Protein 1MP9 (pdb70)

Organism: Sulfolobus acidocaldarius (strain ATCC 33909 / DSM 639 / JCM 8929 / NBRC 15157 / NCIMB 11770) (NCBI:txid330779)

Secondary structure (DSSP, 8-state):
-------EEEEEEEEEEEE--S---HHHHHHHSTT-B--TTT-SSEEEEETTTTEEEEE-TTSEEEEE--SSHHHHHHHHHHHHHHHHHTT---SSPPEEEEEEEEEEEE-SSEE-HHHHHHHSSSEE--TTT-SSEEEEETTTTEEEEE-TTSEEEEEEESSHHHHHHHHHHHHHHHHHTT-EE-TTS----/-PPP-----EEEEEEEEEEEE-SS---HHHHHHHSTT-B--TTT-SSEEEEETTTTEEEEE-TTSEEEEE--SSHHHHHHHHHHHHHHHHHTTPPP-SPPEEEEEEEEEEEE--EEE-HHHHHHHSSSEE--TTT-SSEEEEETTTTEEEEE-TTSEEEEEEESSHHHHHHHHHHHHHHHHHTT-EEE-

Nearest PDB structures (foldseek):
  1mp9-assembly1_B  TM=1.003E+00  e=8.345E-36  Sulfolobus acidocaldarius
  2z8u-assembly1_B  TM=9.270E-01  e=5.800E-20  Methanocaldococcus jannaschii
  1ais-assembly1_A  TM=9.195E-01  e=4.629E-20  Pyrococcus woesei
  1cdw-assembly1_A  TM=9.048E-01  e=1.429E-19  Homo sapiens
  4wzs-assembly1_D  TM=8.964E-01  e=1.526E-18  Encephalitozoon cuniculi GB-M1

Solvent-accessible surface area: 21052 Å² total; per-residue (Å²): 191,169,45,63,87,122,16,90,28,78,22,37,7,1,27,0,16,0,56,8,122,58,120,14,89,2,139,49,16,63,208,59,5,66,152,18,92,29,54,60,133,123,21,59,1,0,27,10,147,15,112,92,66,162,2,32,0,7,0,30,125,74,0,94,0,16,0,17,22,0,117,46,74,95,39,5,75,146,4,4,140,115,0,20,150,33,3,108,147,73,57,20,140,49,148,47,195,34,162,58,103,40,66,17,2,1,0,16,3,63,0,57,6,80,2,71,8,97,24,0,14,61,39,11,123,76,30,2,50,27,76,165,39,4,92,0,0,4,30,22,6,91,119,14,121,0,3,0,0,1,30,59,72,0,98,0,0,0,8,21,1,116,146,80,76,50,0,77,109,0,0,108,84,1,5,54,83,0,47,125,34,88,1,15,139,43,86,116,91,180,146,171,215,210,128,129,156,41,97,81,123,15,86,27,82,20,33,12,6,26,0,15,0,63,1,108,54,115,14,89,2,139,52,20,57,208,60,6,70,151,18,90,32,62,60,117,117,22,58,1,0,25,10,143,19,137,102,72,178,3,30,0,8,0,26,125,77,0,95,0,12,0,17,24,0,118,40,84,100,55,4,75,151,5,5,138,112,0,17,145,29,1,103,150,72,65,23,149,19,107,40,192,34,166,64,112,46,69,17,7,5,0,10,2,67,0,66,6,63,2,65,8,90,26,0,13,65,43,14,118,64,31,3,40,35,68,167,44,11,92,0,1,3,15,26,2,80,120,16,114,1,5,0,0,1,49,56,71,1,68,0,0,0,7,33,2,116,142,90,78,51,0,75,112,0,0,90,64,0,4,58,69,1,54,143,45,87,2,5,127,87,143

CATH classification: 3.30.310.10 (+1 more: 3.30.310.10)

B-factor: mean 30.41, std 10.91, range [11.92, 84.65]

Foldseek 3Di:
DDDDFDKDKFWFKWKKKWALQAFDDLVVLPVQAPPWDDDCVVPQFIWDFDVVVTKIWTAHRRRMIIIMRARDPVSVVVVVVVVVVRSVVRDDDGPDDIDMFIFKIKMKMARQWFFQQVQCVVPPPAWDDDCVVPQFIWHQDVQVGWIKTAHRRRMIMIMDDRDPVSVVVVSVVVSVVRVVSVGTGNVVDDDDD/DDDDDDFDKDKFWFKWKKKWAQQAFDDVVVLPVQAPPWDDDCVVPQWIWDFDVDPTKIWTAHRNRIIIIMRDRDPVSVVVVVCVVVVVSVVRDDDGDDGIDMFTFKIKMKMARQWFFQQVQCVVPPPQWDPDCVVPQFIWHQDVQVGWIKTAHRRRMIMIMDDRDVVSVVVVSVVVSVVRVVSVGTGHD

Sequence (382 aa):
DEIPYKAVVNIENIVATVTLDQTLDLYAMERSVPNVEYDPDQFPGLIFRLESPKITSLIFKSGKMVVTGAKSTDELIKAVKRIIKTLKKYGMQLTGKPKIQIQNIVASANLHVIVNLDKAAFLLENNMYEPEQFPGLIYRMDEPRVVLLIFSSGKMVITGAKREDEVHKAVKKIFDKLVELDCVKPVEEEELEIPDEIPYKAVVNIENIVATVTLDQTLDLYAMERSVPNVEYDPDQFPGLIFRLESPKITSLIFKSGKMVVTGAKSTDELIKAVKRIIKTLKKYGMQLTGKPKIQIQNIVASANLHVIVNLDKAAFLLENNMYEPEQFPGLIYRMDEPRVVLLIFSSGKMVITGAKREDEVHKAVKKIFDKLVELDCVKPV

InterPro domains:
  IPR000814 TATA-box binding protein [MF_00408] (8-187)
  IPR000814 TATA-box binding protein [PF00352] (12-93)
  IPR000814 TATA-box binding protein [PF00352] (102-183)
  IPR000814 TATA-box binding protein [PR00686] (14-29)
  IPR000814 TATA-box binding protein [PR00686] (38-57)
  IPR000814 TATA-box binding protein [PR00686] (57-75)
  IPR000814 TATA-box binding protein [PR00686] (105-121)
  IPR000814 TATA-box binding protein [PR00686] (128-143)
  IPR000814 TATA-box binding protein [PR00686] (147-163)
  IPR000814 TATA-box binding protein [PTHR10126] (9-184)
  IPR012295 TBP domain superfamily [G3DSA:3.30.310.10] (14-178)
  IPR012295 TBP domain superfamily [G3DSA:3.30.310.10] (19-105)
  IPR030491 TATA-box binding protein, conserved site [PS00351] (132-181)
  IPR033711 TATA-box binding protein, archaea [cd04518] (12-184)

Structure (mmCIF, N/CA/C/O backbone):
data_1MP9
#
_entry.id   1MP9
#
_cell.length_a   64.900
_cell.length_b   80.400
_cell.length_c   86.600
_cell.angle_alpha   90.00
_cell.angle_beta   90.00
_cell.angle_gamma   90.00
#
_symmetry.space_group_name_H-M   'P 21 21 2'
#
loop_
_entity.id
_entity.type
_entity.pdbx_description
1 polymer 'TATA-binding protein'
2 water water
#
loop_
_atom_site.group_PDB
_atom_site.id
_atom_site.type_symbol
_atom_site.label_atom_id
_atom_site.label_alt_id
_atom_site.label_comp_id
_atom_site.label_asym_id
_atom_site.label_entity_id
_atom_site.label_seq_id
_atom_site.pdbx_PDB_ins_code
_atom_site.Cartn_x
_atom_site.Cartn_y
_atom_site.Cartn_z
_atom_site.occupancy
_atom_site.B_iso_or_equiv
_atom_site.auth_seq_id
_atom_site.auth_comp_id
_atom_site.auth_asym_id
_atom_site.auth_atom_id
_atom_site.pdbx_PDB_model_num
ATOM 1 N N . ASP A 1 5 ? 22.624 23.345 73.941 1.00 33.39 5 ASP A N 1
ATOM 2 C CA . ASP A 1 5 ? 22.579 23.355 72.437 1.00 36.21 5 ASP A CA 1
ATOM 3 C C . ASP A 1 5 ? 21.927 22.089 71.841 1.00 34.14 5 ASP A C 1
ATOM 4 O O . ASP A 1 5 ? 22.056 20.997 72.379 1.00 32.84 5 ASP A O 1
ATOM 9 N N . GLU A 1 6 ? 21.240 22.243 70.723 1.00 33.34 6 GLU A N 1
ATOM 10 C CA . GLU A 1 6 ? 20.566 21.112 70.109 1.00 35.51 6 GLU A CA 1
ATOM 11 C C . GLU A 1 6 ? 21.463 20.311 69.178 1.00 33.25 6 GLU A C 1
ATOM 12 O O . GLU A 1 6 ? 22.232 20.868 68.414 1.00 32.41 6 GLU A O 1
ATOM 18 N N . ILE A 1 7 ? 21.366 18.993 69.269 1.00 31.47 7 ILE A N 1
ATOM 19 C CA . ILE A 1 7 ? 22.179 18.130 68.433 1.00 30.89 7 ILE A CA 1
ATOM 20 C C . ILE A 1 7 ? 21.525 18.040 67.083 1.00 31.37 7 ILE A C 1
ATOM 21 O O . ILE A 1 7 ? 20.432 17.519 66.965 1.00 32.87 7 ILE A O 1
ATOM 26 N N . PRO A 1 8 ? 22.197 18.539 66.038 1.00 30.00 8 PRO A N 1
ATOM 27 C CA . PRO A 1 8 ? 21.631 18.497 64.699 1.00 30.47 8 PRO A CA 1
ATOM 28 C C . PRO A 1 8 ? 21.633 17.093 64.120 1.00 28.29 8 PRO A C 1
ATOM 29 O O . PRO A 1 8 ? 22.467 16.278 64.457 1.00 27.51 8 PRO A O 1
ATOM 33 N N . TYR A 1 9 ? 20.677 16.832 63.243 1.00 29.85 9 TYR A N 1
ATOM 34 C CA . TYR A 1 9 ? 20.562 15.547 62.568 1.00 28.95 9 TYR A CA 1
ATOM 35 C C . TYR A 1 9 ? 21.578 15.577 61.421 1.00 27.17 9 TYR A C 1
ATOM 36 O O . TYR A 1 9 ? 21.472 16.384 60.511 1.00 26.30 9 TYR A O 1
ATOM 45 N N . LYS A 1 10 ? 22.567 14.695 61.473 1.00 25.63 10 LYS A N 1
ATOM 46 C CA . LYS A 1 10 ? 23.597 14.659 60.442 1.00 25.27 10 LYS A CA 1
ATOM 47 C C . LYS A 1 10 ? 23.798 13.233 59.964 1.00 23.23 10 LYS A C 1
ATOM 48 O O . LYS A 1 10 ? 24.835 12.902 59.384 1.00 21.60 10 LYS A O 1
ATOM 54 N N . ALA A 1 11 ? 22.812 12.378 60.210 1.00 22.40 11 ALA A N 1
ATOM 55 C CA . ALA A 1 11 ? 22.947 10.976 59.809 1.00 22.18 11 ALA A CA 1
ATOM 56 C C . ALA A 1 11 ? 22.943 10.809 58.306 1.00 20.63 11 ALA A C 1
ATOM 57 O O . ALA A 1 11 ? 22.197 11.481 57.602 1.00 21.35 11 ALA A O 1
ATOM 59 N N . VAL A 1 12 ? 23.803 9.919 57.826 1.00 21.01 12 VAL A N 1
ATOM 60 C CA . VAL A 1 12 ? 23.943 9.615 56.411 1.00 21.40 12 VAL A CA 1
ATOM 61 C C . VAL A 1 12 ? 23.613 8.140 56.209 1.00 22.65 12 VAL A C 1
ATOM 62 O O . VAL A 1 12 ? 24.176 7.256 56.886 1.00 21.97 12 VAL A O 1
ATOM 66 N N . VAL A 1 13 ? 22.686 7.888 55.286 1.00 21.13 13 VAL A N 1
ATOM 67 C CA . VAL A 1 13 ? 22.229 6.548 54.988 1.00 20.89 13 VAL A CA 1
ATOM 68 C C . VAL A 1 13 ? 22.838 6.059 53.676 1.00 21.23 13 VAL A C 1
ATOM 69 O O . VAL A 1 13 ? 22.890 6.807 52.711 1.00 21.02 13 VAL A O 1
ATOM 73 N N . ASN A 1 14 ? 23.298 4.812 53.660 1.00 21.32 14 ASN A N 1
ATOM 74 C CA . ASN A 1 14 ? 23.856 4.211 52.459 1.00 24.29 14 ASN A CA 1
ATOM 75 C C . ASN A 1 14 ? 23.209 2.842 52.231 1.00 22.90 14 ASN A C 1
ATOM 76 O O . ASN A 1 14 ? 23.167 2.023 53.153 1.00 24.23 14 ASN A O 1
ATOM 81 N N . ILE A 1 15 ? 22.700 2.584 51.028 1.00 22.12 15 ILE A N 1
ATOM 82 C CA . ILE A 1 15 ? 22.119 1.271 50.734 1.00 19.82 15 ILE A CA 1
ATOM 83 C C . ILE A 1 15 ? 23.260 0.345 50.371 1.00 20.62 15 ILE A C 1
ATOM 84 O O . ILE A 1 15 ? 24.040 0.635 49.473 1.00 21.18 15 ILE A O 1
ATOM 89 N N . GLU A 1 16 ? 23.383 -0.749 51.108 1.00 18.60 16 GLU A N 1
ATOM 90 C CA . GLU A 1 16 ? 24.448 -1.716 50.872 1.00 18.94 16 GLU A CA 1
ATOM 91 C C . GLU A 1 16 ? 23.993 -2.821 49.922 1.00 20.15 16 GLU A C 1
ATOM 92 O O . GLU A 1 16 ? 24.788 -3.339 49.158 1.00 19.77 16 GLU A O 1
ATOM 98 N N . ASN A 1 17 ? 22.721 -3.205 49.984 1.00 19.35 17 ASN A N 1
ATOM 99 C CA . ASN A 1 17 ? 22.255 -4.280 49.134 1.00 20.53 17 ASN A CA 1
ATOM 100 C C . ASN A 1 17 ? 20.747 -4.359 49.113 1.00 20.56 17 ASN A C 1
ATOM 101 O O . ASN A 1 17 ? 20.075 -4.022 50.082 1.00 20.64 17 ASN A O 1
ATOM 106 N N . ILE A 1 18 ? 20.223 -4.819 47.996 1.00 20.73 18 ILE A N 1
ATOM 107 C CA . ILE A 1 18 ? 18.789 -4.995 47.872 1.00 22.35 18 ILE A CA 1
ATOM 108 C C . ILE A 1 18 ? 18.567 -6.438 47.418 1.00 22.86 18 ILE A C 1
ATOM 109 O O . ILE A 1 18 ? 19.275 -6.925 46.533 1.00 22.88 18 ILE A O 1
ATOM 114 N N . VAL A 1 19 ? 17.628 -7.130 48.045 1.00 21.60 19 VAL A N 1
ATOM 115 C CA . VAL A 1 19 ? 17.312 -8.488 47.610 1.00 21.77 19 VAL A CA 1
ATOM 116 C C . VAL A 1 19 ? 15.901 -8.367 47.072 1.00 21.53 19 VAL A C 1
ATOM 117 O O . VAL A 1 19 ? 15.003 -7.893 47.784 1.00 20.03 19 VAL A O 1
ATOM 121 N N . ALA A 1 20 ? 15.704 -8.767 45.818 1.00 20.35 20 ALA A N 1
ATOM 122 C CA . ALA A 1 20 ? 14.372 -8.686 45.225 1.00 21.77 20 ALA A CA 1
ATOM 123 C C . ALA A 1 20 ? 14.014 -9.984 44.495 1.00 23.20 20 ALA A C 1
ATOM 124 O O . ALA A 1 20 ? 14.882 -10.784 44.147 1.00 20.79 20 ALA A O 1
ATOM 126 N N . THR A 1 21 ? 12.728 -10.126 44.235 1.00 24.25 21 THR A N 1
ATOM 127 C CA . THR A 1 21 ? 12.164 -11.268 43.554 1.00 27.69 21 THR A CA 1
ATOM 128 C C . THR A 1 21 ? 11.562 -10.846 42.211 1.00 29.16 21 THR A C 1
ATOM 129 O O . THR A 1 21 ? 10.955 -9.775 42.106 1.00 28.01 21 THR A O 1
ATOM 133 N N . VAL A 1 22 ? 11.754 -11.674 41.181 1.00 28.89 22 VAL A N 1
ATOM 134 C CA . VAL A 1 22 ? 11.187 -11.402 39.874 1.00 31.58 22 VAL A CA 1
ATOM 135 C C . VAL A 1 22 ? 10.480 -12.673 39.466 1.00 33.56 22 VAL A C 1
ATOM 136 O O . VAL A 1 22 ? 11.118 -13.719 39.307 1.00 33.05 22 VAL A O 1
ATOM 140 N N . THR A 1 23 ? 9.163 -12.592 39.314 1.00 35.15 23 THR A N 1
ATOM 141 C CA . THR A 1 23 ? 8.400 -13.771 38.947 1.00 39.01 23 THR A CA 1
ATOM 142 C C . THR A 1 23 ? 8.294 -13.860 37.439 1.00 40.26 23 THR A C 1
ATOM 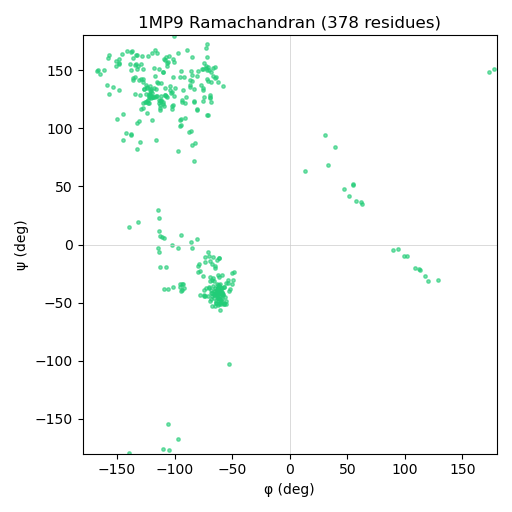143 O O . THR A 1 23 ? 7.823 -12.928 36.787 1.00 40.79 23 THR A O 1
ATOM 147 N N . LEU A 1 24 ? 8.765 -14.966 36.878 1.00 42.10 24 LEU A N 1
ATOM 148 C CA . LEU A 1 24 ? 8.712 -15.142 35.432 1.00 44.43 24 LEU A CA 1
ATOM 149 C C . LEU A 1 24 ? 7.463 -15.912 35.015 1.00 46.01 24 LEU A C 1
ATOM 150 O O . LEU A 1 24 ? 7.321 -16.304 33.852 1.00 47.37 24 LEU A O 1
ATOM 155 N N . ASP A 1 25 ? 6.573 -16.128 35.980 1.00 47.50 25 ASP A N 1
ATOM 156 C CA . ASP A 1 25 ? 5.294 -16.821 35.771 1.00 49.35 25 ASP A CA 1
ATOM 157 C C . ASP A 1 25 ? 5.353 -17.931 34.708 1.00 49.40 25 ASP A C 1
ATOM 158 O O . ASP A 1 25 ? 4.764 -17.809 33.628 1.00 48.83 25 ASP A O 1
ATOM 163 N N . GLN A 1 26 ? 6.076 -19.005 35.040 1.00 48.47 26 GLN A N 1
ATOM 164 C CA . GLN A 1 26 ? 6.250 -20.182 34.180 1.00 46.95 26 GLN A CA 1
ATOM 165 C C . GLN A 1 26 ? 7.264 -21.133 34.814 1.00 45.62 26 GLN A C 1
ATOM 166 O O . GLN A 1 26 ? 8.205 -20.702 35.490 1.00 45.86 26 GLN A O 1
ATOM 172 N N . THR A 1 27 ? 7.076 -22.423 34.582 1.00 43.30 27 THR A N 1
ATOM 173 C CA . THR A 1 27 ? 7.986 -23.431 35.104 1.00 40.03 27 THR A CA 1
ATOM 174 C C . THR A 1 27 ? 9.193 -23.462 34.175 1.00 37.50 27 THR A C 1
ATOM 175 O O . THR A 1 27 ? 9.066 -23.247 32.964 1.00 37.85 27 THR A O 1
ATOM 179 N N . LEU A 1 28 ? 10.371 -23.697 34.741 1.00 33.78 28 LEU A N 1
ATOM 180 C CA . LEU A 1 28 ? 11.591 -23.678 33.953 1.00 30.01 28 LEU A CA 1
ATOM 181 C C . LEU A 1 28 ? 12.402 -24.943 34.129 1.00 27.79 28 LEU A C 1
ATOM 182 O O . LEU A 1 28 ? 12.484 -25.495 35.226 1.00 27.99 28 LEU A O 1
ATOM 187 N N . ASP A 1 29 ? 12.999 -25.392 33.033 1.00 25.85 29 ASP A N 1
ATOM 188 C CA . ASP A 1 29 ? 13.845 -26.569 33.038 1.00 24.92 29 ASP A CA 1
ATOM 189 C C . ASP A 1 29 ? 15.256 -25.991 33.195 1.00 22.78 29 ASP A C 1
ATOM 190 O O . ASP A 1 29 ? 15.848 -25.475 32.241 1.00 22.43 29 ASP A O 1
ATOM 195 N N . LEU A 1 30 ? 15.781 -26.064 34.414 1.00 22.04 30 LEU A N 1
ATOM 196 C CA . LEU A 1 30 ? 17.115 -25.525 34.714 1.00 22.11 30 LEU A CA 1
ATOM 197 C C . LEU A 1 30 ? 18.251 -26.281 34.045 1.00 21.85 30 LEU A C 1
ATOM 198 O O . LEU A 1 30 ? 19.290 -25.696 33.710 1.00 21.50 30 LEU A O 1
ATOM 203 N N . TYR A 1 31 ? 18.076 -27.589 33.832 1.00 22.30 31 TYR A N 1
ATOM 204 C CA . TYR A 1 31 ? 19.125 -28.339 33.139 1.00 22.90 31 TYR A CA 1
ATOM 205 C C . TYR A 1 31 ? 19.263 -27.753 31.738 1.00 21.88 31 TYR A C 1
ATOM 206 O O . TYR A 1 31 ? 20.369 -27.484 31.231 1.00 19.15 31 TYR A O 1
ATOM 215 N N . ALA A 1 32 ? 18.118 -27.565 31.101 1.00 23.16 32 ALA A N 1
ATOM 216 C CA . ALA A 1 32 ? 18.091 -27.012 29.743 1.00 24.80 32 ALA A CA 1
ATOM 217 C C . ALA A 1 32 ? 18.663 -25.601 29.734 1.00 24.95 32 ALA A C 1
ATOM 218 O O . ALA A 1 32 ? 19.452 -25.252 28.855 1.00 26.37 32 ALA A O 1
ATOM 220 N N . MET A 1 33 ? 18.306 -24.802 30.738 1.00 25.36 33 MET A N 1
ATOM 221 C CA . MET A 1 33 ? 18.792 -23.428 30.784 1.00 25.75 33 MET A CA 1
ATOM 222 C C . MET A 1 33 ? 20.298 -23.363 30.972 1.00 25.91 33 MET A C 1
ATOM 223 O O . MET A 1 33 ? 20.970 -22.578 30.311 1.00 23.47 33 MET A O 1
ATOM 228 N N . GLU A 1 34 ? 20.839 -24.198 31.858 1.00 28.01 34 GLU A N 1
ATOM 229 C CA . GLU A 1 34 ? 22.287 -24.217 32.095 1.00 28.36 34 GLU A CA 1
ATOM 230 C C . GLU A 1 34 ? 23.030 -24.528 30.801 1.00 31.23 34 GLU A C 1
ATOM 231 O O . GLU A 1 34 ? 24.060 -23.913 30.498 1.00 32.18 34 GLU A O 1
ATOM 237 N N . ARG A 1 35 ? 22.516 -25.492 30.040 1.00 32.39 35 ARG A N 1
ATOM 238 C CA . ARG A 1 35 ? 23.152 -25.860 28.775 1.00 35.46 35 ARG A CA 1
ATOM 239 C C . ARG A 1 35 ? 22.983 -24.751 27.739 1.00 34.49 35 ARG A C 1
ATOM 240 O O . ARG A 1 35 ? 23.898 -24.484 26.961 1.00 35.41 35 ARG A O 1
ATOM 248 N N . SER A 1 36 ? 21.823 -24.100 27.730 1.00 34.48 36 SER A N 1
ATOM 249 C CA . SER A 1 36 ? 21.580 -23.043 26.757 1.00 35.30 36 SER A CA 1
ATOM 250 C C . SER A 1 36 ? 22.313 -21.741 27.026 1.00 35.21 36 SER A C 1
ATOM 251 O O . SER A 1 36 ? 22.867 -21.133 26.107 1.00 36.75 36 SER A O 1
ATOM 254 N N . VAL A 1 37 ? 22.307 -21.303 28.277 1.00 33.52 37 VAL A N 1
ATOM 255 C CA . VAL A 1 37 ? 22.960 -20.055 28.655 1.00 33.24 37 VAL A CA 1
ATOM 256 C C . VAL A 1 37 ? 24.405 -20.314 29.053 1.00 32.82 37 VAL A C 1
ATOM 257 O O . VAL A 1 37 ? 24.699 -21.149 29.896 1.00 33.21 37 VAL A O 1
ATOM 261 N N . PRO A 1 38 ? 25.333 -19.585 28.445 1.00 34.32 38 PRO A N 1
ATOM 262 C CA . PRO A 1 38 ? 26.739 -19.777 28.775 1.00 34.36 38 PRO A CA 1
ATOM 263 C C . PRO A 1 38 ? 27.128 -19.286 30.162 1.00 35.53 38 PRO A C 1
ATOM 264 O O . PRO A 1 38 ? 26.536 -18.347 30.712 1.00 34.95 38 PRO A O 1
ATOM 268 N N . ASN A 1 39 ? 28.127 -19.955 30.718 1.00 36.20 39 ASN A N 1
ATOM 269 C CA . ASN A 1 39 ? 28.695 -19.610 32.005 1.00 38.22 39 ASN A CA 1
ATOM 270 C C . ASN A 1 39 ? 27.764 -19.427 33.203 1.00 37.38 39 ASN A C 1
ATOM 271 O O . ASN A 1 39 ? 27.938 -18.487 33.982 1.00 39.15 39 ASN A O 1
ATOM 276 N N . VAL A 1 40 ? 26.773 -20.296 33.349 1.00 34.33 40 VAL A N 1
ATOM 277 C CA . VAL A 1 40 ? 25.901 -20.224 34.512 1.00 31.83 40 VAL A CA 1
ATOM 278 C C . VAL A 1 40 ? 26.126 -21.531 35.252 1.00 31.91 40 VAL A C 1
ATOM 279 O O . VAL A 1 40 ? 26.726 -22.465 34.723 1.00 31.60 40 VAL A O 1
ATOM 283 N N . GLU A 1 41 ? 25.642 -21.621 36.474 1.00 31.96 41 GLU A N 1
ATOM 284 C CA . GLU A 1 41 ? 25.849 -22.834 37.225 1.00 32.88 41 GLU A CA 1
ATOM 285 C C . GLU A 1 41 ? 24.555 -23.453 37.727 1.00 32.32 41 GLU A C 1
ATOM 286 O O . GLU A 1 41 ? 23.664 -22.743 38.229 1.00 32.15 41 GLU A O 1
ATOM 292 N N . TYR A 1 42 ? 24.461 -24.778 37.610 1.00 29.59 42 TYR A N 1
ATOM 293 C CA . TYR A 1 42 ? 23.284 -25.493 38.082 1.00 27.90 42 TYR A CA 1
ATOM 294 C C . TYR A 1 42 ? 23.647 -26.885 38.525 1.00 27.98 42 TYR A C 1
ATOM 295 O O . TYR A 1 42 ? 23.950 -27.739 37.709 1.00 26.45 42 TYR A O 1
ATOM 304 N N . ASP A 1 43 ? 23.625 -27.110 39.828 1.00 27.23 43 ASP A N 1
ATOM 305 C CA . ASP A 1 43 ? 23.935 -28.426 40.365 1.00 29.59 43 ASP A CA 1
ATOM 306 C C . ASP A 1 43 ? 22.892 -28.635 41.449 1.00 28.15 43 ASP A C 1
ATOM 307 O O . ASP A 1 43 ? 23.075 -28.231 42.590 1.00 27.18 43 ASP A O 1
ATOM 312 N N . PRO A 1 44 ? 21.778 -29.289 41.098 1.00 28.92 44 PRO A N 1
ATOM 313 C CA . PRO A 1 44 ? 20.734 -29.490 42.093 1.00 30.35 44 PRO A CA 1
ATOM 314 C C . PRO A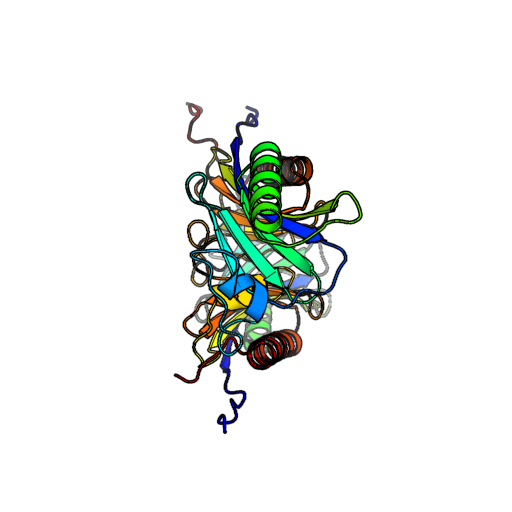 1 44 ? 21.156 -30.307 43.299 1.00 31.06 44 PRO A C 1
ATOM 315 O O . PRO A 1 44 ? 20.439 -30.339 44.287 1.00 30.81 44 PRO A O 1
ATOM 319 N N . ASP A 1 45 ? 22.316 -30.954 43.249 1.00 32.11 45 ASP A N 1
ATOM 320 C CA . ASP A 1 45 ? 22.757 -31.687 44.445 1.00 33.76 45 ASP A CA 1
ATOM 321 C C . ASP A 1 45 ? 23.341 -30.709 45.478 1.00 33.81 45 ASP A C 1
ATOM 322 O O . ASP A 1 45 ? 23.485 -31.050 46.648 1.00 33.87 45 ASP A O 1
ATOM 327 N N . GLN A 1 46 ? 23.671 -29.496 45.043 1.00 33.32 46 GLN A N 1
ATOM 328 C CA . GLN A 1 46 ? 24.248 -28.492 45.936 1.00 32.60 46 GLN A CA 1
ATOM 329 C C . GLN A 1 46 ? 23.319 -27.323 46.263 1.00 30.62 46 GLN A C 1
ATOM 330 O O . GLN A 1 46 ? 23.318 -26.825 47.380 1.00 28.97 46 GLN A O 1
ATOM 336 N N . PHE A 1 47 ? 22.552 -26.871 45.272 1.00 26.93 47 PHE A N 1
ATOM 337 C CA . PHE A 1 47 ? 21.633 -25.761 45.451 1.00 24.87 47 PHE A CA 1
ATOM 338 C C . PHE A 1 47 ? 20.515 -25.920 44.433 1.00 24.02 47 PHE A C 1
ATOM 339 O O . PHE A 1 47 ? 20.785 -26.203 43.275 1.00 23.19 47 PHE A O 1
ATOM 347 N N . PRO A 1 48 ? 19.244 -25.723 44.851 1.00 25.43 48 PRO A N 1
ATOM 348 C CA . PRO A 1 48 ? 18.071 -25.868 43.965 1.00 23.58 48 PRO A CA 1
ATOM 349 C C . PRO A 1 48 ? 17.932 -24.916 42.806 1.00 24.18 48 PRO A C 1
ATOM 350 O O . PRO A 1 48 ? 17.189 -25.206 41.852 1.00 24.70 48 PRO A O 1
ATOM 354 N N . GLY A 1 49 ? 18.646 -23.795 42.856 1.00 22.79 49 GLY A N 1
ATOM 355 C CA . GLY A 1 49 ? 18.530 -22.840 41.770 1.00 21.62 49 GLY A CA 1
ATOM 356 C C . GLY A 1 49 ? 19.719 -22.733 40.847 1.00 21.41 49 GLY A C 1
ATOM 357 O O . GLY A 1 49 ? 20.831 -23.116 41.208 1.00 20.41 49 GLY A O 1
ATOM 358 N N . LEU A 1 50 ? 19.461 -22.219 39.640 1.00 20.36 50 LEU A N 1
ATOM 359 C CA . LEU A 1 50 ? 20.492 -21.967 38.651 1.00 23.03 50 LEU A CA 1
ATOM 360 C C . LEU A 1 50 ? 21.070 -20.599 39.058 1.00 23.61 50 LEU A C 1
ATOM 361 O O . LEU A 1 50 ? 20.321 -19.638 39.332 1.00 23.11 50 LEU A O 1
ATOM 366 N N . ILE A 1 51 ? 22.396 -20.509 39.074 1.00 23.77 51 ILE A N 1
ATOM 367 C CA . ILE A 1 51 ? 23.085 -19.281 39.477 1.00 24.20 51 ILE A CA 1
ATOM 368 C C . ILE A 1 51 ? 23.590 -18.525 38.261 1.00 26.44 51 ILE A C 1
ATOM 369 O O . ILE A 1 51 ? 24.436 -19.025 37.506 1.00 26.68 51 ILE A O 1
ATOM 374 N N . PHE A 1 52 ? 23.053 -17.324 38.073 1.00 28.01 52 PHE A N 1
ATOM 375 C CA . PHE A 1 52 ? 23.383 -16.473 36.941 1.00 30.94 52 PHE A CA 1
ATOM 376 C C . PHE A 1 52 ? 24.116 -15.263 37.507 1.00 33.18 52 PHE A C 1
ATOM 377 O O . PHE A 1 52 ? 23.551 -14.499 38.260 1.00 32.11 52 PHE A O 1
ATOM 385 N N . ARG A 1 53 ? 25.383 -15.091 37.156 1.00 36.65 53 ARG A N 1
ATOM 386 C CA . ARG A 1 53 ? 26.149 -13.969 37.689 1.00 40.56 53 ARG A CA 1
ATOM 387 C C . ARG A 1 53 ? 26.423 -12.917 36.642 1.00 42.52 53 ARG A C 1
ATOM 388 O O . ARG A 1 53 ? 26.786 -13.231 35.507 1.00 43.35 53 ARG A O 1
ATOM 396 N N . LEU A 1 54 ? 26.215 -11.660 37.015 1.00 44.35 54 LEU A N 1
ATOM 397 C CA . LEU A 1 54 ? 26.493 -10.559 36.112 1.00 46.85 54 LEU A CA 1
ATOM 398 C C . LEU A 1 54 ? 27.697 -9.852 36.696 1.00 48.31 54 LEU A C 1
ATOM 399 O O . LEU A 1 54 ? 27.898 -9.834 37.916 1.00 47.90 54 LEU A O 1
ATOM 404 N N . GLU A 1 55 ? 28.515 -9.286 35.828 1.00 49.71 55 GLU A N 1
ATOM 405 C CA . GLU A 1 55 ? 29.690 -8.591 36.303 1.00 51.07 55 GLU A CA 1
ATOM 406 C C . GLU A 1 55 ? 29.492 -7.110 36.067 1.00 50.03 55 GLU A C 1
ATOM 407 O O . GLU A 1 55 ? 28.810 -6.716 35.126 1.00 49.91 55 GLU A O 1
ATOM 413 N N . SER A 1 56 ? 30.066 -6.301 36.946 1.00 50.20 56 SER A N 1
ATOM 414 C CA . SER A 1 56 ? 29.971 -4.842 36.854 1.00 50.06 56 SER A CA 1
ATOM 415 C C . SER A 1 56 ? 28.672 -4.329 36.219 1.00 48.83 56 SER A C 1
ATOM 416 O O . SER A 1 56 ? 28.574 -4.209 34.994 1.00 49.74 56 SER A O 1
ATOM 419 N N . PRO A 1 57 ? 27.667 -4.010 37.049 1.00 47.17 57 PRO A N 1
ATOM 420 C CA . PRO A 1 57 ? 27.791 -4.145 38.501 1.00 44.88 57 PRO A CA 1
ATOM 421 C C . PRO A 1 57 ? 27.708 -5.621 38.898 1.00 43.46 57 PRO A C 1
ATOM 422 O O . PRO A 1 57 ? 27.176 -6.446 38.153 1.00 41.87 57 PRO A O 1
ATOM 426 N N . LYS A 1 58 ? 28.269 -5.944 40.056 1.00 41.38 58 LYS A N 1
ATOM 427 C CA . LYS A 1 58 ? 28.271 -7.305 40.547 1.00 40.21 58 LYS A CA 1
ATOM 428 C C . LYS A 1 58 ? 26.848 -7.643 40.985 1.00 38.04 58 LYS A C 1
ATOM 429 O O . LYS A 1 58 ? 26.322 -7.082 41.950 1.00 38.13 58 LYS A O 1
ATOM 435 N N . ILE A 1 59 ? 26.213 -8.541 40.251 1.00 34.16 59 ILE A N 1
ATOM 436 C CA . ILE A 1 59 ? 24.856 -8.946 40.579 1.00 32.84 59 ILE A CA 1
ATOM 437 C C . ILE A 1 59 ? 24.731 -10.451 40.477 1.00 31.11 59 ILE A C 1
ATOM 438 O O . ILE A 1 59 ? 25.341 -11.057 39.591 1.00 30.25 59 ILE A O 1
ATOM 443 N N . THR A 1 60 ? 23.979 -11.059 41.392 1.00 28.78 60 THR A N 1
ATOM 444 C CA . THR A 1 60 ? 23.767 -12.487 41.292 1.00 28.20 60 THR A CA 1
ATOM 445 C C . THR A 1 60 ? 22.285 -12.739 41.178 1.00 27.00 60 THR A C 1
ATOM 446 O O . THR A 1 60 ? 21.470 -12.118 41.855 1.00 24.03 60 THR A O 1
ATOM 450 N N . SER A 1 61 ? 21.937 -13.640 40.274 1.00 25.77 61 SER A N 1
ATOM 451 C CA . SER A 1 61 ? 20.543 -13.991 40.081 1.00 25.68 61 SER A CA 1
ATOM 452 C C . SER A 1 61 ? 20.420 -15.479 40.325 1.00 23.90 61 SER A C 1
ATOM 453 O O . SER A 1 61 ? 21.195 -16.267 39.782 1.00 25.80 61 SER A O 1
ATOM 456 N N . LEU A 1 62 ? 19.481 -15.868 41.173 1.00 23.94 62 LEU A N 1
ATOM 457 C CA . LEU A 1 62 ? 19.258 -17.295 41.453 1.00 23.86 62 LEU A CA 1
ATOM 458 C C . LEU A 1 62 ? 17.915 -17.593 40.802 1.00 23.99 62 LEU A C 1
ATOM 459 O O . LEU A 1 62 ? 16.905 -16.969 41.161 1.00 22.00 62 LEU A O 1
ATOM 464 N N . ILE A 1 63 ? 17.916 -18.545 39.860 1.00 23.40 63 ILE A N 1
ATOM 465 C CA . ILE A 1 63 ? 16.723 -18.887 39.098 1.00 24.18 63 ILE A CA 1
ATOM 466 C C . ILE A 1 63 ? 16.169 -20.258 39.474 1.00 22.92 63 ILE A C 1
ATOM 467 O O . ILE A 1 63 ? 16.837 -21.283 39.336 1.00 22.25 63 ILE A O 1
ATOM 472 N N . PHE A 1 64 ? 14.938 -20.267 39.956 1.00 22.37 64 PHE A N 1
ATOM 473 C CA . PHE A 1 64 ? 14.314 -21.514 40.374 1.00 23.99 64 PHE A CA 1
ATOM 474 C C . PHE A 1 64 ? 13.345 -22.110 39.355 1.00 25.48 64 PHE A C 1
ATOM 475 O O . PHE A 1 64 ? 12.835 -21.401 38.485 1.00 25.25 64 PHE A O 1
ATOM 483 N N . LYS A 1 65 ? 13.123 -23.420 39.446 1.00 26.82 65 LYS A N 1
ATOM 484 C CA . LYS A 1 65 ? 12.222 -24.123 38.520 1.00 28.91 65 LYS A CA 1
ATOM 485 C C . LYS A 1 65 ? 10.838 -23.487 38.470 1.00 28.88 65 LYS A C 1
ATOM 486 O O . LYS A 1 65 ? 10.174 -23.529 37.451 1.00 31.07 65 LYS A O 1
ATOM 492 N N . SER A 1 66 ? 10.404 -22.897 39.570 1.00 29.94 66 SER A N 1
ATOM 493 C CA . SER A 1 66 ? 9.091 -22.255 39.625 1.00 30.25 66 SER A CA 1
ATOM 494 C C . SER A 1 66 ? 9.020 -20.977 38.813 1.00 31.45 66 SER A C 1
ATOM 495 O O . SER A 1 66 ? 7.947 -20.389 38.696 1.00 32.22 66 SER A O 1
ATOM 498 N N . GLY A 1 67 ? 10.158 -20.531 38.276 1.00 30.08 67 GLY A N 1
ATOM 499 C CA . GLY A 1 67 ? 10.192 -19.302 37.510 1.00 28.63 67 GLY A CA 1
ATOM 500 C C . GLY A 1 67 ? 10.479 -18.100 38.398 1.00 29.69 67 GLY A C 1
ATOM 501 O O . GLY A 1 67 ? 10.595 -16.955 37.928 1.00 28.13 67 GLY A O 1
ATOM 502 N N . LYS A 1 68 ? 10.556 -18.353 39.697 1.00 28.58 68 LYS A N 1
ATOM 503 C CA . LYS A 1 68 ? 10.849 -17.280 40.622 1.00 29.25 68 LYS A CA 1
ATOM 504 C C . LYS A 1 68 ? 12.334 -17.000 40.482 1.00 28.10 68 LYS A C 1
ATOM 505 O O . LYS A 1 68 ? 13.147 -17.928 40.433 1.00 26.50 68 LYS A O 1
ATOM 511 N N . MET A 1 69 ? 12.691 -15.731 40.395 1.00 26.29 69 MET A N 1
ATOM 512 C CA . MET A 1 69 ? 14.100 -15.391 40.312 1.00 26.59 69 MET A CA 1
ATOM 513 C C . MET A 1 69 ? 14.453 -14.461 41.496 1.00 26.72 69 MET A C 1
ATOM 514 O O . MET A 1 69 ? 13.724 -13.515 41.805 1.00 23.58 69 MET A O 1
ATOM 519 N N . VAL A 1 70 ? 15.545 -14.757 42.190 1.00 24.50 70 VAL A N 1
ATOM 520 C CA . VAL A 1 70 ? 15.971 -13.893 43.283 1.00 23.79 70 VAL A CA 1
ATOM 521 C C . VAL A 1 70 ? 17.196 -13.141 42.763 1.00 23.78 70 VAL A C 1
ATOM 522 O O . VAL A 1 70 ? 18.140 -13.765 42.292 1.00 23.75 70 VAL A O 1
ATOM 526 N N . VAL A 1 71 ? 17.173 -11.812 42.850 1.00 23.13 71 VAL A N 1
ATOM 527 C CA . VAL A 1 71 ? 18.279 -10.980 42.379 1.00 21.64 71 VAL A CA 1
ATOM 528 C C . VAL A 1 71 ? 18.890 -10.245 43.564 1.00 22.27 71 VAL A C 1
ATOM 529 O O . VAL A 1 71 ? 18.185 -9.588 44.342 1.00 21.37 71 VAL A O 1
ATOM 533 N N . THR A 1 72 ? 20.206 -10.358 43.702 1.00 20.92 72 THR A N 1
ATOM 534 C CA . THR A 1 72 ? 20.890 -9.747 44.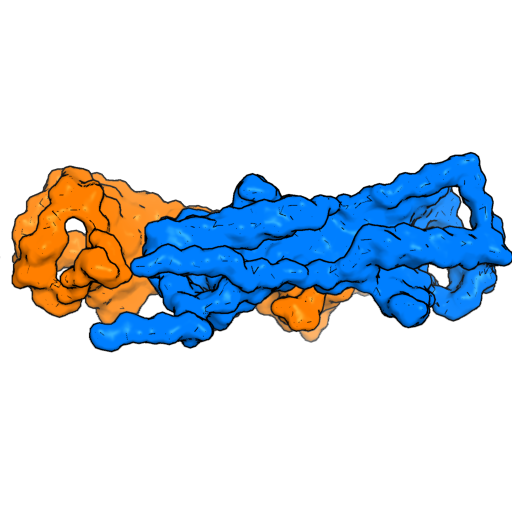817 1.00 21.85 72 THR A CA 1
ATOM 535 C C . THR A 1 72 ? 22.124 -8.976 44.361 1.00 21.66 72 THR A C 1
ATOM 536 O O . THR A 1 72 ? 22.728 -9.314 43.333 1.00 20.85 72 THR A O 1
ATOM 540 N N . GLY A 1 73 ? 22.477 -7.930 45.105 1.00 19.60 73 GLY A N 1
ATOM 541 C CA . GLY A 1 73 ? 23.651 -7.144 44.757 1.00 21.78 73 GLY A CA 1
ATOM 542 C C . GLY A 1 73 ? 23.428 -5.684 44.392 1.00 23.30 73 GLY A C 1
ATOM 543 O O . GLY A 1 73 ? 24.332 -4.857 44.595 1.00 24.30 73 GLY A O 1
ATOM 544 N N . ALA A 1 74 ? 22.247 -5.337 43.873 1.00 23.46 74 ALA A N 1
ATOM 545 C CA . ALA A 1 74 ? 21.980 -3.944 43.480 1.00 24.73 74 ALA A CA 1
ATOM 546 C C . ALA A 1 74 ? 21.951 -3.026 44.706 1.00 25.82 74 ALA A C 1
ATOM 547 O O . ALA A 1 74 ? 21.510 -3.442 45.788 1.00 25.85 74 ALA A O 1
ATOM 549 N N . LYS A 1 75 ? 22.420 -1.788 44.545 1.00 26.94 75 LYS A N 1
ATOM 550 C CA . LYS A 1 75 ? 22.449 -0.843 45.657 1.00 28.51 75 LYS A CA 1
ATOM 551 C C . LYS A 1 75 ? 21.484 0.288 45.487 1.00 28.46 75 LYS A C 1
ATOM 552 O O . LYS A 1 75 ? 21.508 1.221 46.272 1.00 29.49 75 LYS A O 1
ATOM 558 N N . SER A 1 76 ? 20.655 0.212 44.451 1.00 28.75 76 SER A N 1
ATOM 559 C CA . SER A 1 76 ? 19.629 1.217 44.182 1.00 29.86 76 SER A CA 1
ATOM 560 C C . SER A 1 76 ? 18.522 0.619 43.308 1.00 30.96 76 SER A C 1
ATOM 561 O O . SER A 1 76 ? 18.736 -0.398 42.634 1.00 28.93 76 SER A O 1
ATOM 564 N N . THR A 1 77 ? 17.343 1.244 43.307 1.00 32.24 77 THR A N 1
ATOM 565 C CA . THR A 1 77 ? 16.245 0.728 42.497 1.00 34.77 77 THR A CA 1
ATOM 566 C C . THR A 1 77 ? 16.626 0.781 41.026 1.00 35.29 77 THR A C 1
ATOM 567 O O . THR A 1 77 ? 16.383 -0.170 40.282 1.00 35.62 77 THR A O 1
ATOM 571 N N . ASP A 1 78 ? 17.231 1.884 40.594 1.00 36.15 78 ASP A N 1
ATOM 572 C CA . ASP A 1 78 ? 17.641 1.982 39.194 1.00 35.81 78 ASP A CA 1
ATOM 573 C C . ASP A 1 78 ? 18.596 0.862 38.827 1.00 34.46 78 ASP A C 1
ATOM 574 O O . ASP A 1 78 ? 18.487 0.249 37.744 1.00 33.59 78 ASP A O 1
ATOM 579 N N . GLU A 1 79 ? 19.527 0.588 39.734 1.00 32.49 79 GLU A N 1
ATOM 580 C CA . GLU A 1 79 ? 20.498 -0.466 39.509 1.00 32.82 79 GLU A CA 1
ATOM 581 C C . GLU A 1 79 ? 19.782 -1.819 39.422 1.00 31.55 79 GLU A C 1
ATOM 582 O O . GLU A 1 79 ? 20.119 -2.668 38.584 1.00 32.03 79 GLU A O 1
ATOM 588 N N . LEU A 1 80 ? 18.804 -2.016 40.299 1.00 29.37 80 LEU A N 1
ATOM 589 C CA . LEU A 1 80 ? 18.044 -3.248 40.323 1.00 27.65 80 LEU A CA 1
ATOM 590 C C . LEU A 1 80 ? 17.324 -3.458 38.992 1.00 28.60 80 LEU A C 1
ATOM 591 O O . LEU A 1 80 ? 17.396 -4.532 38.408 1.00 27.29 80 LEU A O 1
ATOM 596 N N . ILE A 1 81 ? 16.610 -2.428 38.539 1.00 28.35 81 ILE A N 1
ATOM 597 C CA . ILE A 1 81 ? 15.869 -2.503 37.284 1.00 29.11 81 ILE A CA 1
ATOM 598 C C . ILE A 1 81 ? 16.768 -2.777 36.100 1.00 28.89 81 ILE A C 1
ATOM 599 O O . ILE A 1 81 ? 16.443 -3.608 35.250 1.00 30.61 81 ILE A O 1
ATOM 604 N N . LYS A 1 82 ? 17.918 -2.116 36.033 1.00 30.30 82 LYS A N 1
ATOM 605 C CA . LYS A 1 82 ? 18.809 -2.345 34.901 1.00 30.01 82 LYS A CA 1
ATOM 606 C C . LYS A 1 82 ? 19.318 -3.767 34.922 1.00 28.62 82 LYS A C 1
ATOM 607 O O . LYS A 1 82 ? 19.445 -4.407 33.885 1.00 27.19 82 LYS A O 1
ATOM 613 N N . ALA A 1 83 ? 19.629 -4.261 36.110 1.00 27.67 83 ALA A N 1
ATOM 614 C CA . ALA A 1 83 ? 20.112 -5.629 36.236 1.00 26.42 83 ALA A CA 1
ATOM 615 C C . ALA A 1 83 ? 19.055 -6.628 35.795 1.00 25.48 83 ALA A C 1
ATOM 616 O O . ALA A 1 83 ? 19.342 -7.564 35.062 1.00 26.97 83 ALA A O 1
ATOM 618 N N . VAL A 1 84 ? 17.819 -6.423 36.225 1.00 25.90 84 VAL A N 1
ATOM 619 C CA . VAL A 1 84 ? 16.757 -7.352 35.865 1.00 25.49 84 VAL A CA 1
ATOM 620 C C . VAL A 1 84 ? 16.572 -7.385 34.347 1.00 27.33 84 VAL A C 1
ATOM 621 O O . VAL A 1 84 ? 16.459 -8.463 33.743 1.00 27.65 84 VAL A O 1
ATOM 625 N N . LYS A 1 85 ? 16.534 -6.201 33.745 1.00 28.33 85 LYS A N 1
ATOM 626 C CA . LYS A 1 85 ? 16.379 -6.099 32.292 1.00 32.32 85 LYS A CA 1
ATOM 627 C C . LYS A 1 85 ? 17.549 -6.795 31.618 1.00 32.31 85 LYS A C 1
ATOM 628 O O . LYS A 1 85 ? 17.388 -7.517 30.635 1.00 33.59 85 LYS A O 1
ATOM 634 N N . ARG A 1 86 ? 18.740 -6.585 32.156 1.00 34.59 86 ARG A N 1
ATOM 635 C CA . ARG A 1 86 ? 19.907 -7.211 31.566 1.00 35.10 86 ARG A CA 1
ATOM 636 C C . ARG A 1 86 ? 19.759 -8.727 31.656 1.00 35.43 86 ARG A C 1
ATOM 637 O O . ARG A 1 86 ? 19.970 -9.439 30.671 1.00 35.96 86 ARG A O 1
ATOM 645 N N . ILE A 1 87 ? 19.354 -9.225 32.823 1.00 34.51 87 ILE A N 1
ATOM 646 C CA . ILE A 1 87 ? 19.204 -10.668 32.988 1.00 34.53 87 ILE A CA 1
ATOM 647 C C . ILE A 1 87 ? 18.156 -11.229 32.031 1.00 35.57 87 ILE A C 1
ATOM 648 O O . ILE A 1 87 ? 18.406 -12.206 31.318 1.00 35.14 87 ILE A O 1
ATOM 653 N N . ILE A 1 88 ? 16.986 -10.603 32.016 1.00 36.20 88 ILE A N 1
ATOM 654 C CA . ILE A 1 88 ? 15.900 -11.061 31.164 1.00 36.66 88 ILE A CA 1
ATOM 655 C C . ILE A 1 88 ? 16.296 -11.052 29.692 1.00 37.40 88 ILE A C 1
ATOM 656 O O . ILE A 1 88 ? 15.980 -11.985 28.961 1.00 35.76 88 ILE A O 1
ATOM 661 N N . LYS A 1 89 ? 17.012 -10.016 29.266 1.00 39.48 89 LYS A N 1
ATOM 662 C CA . LYS A 1 89 ? 17.442 -9.927 27.871 1.00 41.01 89 LYS A CA 1
ATOM 663 C C . LYS A 1 89 ? 18.228 -11.193 27.507 1.00 40.56 89 LYS A C 1
ATOM 664 O O . LYS A 1 89 ? 17.955 -11.847 26.491 1.00 37.98 89 LYS A O 1
ATOM 670 N N . THR A 1 90 ? 19.185 -11.551 28.358 1.00 39.90 90 THR A N 1
ATOM 671 C CA . THR A 1 90 ? 20.007 -12.743 28.110 1.00 39.25 90 THR A CA 1
ATOM 672 C C . THR A 1 90 ? 19.197 -14.034 28.091 1.00 38.72 90 THR A C 1
ATOM 673 O O . THR A 1 90 ? 19.291 -14.824 27.144 1.00 37.44 90 THR A O 1
ATOM 677 N N . LEU A 1 91 ? 18.409 -14.265 29.134 1.00 37.76 91 LEU A N 1
ATOM 678 C CA . LEU A 1 91 ? 17.600 -15.469 29.164 1.00 37.71 91 LEU A CA 1
ATOM 679 C C . LEU A 1 91 ? 16.815 -15.553 27.853 1.00 39.12 91 LEU A C 1
ATOM 680 O O . LEU A 1 91 ? 16.639 -16.639 27.288 1.00 38.06 91 LEU A O 1
ATOM 685 N N . LYS A 1 92 ? 16.360 -14.399 27.373 1.00 39.10 92 LYS A N 1
ATOM 686 C CA . LYS A 1 92 ? 15.612 -14.347 26.122 1.00 40.90 92 LYS A CA 1
ATOM 687 C C . LYS A 1 92 ? 16.534 -14.711 24.957 1.00 40.87 92 LYS A C 1
ATOM 688 O O . LYS A 1 92 ? 16.218 -15.593 24.177 1.00 40.48 92 LYS A O 1
ATOM 694 N N . LYS A 1 93 ? 17.676 -14.037 24.854 1.00 41.37 93 LYS A N 1
ATOM 695 C CA . LYS A 1 93 ? 18.616 -14.313 23.785 1.00 42.42 93 LYS A CA 1
ATOM 696 C C . LYS A 1 93 ? 18.931 -15.800 23.673 1.00 43.71 93 LYS A C 1
ATOM 697 O O . LYS A 1 93 ? 19.317 -16.282 22.607 1.00 43.92 93 LYS A O 1
ATOM 703 N N . TYR A 1 94 ? 18.766 -16.542 24.758 1.00 43.24 94 TYR A N 1
ATOM 704 C CA . TYR A 1 94 ? 19.059 -17.960 24.690 1.00 42.57 94 TYR A CA 1
ATOM 705 C C . TYR A 1 94 ? 17.878 -18.904 24.839 1.00 42.70 94 TYR A C 1
ATOM 706 O O . TYR A 1 94 ? 18.051 -20.058 25.228 1.00 42.22 94 TYR A O 1
ATOM 715 N N . GLY A 1 95 ? 16.667 -18.435 24.566 1.00 43.54 95 GLY A N 1
ATOM 716 C CA . GLY A 1 95 ? 15.568 -19.382 24.626 1.00 45.26 95 GLY A CA 1
ATOM 717 C C . GLY A 1 95 ? 14.264 -19.248 25.381 1.00 47.17 95 GLY A C 1
ATOM 718 O O . GLY A 1 95 ? 13.263 -19.816 24.936 1.00 47.16 95 GLY A O 1
ATOM 719 N N . MET A 1 96 ? 14.225 -18.547 26.510 1.00 48.65 96 MET A N 1
ATOM 720 C CA . MET A 1 96 ? 12.952 -18.485 27.218 1.00 50.49 96 MET A CA 1
ATOM 721 C C . MET A 1 96 ? 12.064 -17.376 26.695 1.00 51.12 96 MET A C 1
ATOM 722 O O . MET A 1 96 ? 12.541 -16.353 26.213 1.00 49.09 96 MET A O 1
ATOM 727 N N . GLN A 1 97 ? 10.760 -17.601 26.781 1.00 53.71 97 GLN A N 1
ATOM 728 C CA . GLN A 1 97 ? 9.792 -16.626 26.311 1.00 56.29 97 GLN A CA 1
ATOM 729 C C . GLN A 1 97 ? 9.031 -16.086 27.499 1.00 57.52 97 GLN A C 1
ATOM 730 O O . GLN A 1 97 ? 8.875 -16.781 28.505 1.00 58.08 97 GLN A O 1
ATOM 736 N N . LEU A 1 98 ? 8.564 -14.844 27.384 1.00 57.96 98 LEU A N 1
ATOM 737 C CA . LEU A 1 98 ? 7.790 -14.223 28.446 1.00 58.49 98 LEU A CA 1
ATOM 738 C C . LEU A 1 98 ? 6.404 -13.860 27.911 1.00 59.59 98 LEU A C 1
ATOM 739 O O . LEU A 1 98 ? 6.275 -13.242 26.846 1.00 59.81 98 LEU A O 1
ATOM 744 N N . THR A 1 99 ? 5.366 -14.255 28.639 1.00 59.14 99 THR A N 1
ATOM 745 C CA . THR A 1 99 ? 4.009 -13.953 28.204 1.00 58.82 99 THR A CA 1
ATOM 746 C C . THR A 1 99 ? 3.683 -12.503 28.529 1.00 57.62 99 THR A C 1
ATOM 747 O O . THR A 1 99 ? 3.110 -11.783 27.712 1.00 57.45 99 THR A O 1
ATOM 751 N N . GLY A 1 100 ? 4.060 -12.076 29.727 1.00 56.46 100 GLY A N 1
ATOM 752 C CA . GLY A 1 100 ? 3.792 -10.711 30.128 1.00 55.81 100 GLY A CA 1
ATOM 753 C C . GLY A 1 100 ? 4.946 -10.086 30.884 1.00 55.24 100 GLY A C 1
ATOM 754 O O . GLY A 1 100 ? 5.976 -10.735 31.086 1.00 55.24 100 GLY A O 1
ATOM 755 N N . LYS A 1 101 ? 4.780 -8.828 31.296 1.00 54.25 101 LYS A N 1
ATOM 756 C CA . LYS A 1 101 ? 5.822 -8.122 32.033 1.00 54.21 101 LYS A CA 1
ATOM 757 C C . LYS A 1 101 ? 6.031 -8.717 33.425 1.00 51.98 101 LYS A C 1
ATOM 758 O O . LYS A 1 101 ? 5.096 -8.820 34.217 1.00 52.70 101 LYS A O 1
ATOM 764 N N . PRO A 1 102 ? 7.260 -9.143 33.728 1.00 49.02 102 PRO A N 1
ATOM 765 C CA . PRO A 1 102 ? 7.535 -9.717 35.046 1.00 47.16 102 PRO A CA 1
ATOM 766 C C . PRO A 1 102 ? 7.505 -8.620 36.097 1.00 44.38 102 PRO A C 1
ATOM 767 O O . PRO A 1 102 ? 7.961 -7.511 35.856 1.00 43.20 102 PRO A O 1
ATOM 771 N N . LYS A 1 103 ? 6.951 -8.913 37.259 1.00 42.80 103 LYS A N 1
ATOM 772 C CA . LYS A 1 103 ? 6.914 -7.907 38.305 1.00 41.91 103 LYS A CA 1
ATOM 773 C C . LYS A 1 103 ? 8.120 -8.111 39.213 1.00 38.90 103 LYS A C 1
ATOM 774 O O . LYS A 1 103 ? 8.581 -9.228 39.408 1.00 37.71 103 LYS A O 1
ATOM 780 N N . ILE A 1 104 ? 8.599 -7.016 39.780 1.00 37.23 104 ILE A N 1
ATOM 781 C CA . ILE A 1 104 ? 9.749 -7.034 40.659 1.00 34.86 104 ILE A CA 1
ATOM 782 C C . ILE A 1 104 ? 9.315 -6.653 42.059 1.00 33.02 104 ILE A C 1
ATOM 783 O O . ILE A 1 104 ? 8.777 -5.572 42.246 1.00 33.90 104 ILE A O 1
ATOM 788 N N . GLN A 1 105 ? 9.547 -7.517 43.037 1.00 28.93 105 GLN A N 1
ATOM 789 C CA . GLN A 1 105 ? 9.182 -7.189 44.404 1.00 27.90 105 GLN A CA 1
ATOM 790 C C . GLN A 1 105 ? 10.401 -7.177 45.319 1.00 26.29 105 GLN A C 1
ATOM 791 O O . GLN A 1 105 ? 11.171 -8.145 45.380 1.00 24.27 105 GLN A O 1
ATOM 797 N N . ILE A 1 106 ? 10.581 -6.086 46.042 1.00 24.56 106 ILE A N 1
ATOM 798 C CA . ILE A 1 106 ? 11.697 -6.025 46.969 1.00 22.81 106 ILE A CA 1
ATOM 799 C C . ILE A 1 106 ? 11.399 -6.874 48.191 1.00 22.67 106 ILE A C 1
ATOM 800 O O . ILE A 1 106 ? 10.347 -6.732 48.835 1.00 22.59 106 ILE A O 1
ATOM 805 N N . GLN A 1 107 ? 12.329 -7.767 48.496 1.00 20.67 107 GLN A N 1
ATOM 806 C CA . GLN A 1 107 ? 12.218 -8.646 49.653 1.00 22.23 107 GLN A CA 1
ATOM 807 C C . GLN A 1 107 ? 12.921 -8.061 50.865 1.00 20.41 107 GLN A C 1
ATOM 808 O O . GLN A 1 107 ? 12.427 -8.185 51.963 1.00 20.77 107 GLN A O 1
ATOM 814 N N . ASN A 1 108 ? 14.078 -7.442 50.679 1.00 18.77 108 ASN A N 1
ATOM 815 C CA . ASN A 1 108 ? 14.778 -6.854 51.822 1.00 19.78 108 ASN A CA 1
ATOM 816 C C . ASN A 1 108 ? 15.786 -5.837 51.324 1.00 18.29 108 ASN A C 1
ATOM 817 O O . ASN A 1 108 ? 16.313 -5.970 50.227 1.00 18.39 108 ASN A O 1
ATOM 822 N N . ILE A 1 109 ? 16.032 -4.828 52.149 1.00 17.70 109 ILE A N 1
ATOM 823 C CA . ILE A 1 109 ? 17.013 -3.818 51.833 1.00 17.36 109 ILE A CA 1
ATOM 824 C C . ILE A 1 109 ? 17.970 -3.805 53.013 1.00 19.34 109 ILE A C 1
ATOM 825 O O . ILE A 1 109 ? 17.528 -3.793 54.159 1.00 19.36 109 ILE A O 1
ATOM 830 N N . VAL A 1 110 ? 19.272 -3.877 52.761 1.00 18.85 110 VAL A N 1
ATOM 831 C CA . VAL A 1 110 ? 20.201 -3.803 53.881 1.00 19.08 110 VAL A CA 1
ATOM 832 C C . VAL A 1 110 ? 20.899 -2.470 53.682 1.00 17.22 110 VAL A C 1
ATOM 833 O O . VAL A 1 110 ? 21.390 -2.178 52.592 1.00 18.40 110 VAL A O 1
ATOM 837 N N . ALA A 1 111 ? 20.919 -1.638 54.705 1.00 16.45 111 ALA A N 1
ATOM 838 C CA . ALA A 1 111 ? 21.586 -0.341 54.574 1.00 18.08 111 ALA A CA 1
ATOM 839 C C . ALA A 1 111 ? 22.461 -0.112 55.750 1.00 19.26 111 ALA A C 1
ATOM 840 O O . ALA A 1 111 ? 22.323 -0.785 56.782 1.00 18.58 111 ALA A O 1
ATOM 842 N N . SER A 1 112 ? 23.373 0.840 55.601 1.00 19.63 112 SER A N 1
ATOM 843 C CA . SER A 1 112 ? 24.205 1.226 56.725 1.00 20.88 112 SER A CA 1
ATOM 844 C C . SER A 1 112 ? 23.897 2.711 56.946 1.00 20.28 112 SER A C 1
ATOM 845 O O . SER A 1 112 ? 23.249 3.372 56.101 1.00 21.18 112 SER A O 1
ATOM 848 N N . ALA A 1 113 ? 24.292 3.210 58.116 1.00 18.99 113 ALA A N 1
ATOM 849 C CA . ALA A 1 113 ? 24.126 4.611 58.423 1.00 19.33 113 ALA A CA 1
ATOM 850 C C . ALA A 1 113 ? 25.243 5.051 59.328 1.00 20.20 113 ALA A C 1
ATOM 851 O O . ALA A 1 113 ? 25.859 4.233 60.034 1.00 20.27 113 ALA A O 1
ATOM 853 N N . ASN A 1 114 ? 25.509 6.351 59.282 1.00 19.97 114 ASN A N 1
ATOM 854 C CA . ASN A 1 114 ? 26.491 6.974 60.150 1.00 21.46 114 ASN A CA 1
ATOM 855 C C . ASN A 1 114 ? 25.722 8.063 60.855 1.00 19.41 114 ASN A C 1
ATOM 856 O O . ASN A 1 114 ? 25.318 9.043 60.210 1.00 19.94 114 ASN A O 1
ATOM 861 N N . LEU A 1 115 ? 25.542 7.927 62.163 1.00 14.91 115 LEU A N 1
ATOM 862 C CA . LEU A 1 115 ? 24.803 8.943 62.916 1.00 17.97 115 LEU A CA 1
ATOM 863 C C . LEU A 1 115 ? 25.693 10.139 63.203 1.00 17.62 115 LEU A C 1
ATOM 864 O O . LEU A 1 115 ? 25.196 11.194 63.524 1.00 16.63 115 LEU A O 1
ATOM 869 N N . HIS A 1 116 ? 27.007 9.964 63.097 1.00 18.32 116 HIS A N 1
ATOM 870 C CA . HIS A 1 116 ? 27.948 11.073 63.344 1.00 18.87 116 HIS A CA 1
ATOM 871 C C . HIS A 1 116 ? 27.941 11.631 64.745 1.00 20.06 116 HIS A C 1
ATOM 872 O O . HIS A 1 116 ? 28.116 12.835 64.974 1.00 21.71 116 HIS A O 1
ATOM 879 N N . VAL A 1 117 ? 27.725 10.735 65.696 1.00 18.59 117 VAL A N 1
ATOM 880 C CA . VAL A 1 117 ? 27.750 11.074 67.104 1.00 17.53 117 VAL A CA 1
ATOM 881 C C . VAL A 1 117 ? 28.185 9.787 67.741 1.00 17.02 117 VAL A C 1
ATOM 882 O O . VAL A 1 117 ? 28.021 8.737 67.147 1.00 17.52 117 VAL A O 1
ATOM 886 N N . ILE A 1 118 ? 28.724 9.864 68.944 1.00 17.56 118 ILE A N 1
ATOM 887 C CA . ILE A 1 118 ? 29.092 8.672 69.671 1.00 19.81 118 ILE A CA 1
ATOM 888 C C . ILE A 1 118 ? 27.836 8.226 70.436 1.00 20.11 118 ILE A C 1
ATOM 889 O O . ILE A 1 118 ? 27.107 9.061 70.944 1.00 19.65 118 ILE A O 1
ATOM 894 N N . VAL A 1 119 ? 27.598 6.918 70.513 1.00 17.73 119 VAL A N 1
ATOM 895 C CA . VAL A 1 119 ? 26.426 6.405 71.217 1.00 18.37 119 VAL A CA 1
ATOM 896 C C . VAL A 1 119 ? 26.827 5.732 72.515 1.00 17.66 119 VAL A C 1
ATOM 897 O O . VAL A 1 119 ? 27.717 4.901 72.529 1.00 17.45 119 VAL A O 1
ATOM 901 N N . ASN A 1 120 ? 26.200 6.109 73.622 1.00 17.96 120 ASN A N 1
ATOM 902 C CA . ASN A 1 120 ? 26.521 5.446 74.875 1.00 17.76 120 ASN A CA 1
ATOM 903 C C . ASN A 1 120 ? 25.617 4.192 74.908 1.00 18.67 120 ASN A C 1
ATOM 904 O O . ASN A 1 120 ? 24.447 4.268 75.297 1.00 18.56 120 ASN A O 1
ATOM 909 N N . LEU A 1 121 ? 26.165 3.043 74.520 1.00 17.79 121 LEU A N 1
ATOM 910 C CA . LEU A 1 121 ? 25.375 1.808 74.468 1.00 20.40 121 LEU A CA 1
ATOM 911 C C . LEU A 1 121 ? 24.934 1.265 75.839 1.00 21.98 121 LEU A C 1
ATOM 912 O O . LEU A 1 121 ? 23.795 0.780 75.979 1.00 21.19 121 LEU A O 1
ATOM 917 N N . ASP A 1 122 ? 25.827 1.362 76.833 1.00 22.61 122 ASP A N 1
ATOM 918 C CA . ASP A 1 122 ? 25.535 0.912 78.207 1.00 24.64 122 ASP A CA 1
ATOM 919 C C . ASP A 1 122 ? 24.318 1.673 78.715 1.00 24.53 122 ASP A C 1
ATOM 920 O O . ASP A 1 122 ? 23.424 1.089 79.334 1.00 25.07 122 ASP A O 1
ATOM 925 N N . LYS A 1 123 ? 24.281 2.977 78.445 1.00 22.30 123 LYS A N 1
ATOM 926 C CA . LYS A 1 123 ? 23.170 3.796 78.896 1.00 22.79 123 LYS A CA 1
ATOM 927 C C . LYS A 1 123 ? 21.911 3.560 78.089 1.00 23.95 123 LYS A C 1
ATOM 928 O O . LYS A 1 123 ? 20.820 3.453 78.665 1.00 25.46 123 LYS A O 1
ATOM 934 N N . ALA A 1 124 ? 22.052 3.499 76.762 1.00 20.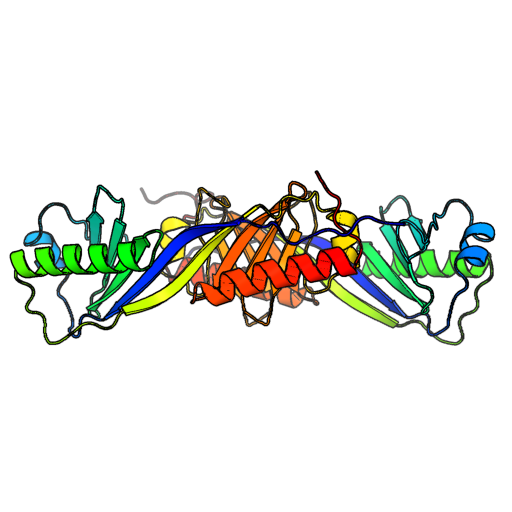28 124 ALA A N 1
ATOM 935 C CA . ALA A 1 124 ? 20.918 3.262 75.887 1.00 21.05 124 ALA A CA 1
ATOM 936 C C . ALA A 1 124 ? 20.281 1.882 76.170 1.00 21.16 124 ALA A C 1
ATOM 937 O O . ALA A 1 124 ? 19.044 1.727 76.116 1.00 20.52 124 ALA A O 1
ATOM 939 N N . ALA A 1 125 ? 21.120 0.895 76.472 1.00 19.84 125 ALA A N 1
ATOM 940 C CA . ALA A 1 125 ? 20.638 -0.461 76.724 1.00 21.36 125 ALA A CA 1
ATOM 941 C C . ALA A 1 125 ? 19.584 -0.528 77.822 1.00 23.11 125 ALA A C 1
ATOM 942 O O . ALA A 1 125 ? 18.698 -1.372 77.771 1.00 22.18 125 ALA A O 1
ATOM 944 N N . PHE A 1 126 ? 19.677 0.340 78.819 1.00 24.29 126 PHE A N 1
ATOM 945 C CA . PHE A 1 126 ? 18.694 0.299 79.876 1.00 26.23 126 PHE A CA 1
ATOM 946 C C . PHE A 1 126 ? 17.617 1.370 79.800 1.00 27.40 126 PHE A C 1
ATOM 947 O O . PHE A 1 126 ? 16.747 1.415 80.655 1.00 28.80 126 PHE A O 1
ATOM 955 N N . LEU A 1 127 ? 17.661 2.247 78.804 1.00 25.44 127 LEU A N 1
ATOM 956 C CA . LEU A 1 127 ? 16.617 3.252 78.701 1.00 26.21 127 LEU A CA 1
ATOM 957 C C . LEU A 1 127 ? 15.732 3.032 77.462 1.00 28.75 127 LEU A C 1
ATOM 958 O O . LEU A 1 127 ? 14.620 3.564 77.373 1.00 27.47 127 LEU A O 1
ATOM 963 N N . LEU A 1 128 ? 16.237 2.268 76.490 1.00 29.84 128 LEU A N 1
ATOM 964 C CA . LEU A 1 128 ? 15.455 1.961 75.308 1.00 32.00 128 LEU A CA 1
ATOM 965 C C . LEU A 1 128 ? 14.721 0.700 75.689 1.00 34.91 128 LEU A C 1
ATOM 966 O O . LEU A 1 128 ? 15.038 0.067 76.672 1.00 35.70 128 LEU A O 1
ATOM 971 N N . GLU A 1 129 ? 13.735 0.333 74.896 1.00 38.61 129 GLU A N 1
ATOM 972 C CA . GLU A 1 129 ? 13.022 -0.912 75.123 1.00 40.33 129 GLU A CA 1
ATOM 973 C C . GLU A 1 129 ? 13.665 -1.933 74.181 1.00 40.66 129 GLU A C 1
ATOM 974 O O . GLU A 1 129 ? 14.729 -1.674 73.597 1.00 40.42 129 GLU A O 1
ATOM 980 N N . ASN A 1 130 ? 12.985 -3.068 74.034 1.00 39.57 130 ASN A N 1
ATOM 981 C CA . ASN A 1 130 ? 13.336 -4.206 73.166 1.00 38.17 130 ASN A CA 1
ATOM 982 C C . ASN A 1 130 ? 14.717 -4.313 72.548 1.00 35.06 130 ASN A C 1
ATOM 983 O O . ASN A 1 130 ? 14.852 -4.353 71.302 1.00 35.30 130 ASN A O 1
ATOM 988 N N . ASN A 1 131 ? 15.748 -4.445 73.386 1.00 31.58 131 ASN A N 1
ATOM 989 C CA . ASN A 1 131 ? 17.088 -4.539 72.826 1.00 25.47 131 ASN A CA 1
ATOM 990 C C . ASN A 1 131 ? 18.017 -5.505 73.523 1.00 24.65 131 ASN A C 1
ATOM 991 O O . ASN A 1 131 ? 17.770 -5.965 74.644 1.00 21.33 131 ASN A O 1
ATOM 996 N N . MET A 1 132 ? 19.118 -5.781 72.837 1.00 22.73 132 MET A N 1
ATOM 997 C CA . MET A 1 132 ? 20.174 -6.600 73.385 1.00 23.65 132 MET A CA 1
ATOM 998 C C . MET A 1 132 ? 21.489 -5.809 73.391 1.00 22.85 132 MET A C 1
ATOM 999 O O . MET A 1 132 ? 21.886 -5.238 72.369 1.00 21.71 132 MET A O 1
ATOM 1004 N N . TYR A 1 133 ? 22.135 -5.748 74.549 1.00 21.00 133 TYR A N 1
ATOM 1005 C CA . TYR A 1 133 ? 23.455 -5.164 74.623 1.00 21.51 133 TYR A CA 1
ATOM 1006 C C . TYR A 1 133 ? 24.261 -6.061 75.533 1.00 21.12 133 TYR A C 1
ATOM 1007 O O . TYR A 1 133 ? 24.226 -5.947 76.758 1.00 21.44 133 TYR A O 1
ATOM 1016 N N . GLU A 1 134 ? 24.984 -6.982 74.916 1.00 20.53 134 GLU A N 1
ATOM 1017 C CA . GLU A 1 134 ? 25.798 -7.962 75.665 1.00 21.56 134 GLU A CA 1
ATOM 1018 C C . GLU A 1 134 ? 27.145 -7.900 74.929 1.00 20.22 134 GLU A C 1
ATOM 1019 O O . GLU A 1 134 ? 27.442 -8.721 74.058 1.00 19.09 134 GLU A O 1
ATOM 1025 N N . PRO A 1 135 ? 27.967 -6.904 75.272 1.00 21.96 135 PRO A N 1
ATOM 1026 C CA . PRO A 1 135 ? 29.271 -6.711 74.619 1.00 24.28 135 PRO A CA 1
ATOM 1027 C C . PRO A 1 135 ? 30.199 -7.897 74.489 1.00 24.88 135 PRO A C 1
ATOM 1028 O O . PRO A 1 135 ? 30.966 -7.972 73.540 1.00 25.59 135 PRO A O 1
ATOM 1032 N N . GLU A 1 136 ? 30.133 -8.823 75.423 1.00 24.94 136 GLU A N 1
ATOM 1033 C CA . GLU A 1 136 ? 30.971 -10.006 75.330 1.00 30.19 136 GLU A CA 1
ATOM 1034 C C . GLU A 1 136 ? 30.438 -10.944 74.240 1.00 28.85 136 GLU A C 1
ATOM 1035 O O . GLU A 1 136 ? 31.141 -11.856 73.828 1.00 30.27 136 GLU A O 1
ATOM 1041 N N . GLN A 1 137 ? 29.198 -10.741 73.770 1.00 27.68 137 GLN A N 1
ATOM 1042 C CA . GLN A 1 137 ? 28.658 -11.604 72.707 1.00 25.27 137 GLN A CA 1
ATOM 1043 C C . GLN A 1 137 ? 28.595 -10.921 71.345 1.00 25.20 137 GLN A C 1
ATOM 1044 O O . GLN A 1 137 ? 28.811 -11.562 70.306 1.00 25.43 137 GLN A O 1
ATOM 1050 N N . PHE A 1 138 ? 28.249 -9.638 71.336 1.00 22.45 138 PHE A N 1
ATOM 1051 C CA . PHE A 1 138 ? 28.154 -8.885 70.077 1.00 22.54 138 PHE A CA 1
ATOM 1052 C C . PHE A 1 138 ? 28.537 -7.481 70.509 1.00 20.97 138 PHE A C 1
ATOM 1053 O O . PHE A 1 138 ? 28.020 -6.971 71.490 1.00 21.09 138 PHE A O 1
ATOM 1061 N N . PRO A 1 139 ? 29.427 -6.820 69.763 1.00 22.86 139 PRO A N 1
ATOM 1062 C CA . PRO A 1 139 ? 29.854 -5.475 70.158 1.00 23.74 139 PRO A CA 1
ATOM 1063 C C . PRO A 1 139 ? 28.847 -4.329 70.057 1.00 24.41 139 PRO A C 1
ATOM 1064 O O . PRO A 1 139 ? 29.041 -3.260 70.646 1.00 28.61 139 PRO A O 1
ATOM 1068 N N . GLY A 1 140 ? 27.750 -4.540 69.363 1.00 24.15 140 GLY A N 1
ATOM 1069 C CA . GLY A 1 140 ? 26.792 -3.457 69.270 1.00 21.91 140 GLY A CA 1
ATOM 1070 C C . GLY A 1 140 ? 25.517 -3.733 70.045 1.00 22.50 140 GLY A C 1
ATOM 1071 O O . GLY A 1 140 ? 25.428 -4.745 70.746 1.00 23.54 140 GLY A O 1
ATOM 1072 N N . LEU A 1 141 ? 24.560 -2.812 69.930 1.00 19.71 141 LEU A N 1
ATOM 1073 C CA . LEU A 1 141 ? 23.246 -2.911 70.557 1.00 19.43 141 LEU A CA 1
ATOM 1074 C C . LEU A 1 141 ? 22.292 -3.329 69.429 1.00 18.84 141 LEU A C 1
ATOM 1075 O O . LEU A 1 141 ? 22.316 -2.746 68.337 1.00 19.12 141 LEU A O 1
ATOM 1080 N N . ILE A 1 142 ? 21.472 -4.338 69.668 1.00 17.86 142 ILE A N 1
ATOM 1081 C CA . ILE A 1 142 ? 20.551 -4.773 68.643 1.00 19.08 142 ILE A CA 1
ATOM 1082 C C . ILE A 1 142 ? 19.173 -4.317 69.083 1.00 19.64 142 ILE A C 1
ATOM 1083 O O . ILE A 1 142 ? 18.744 -4.575 70.209 1.00 17.44 142 ILE A O 1
ATOM 1088 N N . TYR A 1 143 ? 18.489 -3.632 68.184 1.00 18.54 143 TYR A N 1
ATOM 1089 C CA . TYR A 1 143 ? 17.165 -3.103 68.474 1.00 20.49 143 TYR A CA 1
ATOM 1090 C C . TYR A 1 143 ? 16.158 -3.631 67.437 1.00 20.15 143 TYR A C 1
ATOM 1091 O O . TYR A 1 143 ? 16.341 -3.471 66.219 1.00 20.69 143 TYR A O 1
ATOM 1100 N N . ARG A 1 144 ? 15.133 -4.310 67.917 1.00 18.99 144 ARG A N 1
ATOM 1101 C CA . ARG A 1 144 ? 14.097 -4.848 67.042 1.00 19.91 144 ARG A CA 1
ATOM 1102 C C . ARG A 1 144 ? 12.988 -3.785 67.042 1.00 21.53 144 ARG A C 1
ATOM 1103 O O . ARG A 1 144 ? 12.287 -3.583 68.052 1.00 20.01 144 ARG A O 1
ATOM 1111 N N . MET A 1 145 ? 12.855 -3.093 65.918 1.00 19.96 145 MET A N 1
ATOM 1112 C CA . MET A 1 145 ? 11.886 -2.000 65.780 1.00 22.38 145 MET A CA 1
ATOM 1113 C C . MET A 1 145 ? 10.608 -2.517 65.152 1.00 23.39 145 MET A C 1
ATOM 1114 O O . MET A 1 145 ? 10.653 -3.402 64.290 1.00 22.42 145 MET A O 1
ATOM 1119 N N . ASP A 1 146 ? 9.478 -1.973 65.594 1.00 26.00 146 ASP A N 1
ATOM 1120 C CA . ASP A 1 146 ? 8.179 -2.407 65.071 1.00 28.90 146 ASP A CA 1
ATOM 1121 C C . ASP A 1 146 ? 7.702 -1.535 63.924 1.00 28.06 146 ASP A C 1
ATOM 1122 O O . ASP A 1 146 ? 7.206 -2.053 62.937 1.00 27.13 146 ASP A O 1
ATOM 1127 N N . GLU A 1 147 ? 7.900 -0.223 64.021 1.00 26.96 147 GLU A N 1
ATOM 1128 C CA . GLU A 1 147 ? 7.483 0.651 62.938 1.00 28.30 147 GLU A CA 1
ATOM 1129 C C . GLU A 1 147 ? 8.591 1.614 62.541 1.00 26.46 147 GLU A C 1
ATOM 1130 O O . GLU A 1 147 ? 8.905 2.541 63.284 1.00 27.23 147 GLU A O 1
ATOM 1136 N N . PRO A 1 148 ? 9.238 1.377 61.387 1.00 25.45 148 PRO A N 1
ATOM 1137 C CA . PRO A 1 148 ? 8.979 0.263 60.469 1.00 22.80 148 PRO A CA 1
ATOM 1138 C C . PRO A 1 148 ? 9.489 -1.040 61.091 1.00 23.12 148 PRO A C 1
ATOM 1139 O O . PRO A 1 148 ? 10.176 -1.017 62.102 1.00 20.28 148 PRO A O 1
ATOM 1143 N N . ARG A 1 149 ? 9.192 -2.164 60.449 1.00 22.66 149 ARG A N 1
ATOM 1144 C CA . ARG A 1 149 ? 9.598 -3.459 60.947 1.00 23.79 149 ARG A CA 1
ATOM 1145 C C . ARG A 1 149 ? 11.031 -3.816 60.512 1.00 20.73 149 ARG A C 1
ATOM 1146 O O . ARG A 1 149 ? 11.236 -4.483 59.515 1.00 21.19 149 ARG A O 1
ATOM 1154 N N . VAL A 1 150 ? 12.011 -3.359 61.276 1.00 18.62 150 VAL A N 1
ATOM 1155 C CA . VAL A 1 150 ? 13.409 -3.575 60.921 1.00 17.60 150 VAL A CA 1
ATOM 1156 C C . VAL A 1 150 ? 14.207 -3.966 62.137 1.00 16.85 150 VAL A C 1
ATOM 1157 O O . VAL A 1 150 ? 13.755 -3.830 63.276 1.00 18.18 150 VAL A O 1
ATOM 1161 N N . VAL A 1 151 ? 15.412 -4.444 61.903 1.00 16.72 151 VAL A N 1
ATOM 1162 C CA . VAL A 1 151 ? 16.287 -4.773 63.013 1.00 17.31 151 VAL A CA 1
ATOM 1163 C C . VAL A 1 151 ? 17.480 -3.835 62.830 1.00 17.22 151 VAL A C 1
ATOM 1164 O O . VAL A 1 151 ? 17.976 -3.643 61.714 1.00 17.83 151 VAL A O 1
ATOM 1168 N N . LEU A 1 152 ? 17.910 -3.223 63.923 1.00 16.62 152 LEU A N 1
ATOM 1169 C CA . LEU A 1 152 ? 19.026 -2.302 63.875 1.00 16.18 152 LEU A CA 1
ATOM 1170 C C . LEU A 1 152 ? 20.227 -2.811 64.644 1.00 17.15 152 LEU A C 1
ATOM 1171 O O . LEU A 1 152 ? 20.068 -3.350 65.726 1.00 17.26 152 LEU A O 1
ATOM 1176 N N . LEU A 1 153 ? 21.425 -2.629 64.085 1.00 17.71 153 LEU A N 1
ATOM 1177 C CA . LEU A 1 153 ? 22.678 -2.969 64.797 1.00 16.04 153 LEU A CA 1
ATOM 1178 C C . LEU A 1 153 ? 23.226 -1.547 65.001 1.00 14.72 153 LEU A C 1
ATOM 1179 O O . LEU A 1 153 ? 23.372 -0.811 64.040 1.00 13.36 153 LEU A O 1
ATOM 1184 N N . ILE A 1 154 ? 23.505 -1.160 66.235 1.00 15.51 154 ILE A N 1
ATOM 1185 C CA . ILE A 1 154 ? 23.965 0.208 66.546 1.00 16.91 154 ILE A CA 1
ATOM 1186 C C . ILE A 1 154 ? 25.279 0.123 67.306 1.00 16.84 154 ILE A C 1
ATOM 1187 O O . ILE A 1 154 ? 25.359 -0.497 68.366 1.00 15.66 154 ILE A O 1
ATOM 1192 N N . PHE A 1 155 ? 26.305 0.757 66.766 1.00 18.19 155 PHE A N 1
ATOM 1193 C CA . PHE A 1 155 ? 27.612 0.697 67.387 1.00 17.84 155 PHE A CA 1
ATOM 1194 C C . PHE A 1 155 ? 27.938 2.004 68.067 1.00 18.11 155 PHE A C 1
ATOM 1195 O O . PHE A 1 155 ? 27.408 3.080 67.710 1.00 18.22 155 PHE A O 1
ATOM 1203 N N . SER A 1 156 ? 28.835 1.923 69.038 1.00 18.03 156 SER A N 1
ATOM 1204 C CA . SER A 1 156 ? 29.184 3.091 69.826 1.00 17.48 156 SER A CA 1
ATOM 1205 C C . SER A 1 156 ? 29.730 4.225 68.973 1.00 17.09 156 SER A C 1
ATOM 1206 O O . SER A 1 156 ? 29.567 5.389 69.328 1.00 15.23 156 SER A O 1
ATOM 1209 N N . SER A 1 157 ? 30.319 3.886 67.817 1.00 18.03 157 SER A N 1
ATOM 1210 C CA . SER A 1 157 ? 30.871 4.892 66.919 1.00 17.14 157 SER A CA 1
ATOM 1211 C C . SER A 1 157 ? 29.791 5.683 66.176 1.00 18.55 157 SER A C 1
ATOM 1212 O O . SER A 1 157 ? 30.096 6.677 65.495 1.00 19.29 157 SER A O 1
ATOM 1215 N N . GLY A 1 158 ? 28.543 5.222 66.254 1.00 18.08 158 GLY A N 1
ATOM 1216 C CA . GLY A 1 158 ? 27.479 5.903 65.539 1.00 17.61 158 GLY A CA 1
ATOM 1217 C C . GLY A 1 158 ? 27.118 5.168 64.261 1.00 19.29 158 GLY A C 1
ATOM 1218 O O . GLY A 1 158 ? 26.142 5.508 63.576 1.00 16.84 158 GLY A O 1
ATOM 1219 N N . LYS A 1 159 ? 27.939 4.180 63.916 1.00 19.20 159 LYS A N 1
ATOM 1220 C CA . LYS A 1 159 ? 27.677 3.377 62.740 1.00 20.89 159 LYS A CA 1
ATOM 1221 C C . LYS A 1 159 ? 26.491 2.484 63.045 1.00 18.77 159 LYS A C 1
ATOM 1222 O O . LYS A 1 159 ? 26.267 2.093 64.177 1.00 16.21 159 LYS A O 1
ATOM 1228 N N . MET A 1 160 ? 25.732 2.162 62.016 1.00 19.36 160 MET A N 1
ATOM 1229 C CA . MET A 1 160 ? 24.545 1.345 62.204 1.00 20.66 160 MET A CA 1
ATOM 1230 C C . MET A 1 160 ? 24.328 0.514 60.979 1.00 19.30 160 MET A C 1
ATOM 1231 O O . MET A 1 160 ? 24.744 0.890 59.868 1.00 19.44 160 MET A O 1
ATOM 1236 N N . VAL A 1 161 ? 23.627 -0.593 61.179 1.00 17.06 161 VAL A N 1
ATOM 1237 C CA . VAL A 1 161 ? 23.238 -1.436 60.079 1.00 17.82 161 VAL A CA 1
ATOM 1238 C C . VAL A 1 161 ? 21.697 -1.535 60.214 1.00 19.02 161 VAL A C 1
ATOM 1239 O O . VAL A 1 161 ? 21.156 -1.711 61.325 1.00 19.09 161 VAL A O 1
ATOM 1243 N N . ILE A 1 162 ? 20.991 -1.387 59.110 1.00 17.33 162 ILE A N 1
ATOM 1244 C CA . ILE A 1 162 ? 19.534 -1.463 59.160 1.00 18.56 162 ILE A CA 1
ATOM 1245 C C . ILE A 1 162 ? 19.063 -2.550 58.199 1.00 18.09 162 ILE A C 1
ATOM 1246 O O . ILE A 1 162 ? 19.395 -2.507 57.009 1.00 18.75 162 ILE A O 1
ATOM 1251 N N . THR A 1 163 ? 18.305 -3.527 58.689 1.00 17.25 163 THR A N 1
ATOM 1252 C CA . THR A 1 163 ? 17.818 -4.574 57.801 1.00 18.02 163 THR A CA 1
ATOM 1253 C C . THR A 1 163 ? 16.316 -4.864 58.038 1.00 19.88 163 THR A C 1
ATOM 1254 O O . THR A 1 163 ? 15.795 -4.645 59.132 1.00 19.33 163 THR A O 1
ATOM 1258 N N . GLY A 1 164 ? 15.630 -5.362 57.020 1.00 19.00 164 GLY A N 1
ATOM 1259 C CA . GLY A 1 164 ? 14.221 -5.682 57.203 1.00 21.12 164 GLY A CA 1
ATOM 1260 C C . GLY A 1 164 ? 13.298 -4.798 56.384 1.00 23.29 164 GLY A C 1
ATOM 1261 O O . GLY A 1 164 ? 12.177 -5.170 56.105 1.00 23.92 164 GLY A O 1
ATOM 1262 N N . ALA A 1 165 ? 13.770 -3.627 55.985 1.00 23.08 165 ALA A N 1
ATOM 1263 C CA . ALA A 1 165 ? 12.926 -2.727 55.233 1.00 24.03 165 ALA A CA 1
ATOM 1264 C C . ALA A 1 165 ? 12.752 -3.177 53.796 1.00 23.58 165 ALA A C 1
ATOM 1265 O O . ALA A 1 165 ? 13.628 -3.837 53.227 1.00 22.49 165 ALA A O 1
ATOM 1267 N N . LYS A 1 166 ? 11.612 -2.823 53.221 1.00 23.13 166 LYS A N 1
ATOM 1268 C CA . LYS A 1 166 ? 11.341 -3.158 51.847 1.00 25.30 166 LYS A CA 1
ATOM 1269 C C . LYS A 1 166 ? 11.266 -1.894 51.001 1.00 26.15 166 LYS A C 1
ATOM 1270 O O . LYS A 1 166 ? 11.154 -1.972 49.779 1.00 24.61 166 LYS A O 1
ATOM 1276 N N . ARG A 1 167 ? 11.329 -0.735 51.651 1.00 24.62 167 ARG A N 1
ATOM 1277 C CA . ARG A 1 167 ? 11.281 0.533 50.932 1.00 26.50 167 ARG A CA 1
ATOM 1278 C C . ARG A 1 167 ? 12.366 1.460 51.465 1.00 25.87 167 ARG A C 1
ATOM 1279 O O . ARG A 1 167 ? 12.647 1.472 52.674 1.00 24.67 167 ARG A O 1
ATOM 1287 N N . GLU A 1 168 ? 12.968 2.253 50.588 1.00 24.81 168 GLU A N 1
ATOM 1288 C CA . GLU A 1 168 ? 14.008 3.144 51.053 1.00 25.95 168 GLU A CA 1
ATOM 1289 C C . GLU A 1 168 ? 13.514 4.159 52.090 1.00 24.78 168 GLU A C 1
ATOM 1290 O O . GLU A 1 168 ? 14.253 4.491 53.018 1.00 22.38 168 GLU A O 1
ATOM 1296 N N . ASP A 1 169 ? 12.278 4.648 51.982 1.00 24.49 169 ASP A N 1
ATOM 1297 C CA . ASP A 1 169 ? 11.849 5.612 52.992 1.00 24.69 169 ASP A CA 1
ATOM 1298 C C . ASP A 1 169 ? 11.728 4.986 54.379 1.00 23.60 169 ASP A C 1
ATOM 1299 O O . ASP A 1 169 ? 11.903 5.670 55.378 1.00 22.72 169 ASP A O 1
ATOM 1304 N N . GLU A 1 170 ? 11.440 3.691 54.448 1.00 23.02 170 GLU A N 1
ATOM 1305 C CA . GLU A 1 170 ? 11.372 3.024 55.755 1.00 22.87 170 GLU A CA 1
ATOM 1306 C C . GLU A 1 170 ? 12.773 3.026 56.375 1.00 21.06 170 GLU A C 1
ATOM 1307 O O . GLU A 1 170 ? 12.928 3.198 57.599 1.00 20.16 170 GLU A O 1
ATOM 1313 N N . VAL A 1 171 ? 13.792 2.788 55.548 1.00 20.71 171 VAL A N 1
ATOM 1314 C CA . VAL A 1 171 ? 15.147 2.815 56.085 1.00 20.34 171 VAL A CA 1
ATOM 1315 C C . VAL A 1 171 ? 15.401 4.166 56.715 1.00 22.00 171 VAL A C 1
ATOM 1316 O O . VAL A 1 171 ? 15.838 4.255 57.884 1.00 21.06 171 VAL A O 1
ATOM 1320 N N . HIS A 1 172 ? 15.118 5.230 55.962 1.00 19.82 172 HIS A N 1
ATOM 1321 C CA . HIS A 1 172 ? 15.345 6.564 56.492 1.00 19.90 172 HIS A CA 1
ATOM 1322 C C . HIS A 1 172 ? 14.491 6.890 57.693 1.00 18.75 172 HIS A C 1
ATOM 1323 O O . HIS A 1 172 ? 14.925 7.620 58.589 1.00 16.75 172 HIS A O 1
ATOM 1330 N N . LYS A 1 173 ? 13.277 6.372 57.726 1.00 18.59 173 LYS A N 1
ATOM 1331 C CA . LYS A 1 173 ? 12.435 6.629 58.883 1.00 20.19 173 LYS A CA 1
ATOM 1332 C C . LYS A 1 173 ? 13.013 5.973 60.143 1.00 17.84 173 LYS A C 1
ATOM 1333 O O . LYS A 1 173 ? 13.049 6.568 61.229 1.00 17.94 173 LYS A O 1
ATOM 1339 N N . ALA A 1 174 ? 13.467 4.741 60.005 1.00 17.01 174 ALA A N 1
ATOM 1340 C CA . ALA A 1 174 ? 14.022 4.051 61.164 1.00 17.36 174 ALA A CA 1
ATOM 1341 C C . ALA A 1 174 ? 15.273 4.766 61.717 1.00 15.83 174 ALA A C 1
ATOM 1342 O O . ALA A 1 174 ? 15.446 4.863 62.930 1.00 16.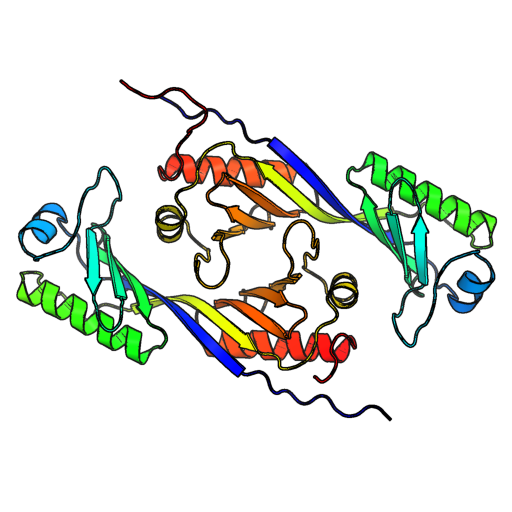77 174 ALA A O 1
ATOM 1344 N N . VAL A 1 175 ? 16.135 5.258 60.833 1.00 16.01 175 VAL A N 1
ATOM 1345 C CA . VAL A 1 175 ? 17.366 5.927 61.278 1.00 17.74 175 VAL A CA 1
ATOM 1346 C C . VAL A 1 175 ? 17.030 7.204 62.045 1.00 17.38 175 VAL A C 1
ATOM 1347 O O . VAL A 1 175 ? 17.487 7.379 63.158 1.00 19.20 175 VAL A O 1
ATOM 1351 N N . LYS A 1 176 ? 16.216 8.092 61.464 1.00 18.79 176 LYS A N 1
ATOM 1352 C CA . LYS A 1 176 ? 15.827 9.318 62.164 1.00 20.77 176 LYS A CA 1
ATOM 1353 C C . LYS A 1 176 ? 15.118 8.991 63.480 1.00 19.07 176 LYS A C 1
ATOM 1354 O O . LYS A 1 176 ? 15.287 9.698 64.462 1.00 20.79 176 LYS A O 1
ATOM 1360 N N . LYS A 1 177 ? 14.309 7.937 63.494 1.00 19.33 177 LYS A N 1
ATOM 1361 C CA . LYS A 1 177 ? 13.589 7.580 64.712 1.00 20.49 177 LYS A CA 1
ATOM 1362 C C . LYS A 1 177 ? 14.508 7.182 65.867 1.00 19.76 177 LYS A C 1
ATOM 1363 O O . LYS A 1 177 ? 14.364 7.693 66.972 1.00 20.79 177 LYS A O 1
ATOM 1369 N N . ILE A 1 178 ? 15.457 6.279 65.634 1.00 19.34 178 ILE A N 1
ATOM 1370 C CA . ILE A 1 178 ? 16.318 5.869 66.720 1.00 18.61 178 ILE A CA 1
ATOM 1371 C C . ILE A 1 178 ? 17.229 6.993 67.113 1.00 17.97 178 ILE A C 1
ATOM 1372 O O . ILE A 1 178 ? 17.589 7.132 68.281 1.00 18.48 178 ILE A O 1
ATOM 1377 N N . PHE A 1 179 ? 17.602 7.828 66.145 1.00 20.31 179 PHE A N 1
ATOM 1378 C CA . PHE A 1 179 ? 18.454 8.977 66.446 1.00 20.12 179 PHE A CA 1
ATOM 1379 C C . PHE A 1 179 ? 17.708 9.896 67.425 1.00 20.11 179 PHE A C 1
ATOM 1380 O O . PHE A 1 179 ? 18.236 10.300 68.446 1.00 19.75 179 PHE A O 1
ATOM 1388 N N . ASP A 1 180 ? 16.477 10.247 67.082 1.00 20.95 180 ASP A N 1
ATOM 1389 C CA . ASP A 1 180 ? 15.672 11.118 67.928 1.00 21.15 180 ASP A CA 1
ATOM 1390 C C . ASP A 1 180 ? 15.457 10.503 69.298 1.00 21.73 180 ASP A C 1
ATOM 1391 O O . ASP A 1 180 ? 15.513 11.200 70.306 1.00 22.91 180 ASP A O 1
ATOM 1396 N N . LYS A 1 181 ? 15.222 9.198 69.357 1.00 20.60 181 LYS A N 1
ATOM 1397 C CA . LYS A 1 181 ? 15.034 8.593 70.661 1.00 23.15 181 LYS A CA 1
ATOM 1398 C C . LYS A 1 181 ? 16.363 8.622 71.449 1.00 21.66 181 LYS A C 1
ATOM 1399 O O . LYS A 1 181 ? 16.374 8.917 72.646 1.00 17.95 181 LYS A O 1
ATOM 1405 N N . LEU A 1 182 ? 17.484 8.337 70.784 1.00 19.95 182 LEU A N 1
ATOM 1406 C CA . LEU A 1 182 ? 18.747 8.377 71.500 1.00 19.86 182 LEU A CA 1
ATOM 1407 C C . LEU A 1 182 ? 19.042 9.790 72.031 1.00 20.61 182 LEU A C 1
ATOM 1408 O O . LEU A 1 182 ? 19.570 9.941 73.138 1.00 19.85 182 LEU A O 1
ATOM 1413 N N . VAL A 1 183 ? 18.689 10.820 71.265 1.00 20.67 183 VAL A N 1
ATOM 1414 C CA . VAL A 1 183 ? 18.917 12.215 71.711 1.00 22.07 183 VAL A CA 1
ATOM 1415 C C . VAL A 1 183 ? 17.991 12.482 72.894 1.00 22.35 183 VAL A C 1
ATOM 1416 O O . VAL A 1 183 ? 18.386 13.030 73.929 1.00 21.71 183 VAL A O 1
ATOM 1420 N N . GLU A 1 184 ? 16.749 12.054 72.749 1.00 23.47 184 GLU A N 1
ATOM 1421 C CA . GLU A 1 184 ? 15.758 12.253 73.806 1.00 24.92 184 GLU A CA 1
ATOM 1422 C C . GLU A 1 184 ? 16.240 11.647 75.134 1.00 24.85 184 GLU A C 1
ATOM 1423 O O . GLU A 1 184 ? 16.155 12.285 76.188 1.00 24.87 184 GLU A O 1
ATOM 1429 N N . LEU A 1 185 ? 16.779 10.435 75.080 1.00 22.63 185 LEU A N 1
ATOM 1430 C CA . LEU A 1 185 ? 17.278 9.746 76.273 1.00 20.86 185 LEU A CA 1
ATOM 1431 C C . LEU A 1 185 ? 18.686 10.226 76.672 1.00 21.25 185 LEU A C 1
ATOM 1432 O O . LEU A 1 185 ? 19.273 9.706 77.620 1.00 19.69 185 LEU A O 1
ATOM 1437 N N . ASP A 1 186 ? 19.203 11.234 75.977 1.00 20.61 186 ASP A N 1
ATOM 1438 C CA . ASP A 1 186 ? 20.539 11.764 76.284 1.00 22.12 186 ASP A CA 1
ATOM 1439 C C . ASP A 1 186 ? 21.622 10.660 76.252 1.00 20.41 186 ASP A C 1
ATOM 1440 O O . ASP A 1 186 ? 22.421 10.497 77.187 1.00 16.59 186 ASP A O 1
ATOM 1445 N N . CYS A 1 187 ? 21.643 9.923 75.148 1.00 19.60 187 CYS A N 1
ATOM 1446 C CA . CYS A 1 187 ? 22.580 8.829 74.955 1.00 20.30 187 CYS A CA 1
ATOM 1447 C C . CYS A 1 187 ? 23.594 9.068 73.842 1.00 20.49 187 CYS A C 1
ATOM 1448 O O . CYS A 1 187 ? 24.286 8.130 73.427 1.00 22.10 187 CYS A O 1
ATOM 1451 N N . VAL A 1 188 ? 23.686 10.295 73.335 1.00 21.32 188 VAL A N 1
ATOM 1452 C CA . VAL A 1 188 ? 24.651 10.558 72.274 1.00 22.02 188 VAL A CA 1
ATOM 1453 C C . VAL A 1 188 ? 25.535 11.743 72.614 1.00 23.81 188 VAL A C 1
ATOM 1454 O O . VAL A 1 188 ? 25.147 12.630 73.381 1.00 23.12 188 VAL A O 1
ATOM 1458 N N . LYS A 1 189 ? 26.751 11.715 72.085 1.00 21.96 189 LYS A N 1
ATOM 1459 C CA . LYS A 1 189 ? 27.722 12.787 72.305 1.00 25.10 189 LYS A CA 1
ATOM 1460 C C . LYS A 1 189 ? 28.161 13.172 70.902 1.00 23.82 189 LYS A C 1
ATOM 1461 O O . LYS A 1 189 ? 28.697 12.333 70.171 1.00 22.27 189 LYS A O 1
ATOM 1467 N N . PRO A 1 190 ? 27.902 14.427 70.496 1.00 22.72 190 PRO A N 1
ATOM 1468 C CA . PRO A 1 190 ? 28.271 14.907 69.156 1.00 23.12 190 PRO A CA 1
ATOM 1469 C C . PRO A 1 190 ? 29.739 15.362 69.129 1.00 23.77 190 PRO A C 1
ATOM 1470 O O . PRO A 1 190 ? 30.038 16.558 69.047 1.00 21.96 190 PRO A O 1
ATOM 1474 N N . VAL A 1 191 ? 30.646 14.385 69.186 1.00 23.31 191 VAL A N 1
ATOM 1475 C CA . VAL A 1 191 ? 32.086 14.675 69.234 1.00 24.24 191 VAL A CA 1
ATOM 1476 C C . VAL A 1 191 ? 32.678 15.386 68.040 1.00 23.49 191 VAL A C 1
ATOM 1477 O O . VAL A 1 191 ? 33.811 15.873 68.111 1.00 22.35 191 VAL A O 1
ATOM 1481 N N . GLU A 1 192 ? 31.944 15.451 66.933 1.00 20.64 192 GLU A N 1
ATOM 1482 C CA . GLU A 1 192 ? 32.478 16.116 65.750 1.00 22.36 192 GLU A CA 1
ATOM 1483 C C . GLU A 1 192 ? 32.226 17.637 65.821 1.00 23.40 192 GLU A C 1
ATOM 1484 O O . GLU A 1 192 ? 32.656 18.399 64.959 1.00 22.20 192 GLU A O 1
ATOM 1490 N N . GLU A 1 193 ? 31.536 18.053 66.876 1.00 23.10 193 GLU A N 1
ATOM 1491 C CA . GLU A 1 193 ? 31.203 19.451 67.084 1.00 25.60 193 GLU A CA 1
ATOM 1492 C C . GLU A 1 193 ? 32.117 20.003 68.186 1.00 26.00 193 GLU A C 1
ATOM 1493 O O . GLU A 1 193 ? 32.728 19.228 68.967 1.00 25.35 193 GLU A O 1
ATOM 1499 N N . GLU A 1 194 ? 32.208 21.328 68.264 1.00 26.34 194 GLU A N 1
ATOM 1500 C CA . GLU A 1 194 ? 33.042 21.931 69.293 1.00 28.61 194 GLU A CA 1
ATOM 1501 C C . GLU A 1 194 ? 32.381 21.769 70.641 1.00 30.54 194 GLU A C 1
ATOM 1502 O O . GLU A 1 194 ? 31.181 21.504 70.724 1.00 30.74 194 GLU A O 1
ATOM 1508 N N . GLU A 1 195 ? 33.166 21.920 71.695 1.00 32.39 195 GLU A N 1
ATOM 1509 C CA . GLU A 1 195 ? 32.638 21.724 73.028 1.00 34.26 195 GLU A CA 1
ATOM 1510 C C . GLU A 1 195 ? 32.480 22.983 73.869 1.00 34.99 195 GLU A C 1
ATOM 1511 O O . GLU A 1 195 ? 33.118 24.018 73.606 1.00 32.90 195 GLU A O 1
ATOM 1517 N N . LEU A 1 196 ? 31.620 22.868 74.886 1.00 34.19 196 LEU A N 1
ATOM 1518 C CA . LEU A 1 196 ? 31.376 23.941 75.827 1.00 34.40 196 LEU A CA 1
ATOM 1519 C C . LEU A 1 196 ? 32.692 24.226 76.560 1.00 34.49 196 LEU A C 1
ATOM 1520 O O . LEU A 1 196 ? 33.438 23.309 76.890 1.00 35.09 196 LEU A O 1
ATOM 1525 N N . GLU A 1 197 ? 32.996 25.492 76.801 1.00 33.96 197 GLU A N 1
ATOM 1526 C CA . GLU A 1 197 ? 34.241 25.811 77.478 1.00 36.13 197 GLU A CA 1
ATOM 1527 C C . GLU A 1 197 ? 33.963 26.335 78.883 1.00 37.65 197 GLU A C 1
ATOM 1528 O O . GLU A 1 197 ? 32.953 27.048 79.071 1.00 37.37 197 GLU A O 1
ATOM 1534 N N . ILE B 1 3 ? 23.778 -43.027 50.673 1.00 41.68 3 ILE B N 1
ATOM 1535 C CA . ILE B 1 3 ? 22.751 -42.653 51.688 1.00 43.69 3 ILE B CA 1
ATOM 1536 C C . ILE B 1 3 ? 23.296 -41.756 52.796 1.00 43.48 3 ILE B C 1
ATOM 1537 O O . ILE B 1 3 ? 24.128 -42.182 53.579 1.00 44.03 3 ILE B O 1
ATOM 1542 N N . PRO B 1 4 ? 22.816 -40.503 52.872 1.00 43.57 4 PRO B N 1
ATOM 1543 C CA . PRO B 1 4 ? 23.219 -39.501 53.864 1.00 42.43 4 PRO B CA 1
ATOM 1544 C C . PRO B 1 4 ? 23.008 -39.920 55.313 1.00 42.09 4 PRO B C 1
ATOM 1545 O O . PRO B 1 4 ? 21.973 -40.491 55.674 1.00 41.14 4 PRO B O 1
ATOM 1549 N N . ASP B 1 5 ? 24.000 -39.635 56.147 1.00 42.22 5 ASP B N 1
ATOM 1550 C CA . ASP B 1 5 ? 23.883 -39.952 57.560 1.00 41.09 5 ASP B CA 1
ATOM 1551 C C . ASP B 1 5 ? 22.898 -38.954 58.141 1.00 39.48 5 ASP B C 1
ATOM 1552 O O . ASP B 1 5 ? 22.722 -37.853 57.615 1.00 39.14 5 ASP B O 1
ATOM 1557 N N . GLU B 1 6 ? 22.247 -39.356 59.215 1.00 38.37 6 GLU B N 1
ATOM 1558 C CA . GLU B 1 6 ? 21.302 -38.494 59.898 1.00 38.59 6 GLU B CA 1
ATOM 1559 C C . GLU B 1 6 ? 22.151 -37.416 60.570 1.00 36.40 6 GLU B C 1
ATOM 1560 O O . GLU B 1 6 ? 23.317 -37.649 60.858 1.00 36.14 6 GLU B O 1
ATOM 1566 N N . ILE B 1 7 ? 21.590 -36.228 60.780 1.00 33.68 7 ILE B N 1
ATOM 1567 C CA . ILE B 1 7 ? 22.318 -35.187 61.491 1.00 31.87 7 ILE B CA 1
ATOM 1568 C C . ILE B 1 7 ? 21.499 -34.953 62.746 1.00 30.84 7 ILE B C 1
ATOM 1569 O O . ILE B 1 7 ? 20.593 -34.125 62.756 1.00 30.27 7 ILE B O 1
ATOM 1574 N N . PRO B 1 8 ? 21.802 -35.688 63.823 1.00 29.94 8 PRO B N 1
ATOM 1575 C CA . PRO B 1 8 ? 21.058 -35.537 65.071 1.00 29.86 8 PRO B CA 1
ATOM 1576 C C . PRO B 1 8 ? 21.265 -34.183 65.750 1.00 28.58 8 PRO B C 1
ATOM 1577 O O . PRO B 1 8 ? 22.293 -33.529 65.594 1.00 28.05 8 PRO B O 1
ATOM 1581 N N . TYR B 1 9 ? 20.263 -33.761 66.498 1.00 27.94 9 TYR B N 1
ATOM 1582 C CA . TYR B 1 9 ? 20.333 -32.506 67.219 1.00 26.72 9 TYR B CA 1
ATOM 1583 C C . TYR B 1 9 ? 21.360 -32.678 68.344 1.00 26.72 9 TYR B C 1
ATOM 1584 O O . TYR B 1 9 ? 21.255 -33.590 69.171 1.00 24.48 9 TYR B O 1
ATOM 1593 N N . LYS B 1 10 ? 22.339 -31.781 68.396 1.00 25.59 10 LYS B N 1
ATOM 1594 C CA . LYS B 1 10 ? 23.372 -31.892 69.398 1.00 26.17 10 LYS B CA 1
ATOM 1595 C C . LYS B 1 10 ? 23.750 -30.529 69.970 1.00 24.27 10 LYS B C 1
ATOM 1596 O O . LYS B 1 10 ? 24.762 -30.375 70.669 1.00 22.15 10 LYS B O 1
ATOM 1602 N N . ALA B 1 11 ? 22.896 -29.545 69.711 1.00 22.58 11 ALA B N 1
ATOM 1603 C CA . ALA B 1 11 ? 23.156 -28.191 70.190 1.00 21.33 11 ALA B CA 1
ATOM 1604 C C . ALA B 1 11 ? 23.142 -28.055 71.710 1.00 20.43 11 ALA B C 1
ATOM 1605 O O . ALA B 1 11 ? 22.359 -28.695 72.403 1.00 21.26 11 ALA B O 1
ATOM 1607 N N . VAL B 1 12 ? 24.030 -27.214 72.226 1.00 19.90 12 VAL B N 1
ATOM 1608 C CA . VAL B 1 12 ? 24.132 -26.959 73.659 1.00 20.10 12 VAL B CA 1
ATOM 1609 C C . VAL B 1 12 ? 23.879 -25.472 73.831 1.00 21.69 12 VAL B C 1
ATOM 1610 O O . VAL B 1 12 ? 24.538 -24.630 73.186 1.00 21.19 12 VAL B O 1
ATOM 1614 N N . VAL B 1 13 ? 22.916 -25.149 74.687 1.00 19.80 13 VAL B N 1
ATOM 1615 C CA . VAL B 1 13 ? 22.539 -23.770 74.945 1.00 20.35 13 VAL B CA 1
ATOM 1616 C C . VAL B 1 13 ? 23.148 -23.311 76.260 1.00 21.23 13 VAL B C 1
ATOM 1617 O O . VAL B 1 13 ? 23.258 -24.091 77.201 1.00 22.13 13 VAL B O 1
ATOM 1621 N N . ASN B 1 14 ? 23.544 -22.045 76.305 1.00 20.93 14 ASN B N 1
ATOM 1622 C CA . ASN B 1 14 ? 24.090 -21.458 77.510 1.00 23.36 14 ASN B CA 1
ATOM 1623 C C . ASN B 1 14 ? 23.453 -20.085 77.730 1.00 21.38 14 ASN B C 1
ATOM 1624 O O . ASN B 1 14 ? 23.397 -19.261 76.812 1.00 22.84 14 ASN B O 1
ATOM 1629 N N . ILE B 1 15 ? 22.951 -19.848 78.936 1.00 20.73 15 ILE B N 1
ATOM 1630 C CA . ILE B 1 15 ? 22.365 -18.542 79.232 1.00 20.44 15 ILE B CA 1
ATOM 1631 C C . ILE B 1 15 ? 23.518 -17.609 79.596 1.00 20.02 15 ILE B C 1
ATOM 1632 O O . ILE B 1 15 ? 24.314 -17.916 80.478 1.00 20.79 15 ILE B O 1
ATOM 1637 N N . GLU B 1 16 ? 23.620 -16.500 78.879 1.00 18.84 16 GLU B N 1
ATOM 1638 C CA . GLU B 1 16 ? 24.684 -15.523 79.083 1.00 18.79 16 GLU B CA 1
ATOM 1639 C C . GLU B 1 16 ? 24.273 -14.412 80.023 1.00 19.40 16 GLU B C 1
ATOM 1640 O O . GLU B 1 16 ? 25.104 -13.897 80.761 1.00 18.67 16 GLU B O 1
ATOM 1646 N N . ASN B 1 17 ? 22.997 -14.022 79.983 1.00 19.52 17 ASN B N 1
ATOM 1647 C CA . ASN B 1 17 ? 22.504 -12.948 80.855 1.00 19.93 17 ASN B CA 1
ATOM 1648 C C . ASN B 1 17 ? 20.981 -12.897 80.854 1.00 20.73 17 ASN B C 1
ATOM 1649 O O . ASN B 1 17 ? 20.333 -13.233 79.868 1.00 20.95 17 ASN B O 1
ATOM 1654 N N . ILE B 1 18 ? 20.420 -12.475 81.966 1.00 19.91 18 ILE B N 1
ATOM 1655 C CA . ILE B 1 18 ? 18.994 -12.318 82.060 1.00 21.90 18 ILE B CA 1
ATOM 1656 C C . ILE B 1 18 ? 18.809 -10.899 82.552 1.00 23.04 18 ILE B C 1
ATOM 1657 O O . ILE B 1 18 ? 19.586 -10.422 83.401 1.00 24.88 18 ILE B O 1
ATOM 1662 N N . VAL B 1 19 ? 17.816 -10.211 82.007 1.00 22.65 19 VAL B N 1
ATOM 1663 C CA . VAL B 1 19 ? 17.512 -8.861 82.451 1.00 21.08 19 VAL B CA 1
ATOM 1664 C C . VAL B 1 19 ? 16.116 -8.977 83.002 1.00 20.70 19 VAL B C 1
ATOM 1665 O O . VAL B 1 19 ? 15.226 -9.482 82.325 1.00 17.45 19 VAL B O 1
ATOM 1669 N N . ALA B 1 20 ? 15.921 -8.529 84.239 1.00 21.02 20 ALA B N 1
ATOM 1670 C CA . ALA B 1 20 ? 14.596 -8.609 84.851 1.00 22.49 20 ALA B CA 1
ATOM 1671 C C . ALA B 1 20 ? 14.270 -7.318 85.576 1.00 23.44 20 ALA B C 1
ATOM 1672 O O . ALA B 1 20 ? 15.172 -6.536 85.895 1.00 23.58 20 ALA B O 1
ATOM 1674 N N . THR B 1 21 ? 12.983 -7.106 85.825 1.00 23.01 21 THR B N 1
ATOM 1675 C CA . THR B 1 21 ? 12.548 -5.942 86.567 1.00 24.01 21 THR B CA 1
ATOM 1676 C C . THR B 1 21 ? 11.888 -6.420 87.854 1.00 25.55 21 THR B C 1
ATOM 1677 O O . THR B 1 21 ? 11.251 -7.480 87.909 1.00 23.81 21 THR B O 1
ATOM 1681 N N . VAL B 1 22 ? 12.077 -5.652 88.915 1.00 26.03 22 VAL B N 1
ATOM 1682 C CA . VAL B 1 22 ? 11.496 -5.982 90.194 1.00 28.02 22 VAL B CA 1
ATOM 1683 C C . VAL B 1 22 ? 10.752 -4.741 90.615 1.00 30.66 22 VAL B C 1
ATOM 1684 O O . VAL B 1 22 ? 11.327 -3.644 90.708 1.00 28.79 22 VAL B O 1
ATOM 1688 N N . THR B 1 23 ? 9.458 -4.906 90.828 1.00 32.74 23 THR B N 1
ATOM 1689 C CA . THR B 1 23 ? 8.644 -3.787 91.239 1.00 36.27 23 THR B CA 1
ATOM 1690 C C . THR B 1 23 ? 8.586 -3.693 92.751 1.00 36.91 23 THR B C 1
ATOM 1691 O O . THR B 1 23 ? 8.006 -4.552 93.420 1.00 36.99 23 THR B O 1
ATOM 1695 N N . LEU B 1 24 ? 9.254 -2.686 93.296 1.00 38.44 24 LEU B N 1
ATOM 1696 C CA . LEU B 1 24 ? 9.196 -2.452 94.724 1.00 39.56 24 LEU B CA 1
ATOM 1697 C C . LEU B 1 24 ? 7.915 -1.636 94.625 1.00 42.41 24 LEU B C 1
ATOM 1698 O O . LEU B 1 24 ? 7.744 -0.880 93.667 1.00 45.37 24 LEU B O 1
ATOM 1703 N N . ASP B 1 25 ? 6.980 -1.775 95.541 1.00 45.33 25 ASP B N 1
ATOM 1704 C CA . ASP B 1 25 ? 5.775 -0.991 95.337 1.00 47.41 25 ASP B CA 1
ATOM 1705 C C . ASP B 1 25 ? 5.825 0.292 96.145 1.00 47.38 25 ASP B C 1
ATOM 1706 O O . ASP B 1 25 ? 5.246 0.376 97.221 1.00 48.73 25 ASP B O 1
ATOM 1711 N N . GLN B 1 26 ? 6.537 1.288 95.620 1.00 46.14 26 GLN B N 1
ATOM 1712 C CA . GLN B 1 26 ? 6.665 2.566 96.301 1.00 44.39 26 GLN B CA 1
ATOM 1713 C C . GLN B 1 26 ? 7.565 3.519 95.536 1.00 43.98 26 GLN B C 1
ATOM 1714 O O . GLN B 1 26 ? 8.476 3.095 94.812 1.00 43.04 26 GLN B O 1
ATOM 1720 N N . THR B 1 27 ? 7.299 4.810 95.690 1.00 41.58 27 THR B N 1
ATOM 1721 C CA . THR B 1 27 ? 8.129 5.809 95.056 1.00 39.05 27 THR B CA 1
ATOM 1722 C C . THR B 1 27 ? 9.335 5.896 95.968 1.00 35.95 27 THR B C 1
ATOM 1723 O O . THR B 1 27 ? 9.233 5.640 97.158 1.00 35.66 27 THR B O 1
ATOM 1727 N N . LEU B 1 28 ? 10.490 6.210 95.403 1.00 32.65 28 LEU B N 1
ATOM 1728 C CA . LEU B 1 28 ? 11.701 6.247 96.193 1.00 28.69 28 LEU B CA 1
ATOM 1729 C C . LEU B 1 28 ? 12.465 7.544 95.993 1.00 27.20 28 LEU B C 1
ATOM 1730 O O . LEU B 1 28 ? 12.519 8.064 94.897 1.00 27.32 28 LEU B O 1
ATOM 1735 N N . ASP B 1 29 ? 13.058 8.049 97.064 1.00 27.13 29 ASP B N 1
ATOM 1736 C CA . ASP B 1 29 ? 13.882 9.250 97.022 1.00 26.04 29 ASP B CA 1
ATOM 1737 C C . ASP B 1 29 ? 15.291 8.680 96.858 1.00 23.96 29 ASP B C 1
ATOM 1738 O O . ASP B 1 29 ? 15.895 8.182 97.830 1.00 21.69 29 ASP B O 1
ATOM 1743 N N . LEU B 1 30 ? 15.811 8.753 95.635 1.00 20.82 30 LEU B N 1
ATOM 1744 C CA . LEU B 1 30 ? 17.141 8.201 95.330 1.00 20.70 30 LEU B CA 1
ATOM 1745 C C . LEU B 1 30 ? 18.274 8.984 95.990 1.00 21.52 30 LEU B C 1
ATOM 1746 O O . LEU B 1 30 ? 19.344 8.435 96.307 1.00 20.42 30 LEU B O 1
ATOM 1751 N N . TYR B 1 31 ? 18.041 10.276 96.225 1.00 21.44 31 TYR B N 1
ATOM 1752 C CA . TYR B 1 31 ? 19.057 11.078 96.888 1.00 22.26 31 TYR B CA 1
ATOM 1753 C C . TYR B 1 31 ? 19.249 10.509 98.301 1.00 21.77 31 TYR B C 1
ATOM 1754 O O . TYR B 1 31 ? 20.382 10.261 98.762 1.00 19.37 31 TYR B O 1
ATOM 1763 N N . ALA B 1 32 ? 18.140 10.2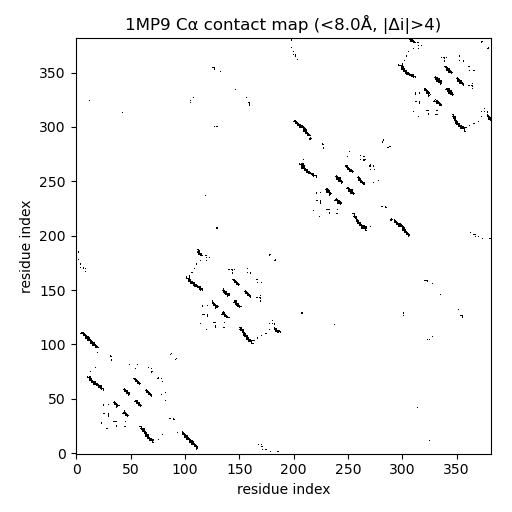93 98.991 1.00 22.05 32 ALA B N 1
ATOM 1764 C CA . ALA B 1 32 ? 18.235 9.736 100.336 1.00 24.77 32 ALA B CA 1
ATOM 1765 C C . ALA B 1 32 ? 18.827 8.327 100.289 1.00 25.15 32 ALA B C 1
ATOM 1766 O O . ALA B 1 32 ? 19.694 7.981 101.100 1.00 26.17 32 ALA B O 1
ATOM 1768 N N . MET B 1 33 ? 18.385 7.515 99.328 1.00 25.86 33 MET B N 1
ATOM 1769 C CA . MET B 1 33 ? 18.890 6.140 99.270 1.00 24.73 33 MET B CA 1
ATOM 1770 C C . MET B 1 33 ? 20.390 6.113 99.075 1.00 24.72 33 MET B C 1
ATOM 1771 O O . MET B 1 33 ? 21.080 5.308 99.684 1.00 24.32 33 MET B O 1
ATOM 1776 N N . GLU B 1 34 ? 20.907 7.011 98.241 1.00 24.81 34 GLU B N 1
ATOM 1777 C CA . GLU B 1 34 ? 22.330 7.061 97.979 1.00 26.19 34 GLU B CA 1
ATOM 1778 C C . GLU B 1 34 ? 23.135 7.446 99.216 1.00 28.78 34 GLU B C 1
ATOM 1779 O O . GLU B 1 34 ? 24.250 6.955 99.415 1.00 29.80 34 GLU B O 1
ATOM 1785 N N . ARG B 1 35 ? 22.598 8.350 100.027 1.00 29.41 35 ARG B N 1
ATOM 1786 C CA . ARG B 1 35 ? 23.304 8.750 101.240 1.00 32.72 35 ARG B CA 1
ATOM 1787 C C . ARG B 1 35 ? 23.246 7.621 102.291 1.00 33.01 35 ARG B C 1
ATOM 1788 O O . ARG B 1 35 ? 24.215 7.378 103.010 1.00 33.45 35 ARG B O 1
ATOM 1796 N N . SER B 1 36 ? 22.123 6.922 102.365 1.00 33.17 36 SER B N 1
ATOM 1797 C CA . SER B 1 36 ? 21.969 5.838 103.339 1.00 35.08 36 SER B CA 1
ATOM 1798 C C . SER B 1 36 ? 22.710 4.539 103.021 1.00 34.15 36 SER B C 1
ATOM 1799 O O . SER B 1 36 ? 23.253 3.900 103.920 1.00 34.79 36 SER B O 1
ATOM 1802 N N . VAL B 1 37 ? 22.725 4.144 101.753 1.00 32.01 37 VAL B N 1
ATOM 1803 C CA . VAL B 1 37 ? 23.381 2.901 101.347 1.00 30.78 37 VAL B CA 1
ATOM 1804 C C . VAL B 1 37 ? 24.815 3.134 100.902 1.00 32.32 37 VAL B C 1
ATOM 1805 O O . VAL B 1 37 ? 25.090 3.926 100.002 1.00 32.22 37 VAL B O 1
ATOM 1809 N N . PRO B 1 38 ? 25.764 2.432 101.527 1.00 33.52 38 PRO B N 1
ATOM 1810 C CA . PRO B 1 38 ? 27.151 2.641 101.122 1.00 33.61 38 PRO B CA 1
ATOM 1811 C C . PRO B 1 38 ? 27.486 2.134 99.731 1.00 33.85 38 PRO B C 1
ATOM 1812 O O . PRO B 1 38 ? 26.914 1.152 99.247 1.00 33.82 38 PRO B O 1
ATOM 1816 N N . ASN B 1 39 ? 28.415 2.832 99.096 1.00 34.86 39 ASN B N 1
ATOM 1817 C CA . ASN B 1 39 ? 28.934 2.466 97.789 1.00 35.99 39 ASN B CA 1
ATOM 1818 C C . ASN B 1 39 ? 27.977 2.329 96.624 1.00 35.10 39 ASN B C 1
ATOM 1819 O O . ASN B 1 39 ? 28.144 1.433 95.794 1.00 35.26 39 ASN B O 1
ATOM 1824 N N . VAL B 1 40 ? 26.966 3.180 96.558 1.00 32.84 40 VAL B N 1
ATOM 1825 C CA . VAL B 1 40 ? 26.073 3.132 95.417 1.00 31.19 40 VAL B CA 1
ATOM 1826 C C . VAL B 1 40 ? 26.257 4.454 94.694 1.00 31.78 40 VAL B C 1
ATOM 1827 O O . VAL B 1 40 ? 26.821 5.408 95.234 1.00 31.74 40 VAL B O 1
ATOM 1831 N N . GLU B 1 41 ? 25.777 4.516 93.470 1.00 31.42 41 GLU B N 1
ATOM 1832 C CA . GLU B 1 41 ? 25.954 5.693 92.652 1.00 32.18 41 GLU B CA 1
ATOM 1833 C C . GLU B 1 41 ? 24.628 6.300 92.177 1.00 31.59 41 GLU B C 1
ATOM 1834 O O . GLU B 1 41 ? 23.743 5.602 91.662 1.00 30.85 41 GLU B O 1
ATOM 1840 N N . TYR B 1 42 ? 24.486 7.602 92.380 1.00 29.18 42 TYR B N 1
ATOM 1841 C CA . TYR B 1 42 ? 23.305 8.296 91.919 1.00 28.12 42 TYR B CA 1
ATOM 1842 C C . TYR B 1 42 ? 23.707 9.678 91.476 1.00 28.51 42 TYR B C 1
ATOM 1843 O O . TYR B 1 42 ? 24.156 10.482 92.284 1.00 28.68 42 TYR B O 1
ATOM 1852 N N . ASP B 1 43 ? 23.608 9.927 90.177 1.00 27.86 43 ASP B N 1
ATOM 1853 C CA . ASP B 1 43 ? 23.875 11.251 89.640 1.00 28.99 43 ASP B CA 1
ATOM 1854 C C . ASP B 1 43 ? 22.844 11.427 88.543 1.00 26.85 43 ASP B C 1
ATOM 1855 O O . ASP B 1 43 ? 23.036 10.988 87.402 1.00 25.48 43 ASP B O 1
ATOM 1860 N N . PRO B 1 44 ? 21.724 12.077 88.878 1.00 26.09 44 PRO B N 1
ATOM 1861 C CA . PRO B 1 44 ? 20.655 12.277 87.907 1.00 26.17 44 PRO B CA 1
ATOM 1862 C C . PRO B 1 44 ? 21.041 13.082 86.703 1.00 28.00 44 PRO B C 1
ATOM 1863 O O . PRO B 1 44 ? 20.302 13.127 85.745 1.00 28.03 44 PRO B O 1
ATOM 1867 N N . ASP B 1 45 ? 22.193 13.733 86.727 1.00 29.90 45 ASP B N 1
ATOM 1868 C CA . ASP B 1 45 ? 22.558 14.468 85.531 1.00 31.66 45 ASP B CA 1
ATOM 1869 C C . ASP B 1 45 ? 23.081 13.472 84.505 1.00 31.77 45 ASP B C 1
ATOM 1870 O O . ASP B 1 45 ? 23.014 13.719 83.312 1.00 31.49 45 ASP B O 1
ATOM 1875 N N . GLN B 1 46 ? 23.537 12.317 84.982 1.00 31.03 46 GLN B N 1
ATOM 1876 C CA . GLN B 1 46 ? 24.111 11.291 84.112 1.00 31.39 46 GLN B CA 1
ATOM 1877 C C . GLN B 1 46 ? 23.197 10.118 83.763 1.00 29.78 46 GLN B C 1
ATOM 1878 O O . GLN B 1 46 ? 23.253 9.585 82.656 1.00 27.78 46 GLN B O 1
ATOM 1884 N N . PHE B 1 47 ? 22.377 9.699 84.721 1.00 26.30 47 PHE B N 1
ATOM 1885 C CA . PHE B 1 47 ? 21.501 8.575 84.518 1.00 24.54 47 PHE B CA 1
ATOM 1886 C C . PHE B 1 47 ? 20.377 8.716 85.548 1.00 24.97 47 PHE B C 1
ATOM 1887 O O . PHE B 1 47 ? 20.626 9.017 86.712 1.00 23.84 47 PHE B O 1
ATOM 1895 N N . PRO B 1 48 ? 19.127 8.475 85.139 1.00 25.27 48 PRO B N 1
ATOM 1896 C CA . PRO B 1 48 ? 17.991 8.611 86.066 1.00 24.62 48 PRO B CA 1
ATOM 1897 C C . PRO B 1 48 ? 17.869 7.631 87.228 1.00 25.81 48 PRO B C 1
ATOM 1898 O O . PRO B 1 48 ? 17.125 7.900 88.189 1.00 25.44 48 PRO B O 1
ATOM 1902 N N . GLY B 1 49 ? 18.586 6.509 87.163 1.00 23.26 49 GLY B N 1
ATOM 1903 C CA . GLY B 1 49 ? 18.496 5.555 88.252 1.00 21.40 49 GLY B CA 1
ATOM 1904 C C . GLY B 1 49 ? 19.730 5.499 89.144 1.00 20.01 49 GLY B C 1
ATOM 1905 O O . GLY B 1 49 ? 20.808 5.946 88.768 1.00 19.20 49 GLY B O 1
ATOM 1906 N N . LEU B 1 50 ? 19.547 4.956 90.341 1.00 18.93 50 LEU B N 1
ATOM 1907 C CA . LEU B 1 50 ? 20.618 4.756 91.304 1.00 21.05 50 LEU B CA 1
ATOM 1908 C C . LEU B 1 50 ? 21.214 3.382 90.903 1.00 22.52 50 LEU B C 1
ATOM 1909 O O . LEU B 1 50 ? 20.480 2.420 90.612 1.00 23.17 50 LEU B O 1
ATOM 1914 N N . ILE B 1 51 ? 22.538 3.307 90.863 1.00 23.36 51 ILE B N 1
ATOM 1915 C CA . ILE B 1 51 ? 23.263 2.092 90.479 1.00 24.15 51 ILE B CA 1
ATOM 1916 C C . ILE B 1 51 ? 23.797 1.358 91.722 1.00 25.69 51 ILE B C 1
ATOM 1917 O O . ILE B 1 51 ? 24.579 1.914 92.500 1.00 25.43 51 ILE B O 1
ATOM 1922 N N . PHE B 1 52 ? 23.357 0.113 91.889 1.00 27.02 52 PHE B N 1
ATOM 1923 C CA . PHE B 1 52 ? 23.706 -0.741 93.024 1.00 30.23 52 PHE B CA 1
ATOM 1924 C C . PHE B 1 52 ? 24.410 -1.980 92.456 1.00 32.99 52 PHE B C 1
ATOM 1925 O O . PHE B 1 52 ? 23.763 -2.841 91.864 1.00 32.70 52 PHE B O 1
ATOM 1933 N N . ARG B 1 53 ? 25.725 -2.081 92.632 1.00 35.37 53 ARG B N 1
ATOM 1934 C CA . ARG B 1 53 ? 26.470 -3.219 92.076 1.00 39.47 53 ARG B CA 1
ATOM 1935 C C . ARG B 1 53 ? 26.880 -4.271 93.065 1.00 40.76 53 ARG B C 1
ATOM 1936 O O . ARG B 1 53 ? 27.408 -3.951 94.126 1.00 41.71 53 ARG B O 1
ATOM 1944 N N . LEU B 1 54 ? 26.649 -5.533 92.714 1.00 41.76 54 LEU B N 1
ATOM 1945 C CA . LEU B 1 54 ? 27.055 -6.629 93.582 1.00 43.64 54 LEU B CA 1
ATOM 1946 C C . LEU B 1 54 ? 28.259 -7.315 92.959 1.00 45.64 54 LEU B C 1
ATOM 1947 O O . LEU B 1 54 ? 28.458 -7.289 91.743 1.00 44.22 54 LEU B O 1
ATOM 1952 N N . GLU B 1 55 ? 29.071 -7.925 93.804 1.00 48.28 55 GLU B N 1
ATOM 1953 C CA . GLU B 1 55 ? 30.231 -8.640 93.325 1.00 51.25 55 GLU B CA 1
ATOM 1954 C C . GLU B 1 55 ? 30.018 -10.087 93.738 1.00 51.36 55 GLU B C 1
ATOM 1955 O O . GLU B 1 55 ? 29.324 -10.370 94.717 1.00 51.01 55 GLU B O 1
ATOM 1961 N N . SER B 1 56 ? 30.590 -10.999 92.968 1.00 52.03 56 SER B N 1
ATOM 1962 C CA . SER B 1 56 ? 30.445 -12.431 93.218 1.00 52.66 56 SER B CA 1
ATOM 1963 C C . SER B 1 56 ? 29.052 -12.859 93.677 1.00 51.36 56 SER B C 1
ATOM 1964 O O . SER B 1 56 ? 28.796 -12.999 94.868 1.00 53.04 56 SER B O 1
ATOM 1967 N N . PRO B 1 57 ? 28.133 -13.072 92.731 1.00 49.48 57 PRO B N 1
ATOM 1968 C CA . PRO B 1 57 ? 28.398 -12.910 91.306 1.00 46.89 57 PRO B CA 1
ATOM 1969 C C . PRO B 1 57 ? 28.201 -11.445 90.947 1.00 44.69 57 PRO B C 1
ATOM 1970 O O . PRO B 1 57 ? 27.568 -10.701 91.704 1.00 43.73 57 PRO B O 1
ATOM 1974 N N . LYS B 1 58 ? 28.757 -11.032 89.813 1.00 42.77 58 LYS B N 1
ATOM 1975 C CA . LYS B 1 58 ? 28.631 -9.653 89.373 1.00 41.81 58 LYS B CA 1
ATOM 1976 C C . LYS B 1 58 ? 27.207 -9.400 88.924 1.00 39.24 58 LYS B C 1
ATOM 1977 O O . LYS B 1 58 ? 26.760 -9.935 87.908 1.00 39.31 58 LYS B O 1
ATOM 1983 N N . ILE B 1 59 ? 26.500 -8.58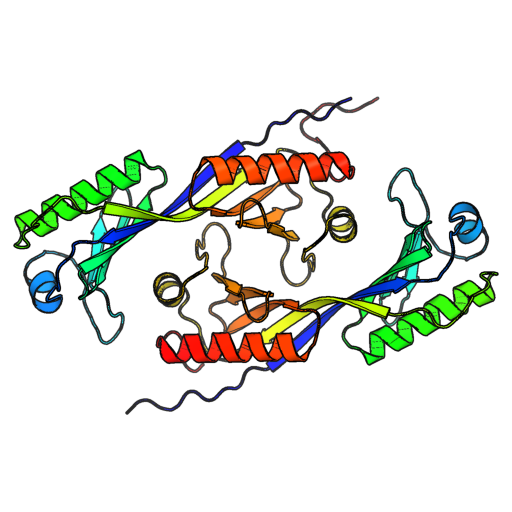4 89.688 1.00 35.31 59 ILE B N 1
ATOM 1984 C CA . ILE B 1 59 ? 25.132 -8.230 89.361 1.00 32.86 59 ILE B CA 1
ATOM 1985 C C . ILE B 1 59 ? 25.027 -6.714 89.468 1.00 30.05 59 ILE B C 1
ATOM 1986 O O . ILE B 1 59 ? 25.651 -6.116 90.348 1.00 29.35 59 ILE B O 1
ATOM 1991 N N . THR B 1 60 ? 24.276 -6.095 88.561 1.00 28.45 60 THR B N 1
ATOM 1992 C CA . THR B 1 60 ? 24.058 -4.649 88.624 1.00 27.99 60 THR B CA 1
ATOM 1993 C C . THR B 1 60 ? 22.568 -4.432 88.740 1.00 26.77 60 THR B C 1
ATOM 1994 O O . THR B 1 60 ? 21.769 -5.079 88.045 1.00 23.96 60 THR B O 1
ATOM 1998 N N . SER B 1 61 ? 22.192 -3.553 89.659 1.00 25.79 61 SER B N 1
ATOM 1999 C CA . SER B 1 61 ? 20.783 -3.237 89.863 1.00 25.75 61 SER B CA 1
ATOM 2000 C C . SER B 1 61 ? 20.590 -1.752 89.640 1.00 24.00 61 SER B C 1
ATOM 2001 O O . SER B 1 61 ? 21.326 -0.941 90.189 1.00 25.40 61 SER B O 1
ATOM 2004 N N . LEU B 1 62 ? 19.621 -1.404 88.812 1.00 22.82 62 LEU B N 1
ATOM 2005 C CA . LEU B 1 62 ? 19.333 0.001 88.523 1.00 23.24 62 LEU B CA 1
ATOM 2006 C C . LEU B 1 62 ? 17.995 0.286 89.197 1.00 22.21 62 LEU B C 1
ATOM 2007 O O . LEU B 1 62 ? 16.988 -0.365 88.903 1.00 22.51 62 LEU B O 1
ATOM 2012 N N . ILE B 1 63 ? 18.002 1.273 90.085 1.00 21.23 63 ILE B N 1
ATOM 2013 C CA . ILE B 1 63 ? 16.840 1.605 90.884 1.00 21.21 63 ILE B CA 1
ATOM 2014 C C . ILE B 1 63 ? 16.271 2.960 90.521 1.00 20.12 63 ILE B C 1
ATOM 2015 O O . ILE B 1 63 ? 16.928 3.997 90.645 1.00 18.80 63 ILE B O 1
ATOM 2020 N N . PHE B 1 64 ? 15.041 2.949 90.042 1.00 21.22 64 PHE B N 1
ATOM 2021 C CA . PHE B 1 64 ? 14.404 4.195 89.633 1.00 22.29 64 PHE B CA 1
ATOM 2022 C C . PHE B 1 64 ? 13.409 4.754 90.673 1.00 24.60 64 PHE B C 1
ATOM 2023 O O . PHE B 1 64 ? 12.922 4.016 91.561 1.00 23.76 64 PHE B O 1
ATOM 2031 N N . LYS B 1 65 ? 13.124 6.054 90.573 1.00 24.92 65 LYS B N 1
ATOM 2032 C CA . LYS B 1 65 ? 12.195 6.727 91.493 1.00 26.19 65 LYS B CA 1
ATOM 2033 C C . LYS B 1 65 ? 10.820 6.039 91.578 1.00 26.42 65 LYS B C 1
ATOM 2034 O O . LYS B 1 65 ? 10.184 6.030 92.621 1.00 28.34 65 LYS B O 1
ATOM 2040 N N . SER B 1 66 ? 10.368 5.460 90.482 1.00 26.23 66 SER B N 1
ATOM 2041 C CA . SER B 1 66 ? 9.080 4.769 90.441 1.00 26.81 66 SER B CA 1
ATOM 2042 C C . SER B 1 66 ? 9.072 3.510 91.299 1.00 28.37 66 SER B C 1
ATOM 2043 O O . SER B 1 66 ? 8.016 2.908 91.505 1.00 29.09 66 SER B O 1
ATOM 2046 N N . GLY B 1 67 ? 10.243 3.094 91.772 1.00 26.65 67 GLY B N 1
ATOM 2047 C CA . GLY B 1 67 ? 10.333 1.891 92.574 1.00 25.97 67 GLY B CA 1
ATOM 2048 C C . GLY B 1 67 ? 10.675 0.719 91.672 1.00 27.21 67 GLY B C 1
ATOM 2049 O O . GLY B 1 67 ? 10.841 -0.424 92.132 1.00 25.84 67 GLY B O 1
ATOM 2050 N N . LYS B 1 68 ? 10.741 0.984 90.370 1.00 26.68 68 LYS B N 1
ATOM 2051 C CA . LYS B 1 68 ? 11.097 -0.077 89.442 1.00 27.50 68 LYS B CA 1
ATOM 2052 C C . LYS B 1 68 ? 12.588 -0.313 89.567 1.00 26.63 68 LYS B C 1
ATOM 2053 O O . LYS B 1 68 ? 13.391 0.635 89.612 1.00 25.09 68 LYS B O 1
ATOM 2059 N N . MET B 1 69 ? 12.954 -1.578 89.668 1.00 25.18 69 MET B N 1
ATOM 2060 C CA . MET B 1 69 ? 14.355 -1.930 89.749 1.00 24.54 69 MET B CA 1
ATOM 2061 C C . MET B 1 69 ? 14.701 -2.883 88.577 1.00 25.16 69 MET B C 1
ATOM 2062 O O . MET B 1 69 ? 14.010 -3.875 88.354 1.00 23.06 69 MET B O 1
ATOM 2067 N N . VAL B 1 70 ? 15.730 -2.553 87.790 1.00 21.84 70 VAL B N 1
ATOM 2068 C CA . VAL B 1 70 ? 16.147 -3.437 86.708 1.00 21.56 70 VAL B CA 1
ATOM 2069 C C . VAL B 1 70 ? 17.374 -4.191 87.225 1.00 22.54 70 VAL B C 1
ATOM 2070 O O . VAL B 1 70 ? 18.326 -3.569 87.673 1.00 23.91 70 VAL B O 1
ATOM 2074 N N . VAL B 1 71 ? 17.370 -5.521 87.139 1.00 21.67 71 VAL B N 1
ATOM 2075 C CA . VAL B 1 71 ? 18.500 -6.320 87.624 1.00 20.03 71 VAL B CA 1
ATOM 2076 C C . VAL B 1 71 ? 19.071 -7.082 86.415 1.00 19.70 71 VAL B C 1
ATOM 2077 O O . VAL B 1 71 ? 18.336 -7.774 85.684 1.00 18.12 71 VAL B O 1
ATOM 2081 N N . THR B 1 72 ? 20.377 -6.939 86.204 1.00 18.90 72 THR B N 1
ATOM 2082 C CA . THR B 1 72 ? 21.061 -7.572 85.079 1.00 20.55 72 THR B CA 1
ATOM 2083 C C . THR B 1 72 ? 22.313 -8.272 85.594 1.00 21.09 72 THR B C 1
ATOM 2084 O O . THR B 1 72 ? 22.866 -7.876 86.622 1.00 19.46 72 THR B O 1
ATOM 2088 N N . GLY B 1 73 ? 22.751 -9.307 84.884 1.00 20.84 73 GLY B N 1
ATOM 2089 C CA . GLY B 1 73 ? 23.954 -10.021 85.278 1.00 21.97 73 GLY B CA 1
ATOM 2090 C C . GLY B 1 73 ? 23.774 -11.492 85.590 1.00 24.01 73 GLY B C 1
ATOM 2091 O O . GLY B 1 73 ? 24.672 -12.298 85.333 1.00 24.13 73 GLY B O 1
ATOM 2092 N N . ALA B 1 74 ? 22.609 -11.863 86.108 1.00 23.78 74 ALA B N 1
ATOM 2093 C CA . ALA B 1 74 ? 22.361 -13.259 86.467 1.00 24.03 74 ALA B CA 1
ATOM 2094 C C . ALA B 1 74 ? 22.376 -14.187 85.246 1.00 24.59 74 ALA B C 1
ATOM 2095 O O . ALA B 1 74 ? 21.930 -13.794 84.154 1.00 23.34 74 ALA B O 1
ATOM 2097 N N . LYS B 1 75 ? 22.890 -15.407 85.418 1.00 24.17 75 LYS B N 1
ATOM 2098 C CA . LYS B 1 75 ? 22.921 -16.354 84.303 1.00 26.15 75 LYS B CA 1
ATOM 2099 C C . LYS B 1 75 ? 21.953 -17.499 84.486 1.00 26.08 75 LYS B C 1
ATOM 2100 O O . LYS B 1 75 ? 21.963 -18.433 83.715 1.00 24.30 75 LYS B O 1
ATOM 2106 N N . SER B 1 76 ? 21.138 -17.436 85.536 1.00 26.86 76 SER B N 1
ATOM 2107 C CA . SER B 1 76 ? 20.118 -18.452 85.780 1.00 27.13 76 SER B CA 1
ATOM 2108 C C . SER B 1 76 ? 18.995 -17.888 86.647 1.00 28.62 76 SER B C 1
ATOM 2109 O O . SER B 1 76 ? 19.157 -16.875 87.325 1.00 27.76 76 SER B O 1
ATOM 2112 N N . THR B 1 77 ? 17.860 -18.570 86.647 1.00 30.97 77 THR B N 1
ATOM 2113 C CA . THR B 1 77 ? 16.735 -18.146 87.458 1.00 34.70 77 THR B CA 1
ATOM 2114 C C . THR B 1 77 ? 17.101 -18.182 88.926 1.00 34.51 77 THR B C 1
ATOM 2115 O O . THR B 1 77 ? 16.733 -17.287 89.684 1.00 34.23 77 THR B O 1
ATOM 2119 N N . ASP B 1 78 ? 17.845 -19.203 89.340 1.00 34.99 78 ASP B N 1
ATOM 2120 C CA . ASP B 1 78 ? 18.236 -19.294 90.743 1.00 34.63 78 ASP B CA 1
ATOM 2121 C C . ASP B 1 78 ? 19.121 -18.135 91.125 1.00 32.84 78 ASP B C 1
ATOM 2122 O O . ASP B 1 78 ? 18.982 -17.536 92.211 1.00 32.39 78 ASP B O 1
ATOM 2127 N N . GLU B 1 79 ? 20.051 -17.832 90.229 1.00 30.93 79 GLU B N 1
ATOM 2128 C CA . GLU B 1 79 ? 20.984 -16.731 90.423 1.00 29.49 79 GLU B CA 1
ATOM 2129 C C . GLU B 1 79 ? 20.238 -15.417 90.585 1.00 27.61 79 GLU B C 1
ATOM 2130 O O . GLU B 1 79 ? 20.555 -14.623 91.470 1.00 27.26 79 GLU B O 1
ATOM 2136 N N . LEU B 1 80 ? 19.271 -15.202 89.695 1.00 27.12 80 LEU B N 1
ATOM 2137 C CA . LEU B 1 80 ? 18.444 -13.998 89.683 1.00 24.90 80 LEU B CA 1
ATOM 2138 C C . LEU B 1 80 ? 17.781 -13.835 91.048 1.00 26.39 80 LEU B C 1
ATOM 2139 O O . LEU B 1 80 ? 17.827 -12.769 91.651 1.00 25.75 80 LEU B O 1
ATOM 2144 N N . ILE B 1 81 ? 17.141 -14.901 91.518 1.00 26.38 81 ILE B N 1
ATOM 2145 C CA . ILE B 1 81 ? 16.463 -14.867 92.796 1.00 28.85 81 ILE B CA 1
ATOM 2146 C C . ILE B 1 81 ? 17.421 -14.545 93.935 1.00 29.71 81 ILE B C 1
ATOM 2147 O O . ILE B 1 81 ? 17.139 -13.655 94.746 1.00 31.14 81 ILE B O 1
ATOM 2152 N N . LYS B 1 82 ? 18.569 -15.216 93.991 1.00 30.09 82 LYS B N 1
ATOM 2153 C CA . LYS B 1 82 ? 19.514 -14.921 95.056 1.00 30.82 82 LYS B CA 1
ATOM 2154 C C . LYS B 1 82 ? 19.978 -13.488 95.017 1.00 30.40 82 LYS B C 1
ATOM 2155 O O . LYS B 1 82 ? 20.248 -12.886 96.056 1.00 29.12 82 LYS B O 1
ATOM 2161 N N . ALA B 1 83 ? 20.089 -12.931 93.818 1.00 28.96 83 ALA B N 1
ATOM 2162 C CA . ALA B 1 83 ? 20.559 -11.563 93.717 1.00 28.01 83 ALA B CA 1
ATOM 2163 C C . ALA B 1 83 ? 19.526 -10.586 94.226 1.00 25.83 83 ALA B C 1
ATOM 2164 O O . ALA B 1 83 ? 19.850 -9.661 94.965 1.00 26.91 83 ALA B O 1
ATOM 2166 N N . VAL B 1 84 ? 18.287 -10.806 93.835 1.00 24.74 84 VAL B N 1
ATOM 2167 C CA . VAL B 1 84 ? 17.194 -9.933 94.241 1.00 25.36 84 VAL B CA 1
ATOM 2168 C C . VAL B 1 84 ? 17.030 -9.960 95.752 1.00 26.81 84 VAL B C 1
ATOM 2169 O O . VAL B 1 84 ? 16.743 -8.934 96.369 1.00 26.48 84 VAL B O 1
ATOM 2173 N N . LYS B 1 85 ? 17.220 -11.124 96.360 1.00 27.95 85 LYS B N 1
ATOM 2174 C CA . LYS B 1 85 ? 17.120 -11.194 97.816 1.00 30.75 85 LYS B CA 1
ATOM 2175 C C . LYS B 1 85 ? 18.256 -10.436 98.476 1.00 31.69 85 LYS B C 1
ATOM 2176 O O . LYS B 1 85 ? 18.070 -9.728 99.488 1.00 32.23 85 LYS B O 1
ATOM 2182 N N . ARG B 1 86 ? 19.453 -10.588 97.925 1.00 32.53 86 ARG B N 1
ATOM 2183 C CA . ARG B 1 86 ? 20.585 -9.886 98.498 1.00 33.77 86 ARG B CA 1
ATOM 2184 C C . ARG B 1 86 ? 20.394 -8.357 98.414 1.00 33.01 86 ARG B C 1
ATOM 2185 O O . ARG B 1 86 ? 20.619 -7.632 99.397 1.00 33.21 86 ARG B O 1
ATOM 2193 N N . ILE B 1 87 ? 19.973 -7.875 97.249 1.00 31.30 87 ILE B N 1
ATOM 2194 C CA . ILE B 1 87 ? 19.759 -6.435 97.027 1.00 30.99 87 ILE B CA 1
ATOM 2195 C C . ILE B 1 87 ? 18.691 -5.910 97.999 1.00 31.01 87 ILE B C 1
ATOM 2196 O O . ILE B 1 87 ? 18.923 -4.963 98.763 1.00 28.17 87 ILE B O 1
ATOM 2201 N N . ILE B 1 88 ? 17.520 -6.526 97.963 1.00 30.76 88 ILE B N 1
ATOM 2202 C CA . ILE B 1 88 ? 16.459 -6.093 98.847 1.00 33.51 88 ILE B CA 1
ATOM 2203 C C . ILE B 1 88 ? 16.931 -6.158 100.299 1.00 35.36 88 ILE B C 1
ATOM 2204 O O . ILE B 1 88 ? 16.616 -5.275 101.106 1.00 34.64 88 ILE B O 1
ATOM 2209 N N . LYS B 1 89 ? 17.728 -7.177 100.611 1.00 35.44 89 LYS B N 1
ATOM 2210 C CA . LYS B 1 89 ? 18.228 -7.331 101.956 1.00 38.47 89 LYS B CA 1
ATOM 2211 C C . LYS B 1 89 ? 18.988 -6.106 102.424 1.00 38.85 89 LYS B C 1
ATOM 2212 O O . LYS B 1 89 ? 18.708 -5.574 103.497 1.00 37.11 89 LYS B O 1
ATOM 2218 N N . THR B 1 90 ? 19.944 -5.641 101.630 1.00 38.46 90 THR B N 1
ATOM 2219 C CA . THR B 1 90 ? 20.697 -4.502 102.096 1.00 38.74 90 THR B CA 1
ATOM 2220 C C . THR B 1 90 ? 19.898 -3.209 101.988 1.00 37.29 90 THR B C 1
ATOM 2221 O O . THR B 1 90 ? 20.125 -2.292 102.775 1.00 35.62 90 THR B O 1
ATOM 2225 N N . LEU B 1 91 ? 18.951 -3.138 101.050 1.00 35.76 91 LEU B N 1
ATOM 2226 C CA . LEU B 1 91 ? 18.125 -1.942 100.967 1.00 35.43 91 LEU B CA 1
ATOM 2227 C C . LEU B 1 91 ? 17.429 -1.805 102.325 1.00 36.80 91 LEU B C 1
ATOM 2228 O O . LEU B 1 91 ? 17.332 -0.705 102.875 1.00 35.48 91 LEU B O 1
ATOM 2233 N N . LYS B 1 92 ? 16.955 -2.928 102.861 1.00 37.65 92 LYS B N 1
ATOM 2234 C CA . LYS B 1 92 ? 16.280 -2.932 104.170 1.00 39.33 92 LYS B CA 1
ATOM 2235 C C . LYS B 1 92 ? 17.286 -2.648 105.269 1.00 38.73 92 LYS B C 1
ATOM 2236 O O . LYS B 1 92 ? 17.045 -1.803 106.122 1.00 39.89 92 LYS B O 1
ATOM 2242 N N . LYS B 1 93 ? 18.413 -3.348 105.253 1.00 37.97 93 LYS B N 1
ATOM 2243 C CA . LYS B 1 93 ? 19.444 -3.107 106.250 1.00 39.45 93 LYS B CA 1
ATOM 2244 C C . LYS B 1 93 ? 19.709 -1.606 106.345 1.00 40.62 93 LYS B C 1
ATOM 2245 O O . LYS B 1 93 ? 20.188 -1.125 107.367 1.00 40.62 93 LYS B O 1
ATOM 2251 N N . TYR B 1 94 ? 19.406 -0.861 105.284 1.00 40.06 94 TYR B N 1
ATOM 2252 C CA . TYR B 1 94 ? 19.629 0.571 105.334 1.00 40.85 94 TYR B CA 1
ATOM 2253 C C . TYR B 1 94 ? 18.395 1.458 105.268 1.00 42.01 94 TYR B C 1
ATOM 2254 O O . TYR B 1 94 ? 18.449 2.569 104.750 1.00 42.62 94 TYR B O 1
ATOM 2263 N N . GLY B 1 95 ? 17.268 0.959 105.760 1.00 44.01 95 GLY B N 1
ATOM 2264 C CA . GLY B 1 95 ? 16.101 1.814 105.814 1.00 45.87 95 GLY B CA 1
ATOM 2265 C C . GLY B 1 95 ? 14.896 1.664 104.935 1.00 46.86 95 GLY B C 1
ATOM 2266 O O . GLY B 1 95 ? 13.837 2.185 105.278 1.00 47.03 95 GLY B O 1
ATOM 2267 N N . MET B 1 96 ? 15.021 0.989 103.805 1.00 48.24 96 MET B N 1
ATOM 2268 C CA . MET B 1 96 ? 13.855 0.851 102.944 1.00 49.92 96 MET B CA 1
ATOM 2269 C C . MET B 1 96 ? 12.817 -0.064 103.590 1.00 51.35 96 MET B C 1
ATOM 2270 O O . MET B 1 96 ? 13.124 -1.171 104.019 1.00 51.26 96 MET B O 1
ATOM 2275 N N . GLN B 1 97 ? 11.589 0.416 103.665 1.00 53.28 97 GLN B N 1
ATOM 2276 C CA . GLN B 1 97 ? 10.507 -0.361 104.238 1.00 55.64 97 GLN B CA 1
ATOM 2277 C C . GLN B 1 97 ? 9.875 -1.046 103.043 1.00 56.54 97 GLN B C 1
ATOM 2278 O O . GLN B 1 97 ? 9.464 -0.380 102.099 1.00 56.73 97 GLN B O 1
ATOM 2284 N N . LEU B 1 98 ? 9.802 -2.372 103.056 1.00 58.37 98 LEU B N 1
ATOM 2285 C CA . LEU B 1 98 ? 9.216 -3.066 101.907 1.00 60.51 98 LEU B CA 1
ATOM 2286 C C . LEU B 1 98 ? 7.795 -3.542 102.158 1.00 61.44 98 LEU B C 1
ATOM 2287 O O . LEU B 1 98 ? 7.541 -4.343 103.065 1.00 61.49 98 LEU B O 1
ATOM 2292 N N . THR B 1 99 ? 6.872 -3.034 101.342 1.00 62.45 99 THR B N 1
ATOM 2293 C CA . THR B 1 99 ? 5.459 -3.377 101.453 1.00 63.16 99 THR B CA 1
ATOM 2294 C C . THR B 1 99 ? 5.284 -4.883 101.451 1.00 63.28 99 THR B C 1
ATOM 2295 O O . THR B 1 99 ? 5.527 -5.553 102.457 1.00 63.95 99 THR B O 1
ATOM 2299 N N . GLY B 1 100 ? 4.863 -5.409 100.307 1.00 63.11 100 GLY B N 1
ATOM 2300 C CA . GLY B 1 100 ? 4.659 -6.839 100.185 1.00 61.69 100 GLY B CA 1
ATOM 2301 C C . GLY B 1 100 ? 5.745 -7.518 99.374 1.00 60.43 100 GLY B C 1
ATOM 2302 O O . GLY B 1 100 ? 6.872 -7.026 99.284 1.00 60.97 100 GLY B O 1
ATOM 2303 N N . LYS B 1 101 ? 5.402 -8.656 98.784 1.00 58.32 101 LYS B N 1
ATOM 2304 C CA . LYS B 1 101 ? 6.347 -9.408 97.979 1.00 56.81 101 LYS B CA 1
ATOM 2305 C C . LYS B 1 101 ? 6.505 -8.674 96.646 1.00 54.62 101 LYS B C 1
ATOM 2306 O O . LYS B 1 101 ? 5.521 -8.406 95.955 1.00 54.50 101 LYS B O 1
ATOM 2312 N N . PRO B 1 102 ? 7.737 -8.308 96.283 1.00 52.04 102 PRO B N 1
ATOM 2313 C CA . PRO B 1 102 ? 7.915 -7.614 95.008 1.00 50.13 102 PRO B CA 1
ATOM 2314 C C . PRO B 1 102 ? 7.832 -8.647 93.896 1.00 47.84 102 PRO B C 1
ATOM 2315 O O . PRO B 1 102 ? 8.372 -9.739 94.018 1.00 47.06 102 PRO B O 1
ATOM 2319 N N . LYS B 1 103 ? 7.141 -8.319 92.817 1.00 45.94 103 LYS B N 1
ATOM 2320 C CA . LYS B 1 103 ? 7.040 -9.262 91.723 1.00 43.94 103 LYS B CA 1
ATOM 2321 C C . LYS B 1 103 ? 8.259 -9.106 90.818 1.00 40.22 103 LYS B C 1
ATOM 2322 O O . LYS B 1 103 ? 8.788 -8.014 90.666 1.00 39.25 103 LYS B O 1
ATOM 2328 N N . ILE B 1 104 ? 8.704 -10.213 90.247 1.00 36.33 104 ILE B N 1
ATOM 2329 C CA . ILE B 1 104 ? 9.858 -10.231 89.372 1.00 34.15 104 ILE B CA 1
ATOM 2330 C C . ILE B 1 104 ? 9.411 -10.635 87.976 1.00 31.90 104 ILE B C 1
ATOM 2331 O O . ILE B 1 104 ? 8.743 -11.640 87.821 1.00 30.92 104 ILE B O 1
ATOM 2336 N N . GLN B 1 105 ? 9.767 -9.836 86.972 1.00 29.30 105 GLN B N 1
ATOM 2337 C CA . GLN B 1 105 ? 9.418 -10.117 85.591 1.00 29.55 105 GLN B CA 1
ATOM 2338 C C . GLN B 1 105 ? 10.651 -10.170 84.673 1.00 27.53 105 GLN B C 1
ATOM 2339 O O . GLN B 1 105 ? 11.410 -9.194 84.586 1.00 26.34 105 GLN B O 1
ATOM 2345 N N . ILE B 1 106 ? 10.845 -11.284 83.977 1.00 25.51 106 ILE B N 1
ATOM 2346 C CA . ILE B 1 106 ? 11.970 -11.365 83.049 1.00 23.68 106 ILE B CA 1
ATOM 2347 C C . ILE B 1 106 ? 11.711 -10.442 81.872 1.00 23.41 106 ILE B C 1
ATOM 2348 O O . ILE B 1 106 ? 10.640 -10.512 81.236 1.00 22.45 106 ILE B O 1
ATOM 2353 N N . GLN B 1 107 ? 12.662 -9.566 81.577 1.00 20.83 107 GLN B N 1
ATOM 2354 C CA . GLN B 1 107 ? 12.493 -8.698 80.417 1.00 21.50 107 GLN B CA 1
ATOM 2355 C C . GLN B 1 107 ? 13.191 -9.265 79.158 1.00 21.43 107 GLN B C 1
ATOM 2356 O O . GLN B 1 107 ? 12.715 -9.093 78.043 1.00 21.21 107 GLN B O 1
ATOM 2362 N N . ASN B 1 108 ? 14.319 -9.936 79.325 1.00 19.97 108 ASN B N 1
ATOM 2363 C CA . ASN B 1 108 ? 15.016 -10.489 78.169 1.00 21.00 108 ASN B CA 1
ATOM 2364 C C . ASN B 1 108 ? 16.034 -11.488 78.650 1.00 20.16 108 ASN B C 1
ATOM 2365 O O . ASN B 1 108 ? 16.593 -11.329 79.740 1.00 18.17 108 ASN B O 1
ATOM 2370 N N . ILE B 1 109 ? 16.247 -12.521 77.842 1.00 19.24 109 ILE B N 1
ATOM 2371 C CA . ILE B 1 109 ? 17.238 -13.509 78.147 1.00 20.62 109 ILE B CA 1
ATOM 2372 C C . ILE B 1 109 ? 18.201 -13.470 76.979 1.00 21.20 109 ILE B C 1
ATOM 2373 O O . ILE B 1 109 ? 17.770 -13.426 75.833 1.00 20.41 109 ILE B O 1
ATOM 2378 N N . VAL B 1 110 ? 19.498 -13.427 77.253 1.00 20.79 110 VAL B N 1
ATOM 2379 C CA . VAL B 1 110 ? 20.444 -13.468 76.146 1.00 20.09 110 VAL B CA 1
ATOM 2380 C C . VAL B 1 110 ? 21.135 -14.800 76.285 1.00 18.55 110 VAL B C 1
ATOM 2381 O O . VAL B 1 110 ? 21.665 -15.113 77.341 1.00 19.39 110 VAL B O 1
ATOM 2385 N N . ALA B 1 111 ? 21.084 -15.614 75.239 1.00 18.52 111 ALA B N 1
ATOM 2386 C CA . ALA B 1 111 ? 21.731 -16.923 75.276 1.00 18.61 111 ALA B CA 1
ATOM 2387 C C . ALA B 1 111 ? 22.626 -17.113 74.087 1.00 19.10 111 ALA B C 1
ATOM 2388 O O . ALA B 1 111 ? 22.518 -16.391 73.096 1.00 18.44 111 ALA B O 1
ATOM 2390 N N . SER B 1 112 ? 23.528 -18.080 74.213 1.00 18.75 112 SER B N 1
ATOM 2391 C CA . SER B 1 112 ? 24.420 -18.472 73.130 1.00 19.73 112 SER B CA 1
ATOM 2392 C C . SER B 1 112 ? 24.135 -19.958 72.962 1.00 19.32 112 SER B C 1
ATOM 2393 O O . SER B 1 112 ? 23.552 -20.594 73.861 1.00 20.58 112 SER B O 1
ATOM 2396 N N . ALA B 1 113 ? 24.526 -20.516 71.825 1.00 17.58 113 ALA B N 1
ATOM 2397 C CA . ALA B 1 113 ? 24.379 -21.953 71.622 1.00 18.44 113 ALA B CA 1
ATOM 2398 C C . ALA B 1 113 ? 25.459 -22.415 70.682 1.00 18.09 113 ALA B C 1
ATOM 2399 O O . ALA B 1 113 ? 25.959 -21.623 69.887 1.00 18.29 113 ALA B O 1
ATOM 2401 N N . ASN B 1 114 ? 25.835 -23.684 70.796 1.00 17.58 114 ASN B N 1
ATOM 2402 C CA . ASN B 1 114 ? 26.792 -24.291 69.873 1.00 19.41 114 ASN B CA 1
ATOM 2403 C C . ASN B 1 114 ? 25.884 -25.293 69.158 1.00 18.56 114 ASN B C 1
ATOM 2404 O O . ASN B 1 114 ? 25.308 -26.170 69.800 1.00 18.14 114 ASN B O 1
ATOM 2409 N N . LEU B 1 115 ? 25.758 -25.167 67.843 1.00 16.76 115 LEU B N 1
ATOM 2410 C CA . LEU B 1 115 ? 24.927 -26.090 67.068 1.00 19.15 115 LEU B CA 1
ATOM 2411 C C . LEU B 1 115 ? 25.699 -27.362 66.828 1.00 19.14 115 LEU B C 1
ATOM 2412 O O . LEU B 1 115 ? 25.122 -28.421 66.603 1.00 19.58 115 LEU B O 1
ATOM 2417 N N . HIS B 1 116 ? 27.019 -27.254 66.879 1.00 17.73 116 HIS B N 1
ATOM 2418 C CA . HIS B 1 116 ? 27.893 -28.401 66.635 1.00 18.14 116 HIS B CA 1
ATOM 2419 C C . HIS B 1 116 ? 27.778 -29.001 65.257 1.00 18.41 116 HIS B C 1
ATOM 2420 O O . HIS B 1 116 ? 27.840 -30.206 65.096 1.00 19.27 116 HIS B O 1
ATOM 2427 N N . VAL B 1 117 ? 27.575 -28.127 64.274 1.00 16.86 117 VAL B N 1
ATOM 2428 C CA . VAL B 1 117 ? 27.547 -28.460 62.855 1.00 16.82 117 VAL B CA 1
ATOM 2429 C C . VAL B 1 117 ? 28.084 -27.233 62.171 1.00 16.95 117 VAL B C 1
ATOM 2430 O O . VAL B 1 117 ? 28.095 -26.152 62.756 1.00 18.42 117 VAL B O 1
ATOM 2434 N N . ILE B 1 118 ? 28.557 -27.375 60.944 1.00 19.09 118 ILE B N 1
ATOM 2435 C CA . ILE B 1 118 ? 29.037 -26.203 60.223 1.00 19.13 118 ILE B CA 1
ATOM 2436 C C . ILE B 1 118 ? 27.845 -25.697 59.420 1.00 17.80 118 ILE B C 1
ATOM 2437 O O . ILE B 1 118 ? 27.183 -26.472 58.782 1.00 18.76 118 ILE B O 1
ATOM 2442 N N . VAL B 1 119 ? 27.578 -24.402 59.466 1.00 17.66 119 VAL B N 1
ATOM 2443 C CA . VAL B 1 119 ? 26.463 -23.819 58.737 1.00 18.11 119 VAL B CA 1
ATOM 2444 C C . VAL B 1 119 ? 26.950 -23.092 57.471 1.00 20.07 119 VAL B C 1
ATOM 2445 O O . VAL B 1 119 ? 27.875 -22.271 57.524 1.00 19.24 119 VAL B O 1
ATOM 2449 N N . ASN B 1 120 ? 26.324 -23.390 56.332 1.00 20.72 120 ASN B N 1
ATOM 2450 C CA . ASN B 1 120 ? 26.634 -22.734 55.064 1.00 20.20 120 ASN B CA 1
ATOM 2451 C C . ASN B 1 120 ? 25.721 -21.484 55.058 1.00 20.64 120 ASN B C 1
ATOM 2452 O O . ASN B 1 120 ? 24.531 -21.557 54.693 1.00 20.68 120 ASN B O 1
ATOM 2457 N N . LEU B 1 121 ? 26.267 -20.339 55.460 1.00 20.32 121 LEU B N 1
ATOM 2458 C CA . LEU B 1 121 ? 25.468 -19.115 55.543 1.00 21.73 121 LEU B CA 1
ATOM 2459 C C . LEU B 1 121 ? 24.981 -18.588 54.170 1.00 22.61 121 LEU B C 1
ATOM 2460 O O . LEU B 1 121 ? 23.875 -18.068 54.056 1.00 22.55 121 LEU B O 1
ATOM 2465 N N . ASP B 1 122 ? 25.811 -18.742 53.146 1.00 22.76 122 ASP B N 1
ATOM 2466 C CA . ASP B 1 122 ? 25.466 -18.294 51.805 1.00 25.03 122 ASP B CA 1
ATOM 2467 C C . ASP B 1 122 ? 24.233 -19.032 51.316 1.00 24.48 122 ASP B C 1
ATOM 2468 O O . ASP B 1 122 ? 23.341 -18.416 50.702 1.00 24.46 122 ASP B O 1
ATOM 2473 N N . LYS B 1 123 ? 24.182 -20.341 51.581 1.00 21.63 123 LYS B N 1
ATOM 2474 C CA . LYS B 1 123 ? 23.042 -21.124 51.125 1.00 22.88 123 LYS B CA 1
ATOM 2475 C C . LYS B 1 123 ? 21.811 -20.850 51.977 1.00 22.96 123 LYS B C 1
ATOM 2476 O O . LYS B 1 123 ? 20.721 -20.704 51.442 1.00 21.91 123 LYS B O 1
ATOM 2482 N N . ALA B 1 124 ? 21.979 -20.792 53.298 1.00 20.07 124 ALA B N 1
ATOM 2483 C CA . ALA B 1 124 ? 20.846 -20.506 54.169 1.00 21.59 124 ALA B CA 1
ATOM 2484 C C . ALA B 1 124 ? 20.274 -19.118 53.867 1.00 22.09 124 ALA B C 1
ATOM 2485 O O . ALA B 1 124 ? 19.058 -18.912 53.916 1.00 21.17 124 ALA B O 1
ATOM 2487 N N . ALA B 1 125 ? 21.145 -18.161 53.568 1.00 21.55 125 ALA B N 1
ATOM 2488 C CA . ALA B 1 125 ? 20.681 -16.816 53.270 1.00 23.56 125 ALA B CA 1
ATOM 2489 C C . ALA B 1 125 ? 19.592 -16.780 52.173 1.00 25.52 125 ALA B C 1
ATOM 2490 O O . ALA B 1 125 ? 18.623 -16.035 52.284 1.00 23.86 125 ALA B O 1
ATOM 2492 N N . PHE B 1 126 ? 19.723 -17.595 51.134 1.00 25.82 126 PHE B N 1
ATOM 2493 C CA . PHE B 1 126 ? 18.716 -17.549 50.101 1.00 28.91 126 PHE B CA 1
ATOM 2494 C C . PHE B 1 126 ? 17.622 -18.601 50.217 1.00 28.99 126 PHE B C 1
ATOM 2495 O O . PHE B 1 126 ? 16.682 -18.613 49.432 1.00 30.46 126 PHE B O 1
ATOM 2503 N N . LEU B 1 127 ? 17.716 -19.483 51.200 1.00 27.29 127 LEU B N 1
ATOM 2504 C CA . LEU B 1 127 ? 16.676 -20.476 51.344 1.00 27.48 127 LEU B CA 1
ATOM 2505 C C . LEU B 1 127 ? 15.764 -20.207 52.551 1.00 29.58 127 LEU B C 1
ATOM 2506 O O . LEU B 1 127 ? 14.649 -20.732 52.636 1.00 30.22 127 LEU B O 1
ATOM 2511 N N . LEU B 1 128 ? 16.233 -19.402 53.494 1.00 29.35 128 LEU B N 1
ATOM 2512 C CA . LEU B 1 128 ? 15.414 -19.070 54.655 1.00 30.83 128 LEU B CA 1
ATOM 2513 C C . LEU B 1 128 ? 14.780 -17.729 54.340 1.00 32.79 128 LEU B C 1
ATOM 2514 O O . LEU B 1 128 ? 15.209 -17.027 53.436 1.00 34.45 128 LEU B O 1
ATOM 2519 N N . GLU B 1 129 ? 13.769 -17.357 55.093 1.00 34.39 129 GLU B N 1
ATOM 2520 C CA . GLU B 1 129 ? 13.171 -16.045 54.91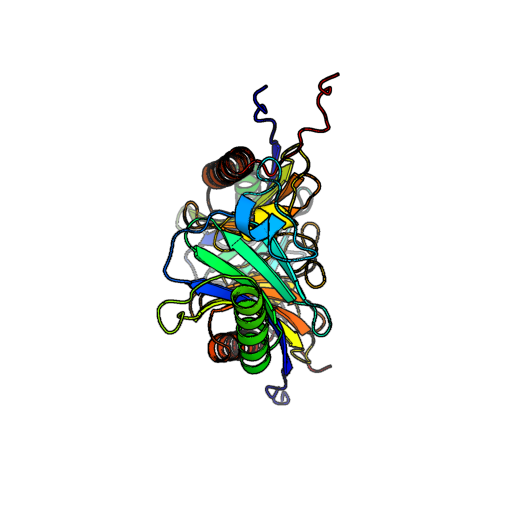6 1.00 36.20 129 GLU B CA 1
ATOM 2521 C C . GLU B 1 129 ? 13.662 -15.213 56.094 1.00 35.28 129 GLU B C 1
ATOM 2522 O O . GLU B 1 129 ? 14.483 -15.674 56.882 1.00 33.63 129 GLU B O 1
ATOM 2528 N N . ASN B 1 130 ? 13.173 -13.982 56.175 1.00 34.74 130 ASN B N 1
ATOM 2529 C CA . ASN B 1 130 ? 13.441 -13.088 57.300 1.00 32.77 130 ASN B CA 1
ATOM 2530 C C . ASN B 1 130 ? 14.887 -12.974 57.758 1.00 30.55 130 ASN B C 1
ATOM 2531 O O . ASN B 1 130 ? 15.156 -13.009 58.979 1.00 28.45 130 ASN B O 1
ATOM 2536 N N . ASN B 1 131 ? 15.821 -12.787 56.832 1.00 27.79 131 ASN B N 1
ATOM 2537 C CA . ASN B 1 131 ? 17.197 -12.721 57.275 1.00 23.64 131 ASN B CA 1
ATOM 2538 C C . ASN B 1 131 ? 18.092 -11.787 56.508 1.00 22.96 131 ASN B C 1
ATOM 2539 O O . ASN B 1 131 ? 17.795 -11.347 55.398 1.00 21.05 131 ASN B O 1
ATOM 2544 N N . MET B 1 132 ? 19.226 -11.507 57.127 1.00 22.59 132 MET B N 1
ATOM 2545 C CA . MET B 1 132 ? 20.260 -10.696 56.535 1.00 22.10 132 MET B CA 1
ATOM 2546 C C . MET B 1 132 ? 21.570 -11.498 56.605 1.00 23.47 132 MET B C 1
ATOM 2547 O O . MET B 1 132 ? 21.902 -12.107 57.636 1.00 20.26 132 MET B O 1
ATOM 2552 N N . TYR B 1 133 ? 22.282 -11.515 55.486 1.00 22.96 133 TYR B N 1
ATOM 2553 C CA . TYR B 1 133 ? 23.584 -12.117 55.424 1.00 22.41 133 TYR B CA 1
ATOM 2554 C C . TYR B 1 133 ? 24.355 -11.244 54.459 1.00 22.03 133 TYR B C 1
ATOM 2555 O O . TYR B 1 133 ? 24.319 -11.458 53.262 1.00 21.82 133 TYR B O 1
ATOM 2564 N N . GLU B 1 134 ? 25.019 -10.226 54.989 1.00 22.29 134 GLU B N 1
ATOM 2565 C CA . GLU B 1 134 ? 25.827 -9.292 54.176 1.00 22.01 134 GLU B CA 1
ATOM 2566 C C . GLU B 1 134 ? 27.119 -9.317 54.989 1.00 20.91 134 GLU B C 1
ATOM 2567 O O . GLU B 1 134 ? 27.331 -8.509 55.896 1.00 19.51 134 GLU B O 1
ATOM 2573 N N . PRO B 1 135 ? 28.000 -10.261 54.674 1.00 22.37 135 PRO B N 1
ATOM 2574 C CA . PRO B 1 135 ? 29.242 -10.355 55.455 1.00 24.01 135 PRO B CA 1
ATOM 2575 C C . PRO B 1 135 ? 30.067 -9.113 55.678 1.00 24.90 135 PRO B C 1
ATOM 2576 O O . PRO B 1 135 ? 30.637 -8.972 56.747 1.00 24.99 135 PRO B O 1
ATOM 2580 N N . GLU B 1 136 ? 30.098 -8.209 54.704 1.00 26.43 136 GLU B N 1
ATOM 2581 C CA . GLU B 1 136 ? 30.831 -6.944 54.854 1.00 30.55 136 GLU B CA 1
ATOM 2582 C C . GLU B 1 136 ? 30.274 -6.113 55.987 1.00 29.94 136 GLU B C 1
ATOM 2583 O O . GLU B 1 136 ? 31.011 -5.331 56.582 1.00 30.02 136 GLU B O 1
ATOM 2589 N N . GLN B 1 137 ? 28.974 -6.266 56.288 1.00 28.26 137 GLN B N 1
ATOM 2590 C CA . GLN B 1 137 ? 28.347 -5.501 57.384 1.00 26.46 137 GLN B CA 1
ATOM 2591 C C . GLN B 1 137 ? 28.371 -6.241 58.733 1.00 26.60 137 GLN B C 1
ATOM 2592 O O . GLN B 1 137 ? 28.512 -5.619 59.795 1.00 26.39 137 GLN B O 1
ATOM 2598 N N . PHE B 1 138 ? 28.187 -7.556 58.690 1.00 24.00 138 PHE B N 1
ATOM 2599 C CA . PHE B 1 138 ? 28.189 -8.399 59.899 1.00 23.22 138 PHE B CA 1
ATOM 2600 C C . PHE B 1 138 ? 28.539 -9.801 59.419 1.00 22.30 138 PHE B C 1
ATOM 2601 O O . PHE B 1 138 ? 27.905 -10.319 58.509 1.00 22.16 138 PHE B O 1
ATOM 2609 N N . PRO B 1 139 ? 29.529 -10.461 60.043 1.00 23.09 139 PRO B N 1
ATOM 2610 C CA . PRO B 1 139 ? 29.923 -11.806 59.595 1.00 22.63 139 PRO B CA 1
ATOM 2611 C C . PRO B 1 139 ? 28.915 -12.952 59.733 1.00 20.93 139 PRO B C 1
ATOM 2612 O O . PRO B 1 139 ? 29.015 -13.985 59.054 1.00 21.52 139 PRO B O 1
ATOM 2616 N N . GLY B 1 140 ? 27.937 -12.777 60.594 1.00 18.50 140 GLY B N 1
ATOM 2617 C CA . GLY B 1 140 ? 26.975 -13.849 60.746 1.00 18.81 140 GLY B CA 1
ATOM 2618 C C . GLY B 1 140 ? 25.672 -13.604 59.999 1.00 18.74 140 GLY B C 1
ATOM 2619 O O . GLY B 1 140 ? 25.497 -12.579 59.339 1.00 19.74 140 GLY B O 1
ATOM 2620 N N . LEU B 1 141 ? 24.763 -14.564 60.098 1.00 17.46 141 LEU B N 1
ATOM 2621 C CA . LEU B 1 141 ? 23.459 -14.442 59.468 1.00 18.35 141 LEU B CA 1
ATOM 2622 C C . LEU B 1 141 ? 22.522 -14.013 60.596 1.00 17.90 141 LEU B C 1
ATOM 2623 O O . LEU B 1 141 ? 22.574 -14.566 61.709 1.00 17.57 141 LEU B O 1
ATOM 2628 N N . ILE B 1 142 ? 21.679 -13.023 60.332 1.00 17.16 142 ILE B N 1
ATOM 2629 C CA . ILE B 1 142 ? 20.746 -12.561 61.359 1.00 17.79 142 ILE B CA 1
ATOM 2630 C C . ILE B 1 142 ? 19.374 -13.032 60.932 1.00 18.28 142 ILE B C 1
ATOM 2631 O O . ILE B 1 142 ? 18.967 -12.776 59.800 1.00 19.26 142 ILE B O 1
ATOM 2636 N N . TYR B 1 143 ? 18.671 -13.699 61.839 1.00 17.98 143 TYR B N 1
ATOM 2637 C CA . TYR B 1 143 ? 17.337 -14.241 61.567 1.00 19.38 143 TYR B CA 1
ATOM 2638 C C . TYR B 1 143 ? 16.312 -13.672 62.551 1.00 18.93 143 TYR B C 1
ATOM 2639 O O . TYR B 1 143 ? 16.461 -13.792 63.768 1.00 19.76 143 TYR B O 1
ATOM 2648 N N . ARG B 1 144 ? 15.285 -13.022 62.032 1.00 19.08 144 ARG B N 1
ATOM 2649 C CA . ARG B 1 144 ? 14.246 -12.479 62.910 1.00 19.51 144 ARG B CA 1
ATOM 2650 C C . ARG B 1 144 ? 13.122 -13.536 62.967 1.00 20.54 144 ARG B C 1
ATOM 2651 O O . ARG B 1 144 ? 12.379 -13.743 61.994 1.00 19.26 144 ARG B O 1
ATOM 2659 N N . MET B 1 145 ? 13.023 -14.219 64.098 1.00 19.86 145 MET B N 1
ATOM 2660 C CA . MET B 1 145 ? 12.037 -15.291 64.272 1.00 19.90 145 MET B CA 1
ATOM 2661 C C . MET B 1 145 ? 10.741 -14.759 64.871 1.00 20.90 145 MET B C 1
ATOM 2662 O O . MET B 1 145 ? 10.779 -13.875 65.713 1.00 18.51 145 MET B O 1
ATOM 2667 N N . ASP B 1 146 ? 9.598 -15.297 64.448 1.00 23.24 146 ASP B N 1
ATOM 2668 C CA . ASP B 1 146 ? 8.314 -14.824 65.006 1.00 26.09 146 ASP B CA 1
ATOM 2669 C C . ASP B 1 146 ? 7.816 -15.694 66.160 1.00 25.97 146 ASP B C 1
ATOM 2670 O O . ASP B 1 146 ? 7.276 -15.194 67.143 1.00 26.25 146 ASP B O 1
ATOM 2675 N N . GLU B 1 147 ? 8.030 -16.995 66.077 1.00 25.10 147 GLU B N 1
ATOM 2676 C CA . GLU B 1 147 ? 7.591 -17.853 67.165 1.00 26.97 147 GLU B CA 1
ATOM 2677 C C . GLU B 1 147 ? 8.686 -18.827 67.568 1.00 25.31 147 GLU B C 1
ATOM 2678 O O . GLU B 1 147 ? 8.976 -19.752 66.822 1.00 26.91 147 GLU B O 1
ATOM 2684 N N . PRO B 1 148 ? 9.366 -18.591 68.707 1.00 24.31 148 PRO B N 1
ATOM 2685 C CA . PRO B 1 148 ? 9.151 -17.453 69.606 1.00 21.56 148 PRO B CA 1
ATOM 2686 C C . PRO B 1 148 ? 9.690 -16.174 68.944 1.00 21.91 148 PRO B C 1
ATOM 2687 O O . PRO B 1 148 ? 10.378 -16.234 67.923 1.00 19.89 148 PRO B O 1
ATOM 2691 N N . ARG B 1 149 ? 9.373 -15.025 69.531 1.00 20.81 149 ARG B N 1
ATOM 2692 C CA . ARG B 1 149 ? 9.794 -13.738 69.008 1.00 22.15 149 ARG B CA 1
ATOM 2693 C C . ARG B 1 149 ? 11.226 -13.430 69.463 1.00 19.80 149 ARG B C 1
ATOM 2694 O O . ARG B 1 149 ? 11.435 -12.796 70.485 1.00 20.08 149 ARG B O 1
ATOM 2702 N N . VAL B 1 150 ? 12.203 -13.892 68.693 1.00 19.37 150 VAL B N 1
ATOM 2703 C CA . VAL B 1 150 ? 13.594 -13.698 69.065 1.00 16.15 150 VAL B CA 1
ATOM 2704 C C . VAL B 1 150 ? 14.390 -13.329 67.848 1.00 16.25 150 VAL B C 1
ATOM 2705 O O . VAL B 1 150 ? 13.922 -13.480 66.715 1.00 16.42 150 VAL B O 1
ATOM 2709 N N . VAL B 1 151 ? 15.600 -12.837 68.085 1.00 15.88 151 VAL B N 1
ATOM 2710 C CA . VAL B 1 151 ? 16.492 -12.524 66.984 1.00 16.39 151 VAL B CA 1
ATOM 2711 C C . VAL B 1 151 ? 17.669 -13.478 67.154 1.00 15.92 151 VAL B C 1
ATOM 2712 O O . VAL B 1 151 ? 18.177 -13.657 68.258 1.00 16.54 151 VAL B O 1
ATOM 2716 N N . LEU B 1 152 ? 18.068 -14.109 66.057 1.00 15.60 152 LEU B N 1
ATOM 2717 C CA . LEU B 1 152 ? 19.172 -15.044 66.082 1.00 14.82 152 LEU B CA 1
ATOM 2718 C C . LEU B 1 152 ? 20.361 -14.489 65.312 1.00 15.52 152 LEU B C 1
ATOM 2719 O O . LEU B 1 152 ? 20.173 -13.897 64.265 1.00 17.41 152 LEU B O 1
ATOM 2724 N N . LEU B 1 153 ? 21.564 -14.679 65.846 1.00 16.77 153 LEU B N 1
ATOM 2725 C CA . LEU B 1 153 ? 22.810 -14.333 65.134 1.00 16.90 153 LEU B CA 1
ATOM 2726 C C . LEU B 1 153 ? 23.370 -15.751 64.916 1.00 15.83 153 LEU B C 1
ATOM 2727 O O . LEU B 1 153 ? 23.523 -16.501 65.875 1.00 15.56 153 LEU B O 1
ATOM 2732 N N . ILE B 1 154 ? 23.638 -16.130 63.673 1.00 15.83 154 ILE B N 1
ATOM 2733 C CA . ILE B 1 154 ? 24.172 -17.452 63.387 1.00 15.02 154 ILE B CA 1
ATOM 2734 C C . ILE B 1 154 ? 25.510 -17.373 62.633 1.00 16.03 154 ILE B C 1
ATOM 2735 O O . ILE B 1 154 ? 25.612 -16.703 61.594 1.00 16.35 154 ILE B O 1
ATOM 2740 N N . PHE B 1 155 ? 26.528 -18.062 63.143 1.00 16.24 155 PHE B N 1
ATOM 2741 C CA . PHE B 1 155 ? 27.838 -18.073 62.500 1.00 16.91 155 PHE B CA 1
ATOM 2742 C C . PHE B 1 155 ? 28.087 -19.410 61.820 1.00 18.41 155 PHE B C 1
ATOM 2743 O O . PHE B 1 155 ? 27.506 -20.471 62.163 1.00 17.50 155 PHE B O 1
ATOM 2751 N N . SER B 1 156 ? 28.960 -19.374 60.831 1.00 19.14 156 SER B N 1
ATOM 2752 C CA . SER B 1 156 ? 29.226 -20.593 60.072 1.00 19.77 156 SER B CA 1
ATOM 2753 C C . SER B 1 156 ? 29.818 -21.702 60.967 1.00 18.68 156 SER B C 1
ATOM 2754 O O . SER B 1 156 ? 29.630 -22.900 60.709 1.00 18.86 156 SER B O 1
ATOM 2757 N N . SER B 1 157 ? 30.490 -21.321 62.050 1.00 19.16 157 SER B N 1
ATOM 2758 C CA . SER B 1 157 ? 31.065 -22.314 62.960 1.00 18.79 157 SER B CA 1
ATOM 2759 C C . SER B 1 157 ? 30.000 -23.054 63.743 1.00 18.23 157 SER B C 1
ATOM 2760 O O . SER B 1 157 ? 30.314 -23.994 64.452 1.00 19.83 157 SER B O 1
ATOM 2763 N N . GLY B 1 158 ? 28.755 -22.611 63.673 1.00 17.63 158 GLY B N 1
ATOM 2764 C CA . GLY B 1 158 ? 27.719 -23.256 64.472 1.00 17.17 158 GLY B CA 1
ATOM 2765 C C . GLY B 1 158 ? 27.420 -22.478 65.738 1.00 17.30 158 GLY B C 1
ATOM 2766 O O . GLY B 1 158 ? 26.463 -22.768 66.455 1.00 17.55 158 GLY B O 1
ATOM 2767 N N . LYS B 1 159 ? 28.250 -21.482 66.035 1.00 15.74 159 LYS B N 1
ATOM 2768 C CA . LYS B 1 159 ? 28.009 -20.660 67.204 1.00 16.89 159 LYS B CA 1
ATOM 2769 C C . LYS B 1 159 ? 26.792 -19.781 66.903 1.00 15.61 159 LYS B C 1
ATOM 2770 O O . LYS B 1 159 ? 26.626 -19.301 65.776 1.00 15.23 159 LYS B O 1
ATOM 2776 N N . MET B 1 160 ? 25.954 -19.572 67.920 1.00 16.76 160 MET B N 1
ATOM 2777 C CA . MET B 1 160 ? 24.747 -18.748 67.771 1.00 17.62 160 MET B CA 1
ATOM 2778 C C . MET B 1 160 ? 24.534 -17.868 68.967 1.00 16.55 160 MET B C 1
ATOM 2779 O O . MET B 1 160 ? 24.952 -18.209 70.073 1.00 18.38 160 MET B O 1
ATOM 2784 N N . VAL B 1 161 ? 23.823 -16.763 68.756 1.00 15.17 161 VAL B N 1
ATOM 2785 C CA . VAL B 1 161 ? 23.419 -15.878 69.848 1.00 15.67 161 VAL B CA 1
ATOM 2786 C C . VAL B 1 161 ? 21.875 -15.791 69.723 1.00 18.23 161 VAL B C 1
ATOM 2787 O O . VAL B 1 161 ? 21.310 -15.680 68.610 1.00 17.64 161 VAL B O 1
ATOM 2791 N N . ILE B 1 162 ? 21.188 -15.903 70.853 1.00 17.91 162 ILE B N 1
ATOM 2792 C CA . ILE B 1 162 ? 19.740 -15.844 70.830 1.00 17.70 162 ILE B CA 1
ATOM 2793 C C . ILE B 1 162 ? 19.276 -14.764 71.790 1.00 17.43 162 ILE B C 1
ATOM 2794 O O . ILE B 1 162 ? 19.607 -14.801 72.974 1.00 18.09 162 ILE B O 1
ATOM 2799 N N . THR B 1 163 ? 18.530 -13.790 71.287 1.00 15.68 163 THR B N 1
ATOM 2800 C CA . THR B 1 163 ? 18.045 -12.742 72.171 1.00 18.18 163 THR B CA 1
ATOM 2801 C C . THR B 1 163 ? 16.558 -12.472 71.936 1.00 18.87 163 THR B C 1
ATOM 2802 O O . THR B 1 163 ? 16.041 -12.712 70.847 1.00 19.62 163 THR B O 1
ATOM 2806 N N . GLY B 1 164 ? 15.876 -11.949 72.948 1.00 19.47 164 GLY B N 1
ATOM 2807 C CA . GLY B 1 164 ? 14.463 -11.640 72.780 1.00 19.82 164 GLY B CA 1
ATOM 2808 C C . GLY B 1 164 ? 13.515 -12.498 73.603 1.00 21.49 164 GLY B C 1
ATOM 2809 O O . GLY B 1 164 ? 12.397 -12.100 73.850 1.00 21.97 164 GLY B O 1
ATOM 2810 N N . ALA B 1 165 ? 13.962 -13.665 74.038 1.00 21.18 165 ALA B N 1
ATOM 2811 C CA . ALA B 1 165 ? 13.119 -14.575 74.814 1.00 23.52 165 ALA B CA 1
ATOM 2812 C C . ALA B 1 165 ? 12.950 -14.142 76.255 1.00 21.56 165 ALA B C 1
ATOM 2813 O O . ALA B 1 165 ? 13.832 -13.490 76.805 1.00 21.25 165 ALA B O 1
ATOM 2815 N N . LYS B 1 166 ? 11.811 -14.505 76.846 1.00 20.42 166 LYS B N 1
ATOM 2816 C CA . LYS B 1 166 ? 11.536 -14.193 78.244 1.00 22.88 166 LYS B CA 1
ATOM 2817 C C . LYS B 1 166 ? 11.456 -15.464 79.074 1.00 23.06 166 LYS B C 1
ATOM 2818 O O . LYS B 1 166 ? 11.297 -15.403 80.288 1.00 22.38 166 LYS B O 1
ATOM 2824 N N . ARG B 1 167 ? 11.574 -16.612 78.414 1.00 22.06 167 ARG B N 1
ATOM 2825 C CA . ARG B 1 167 ? 11.532 -17.886 79.115 1.00 24.20 167 ARG B CA 1
ATOM 2826 C C . ARG B 1 167 ? 12.628 -18.782 78.563 1.00 22.57 167 ARG B C 1
ATOM 2827 O O . ARG B 1 167 ? 12.895 -18.765 77.375 1.00 21.68 167 ARG B O 1
ATOM 2835 N N . GLU B 1 168 ? 13.248 -19.575 79.416 1.00 22.41 168 GLU B N 1
ATOM 2836 C CA . GLU B 1 168 ? 14.292 -20.459 78.938 1.00 24.52 168 GLU B CA 1
ATOM 2837 C C . GLU B 1 168 ? 13.749 -21.466 77.921 1.00 23.14 168 GLU B C 1
ATOM 2838 O O . GLU B 1 168 ? 14.449 -21.813 76.970 1.00 23.07 168 GLU B O 1
ATOM 2844 N N . ASP B 1 169 ? 12.511 -21.942 78.065 1.00 22.46 169 ASP B N 1
ATOM 2845 C CA . ASP B 1 169 ? 12.053 -22.886 77.046 1.00 21.97 169 ASP B CA 1
ATOM 2846 C C . ASP B 1 169 ? 11.932 -22.241 75.673 1.00 20.72 169 ASP B C 1
ATOM 2847 O O . ASP B 1 169 ? 12.129 -22.922 74.674 1.00 20.89 169 ASP B O 1
ATOM 2852 N N . GLU B 1 170 ? 11.617 -20.948 75.603 1.00 20.30 170 GLU B N 1
ATOM 2853 C CA . GLU B 1 170 ? 11.538 -20.285 74.290 1.00 21.99 170 GLU B CA 1
ATOM 2854 C C . GLU B 1 170 ? 12.926 -20.306 73.637 1.00 20.30 170 GLU B C 1
ATOM 2855 O O . GLU B 1 170 ? 13.056 -20.489 72.431 1.00 19.57 170 GLU B O 1
ATOM 2861 N N . VAL B 1 171 ? 13.959 -20.084 74.435 1.00 19.58 171 VAL B N 1
ATOM 2862 C CA . VAL B 1 171 ? 15.302 -20.131 73.886 1.00 20.69 171 VAL B CA 1
ATOM 2863 C C . VAL B 1 171 ? 15.550 -21.492 73.247 1.00 20.97 171 VAL B C 1
ATOM 2864 O O . VAL B 1 171 ? 15.993 -21.576 72.099 1.00 20.17 171 VAL B O 1
ATOM 2868 N N . HIS B 1 172 ? 15.260 -22.564 73.981 1.00 20.81 172 HIS B N 1
ATOM 2869 C CA . HIS B 1 172 ? 15.483 -23.909 73.443 1.00 19.07 172 HIS B CA 1
ATOM 2870 C C . HIS B 1 172 ? 14.630 -24.188 72.230 1.00 18.69 172 HIS B C 1
ATOM 2871 O O . HIS B 1 172 ? 15.053 -24.829 71.264 1.00 16.78 172 HIS B O 1
ATOM 2878 N N . LYS B 1 173 ? 13.406 -23.709 72.262 1.00 18.30 173 LYS B N 1
ATOM 2879 C CA . LYS B 1 173 ? 12.566 -23.921 71.111 1.00 19.51 173 LYS B CA 1
ATOM 2880 C C . LYS B 1 173 ? 13.187 -23.275 69.851 1.00 18.67 173 LYS B C 1
ATOM 2881 O O . LYS B 1 173 ? 13.249 -23.870 68.760 1.00 18.00 173 LYS B O 1
ATOM 2887 N N . ALA B 1 174 ? 13.629 -22.031 70.000 1.00 18.38 174 ALA B N 1
ATOM 2888 C CA . ALA B 1 174 ? 14.209 -21.313 68.878 1.00 17.87 174 ALA B CA 1
ATOM 2889 C C . ALA B 1 174 ? 15.419 -22.034 68.276 1.00 16.82 174 ALA B C 1
ATOM 2890 O O . ALA B 1 174 ? 15.582 -22.112 67.042 1.00 16.62 174 ALA B O 1
ATOM 2892 N N . VAL B 1 175 ? 16.285 -22.531 69.146 1.00 17.48 175 VAL B N 1
ATOM 2893 C CA . VAL B 1 175 ? 17.494 -23.202 68.679 1.00 19.05 175 VAL B CA 1
ATOM 2894 C C . VAL B 1 175 ? 17.113 -24.450 67.903 1.00 20.18 175 VAL B C 1
ATOM 2895 O O . VAL B 1 175 ? 17.555 -24.623 66.780 1.00 20.22 175 VAL B O 1
ATOM 2899 N N . LYS B 1 176 ? 16.255 -25.290 68.484 1.00 20.35 176 LYS B N 1
ATOM 2900 C CA . LYS B 1 176 ? 15.828 -26.526 67.820 1.00 21.60 176 LYS B CA 1
ATOM 2901 C C . LYS B 1 176 ? 15.172 -26.211 66.480 1.00 19.94 176 LYS B C 1
ATOM 2902 O O . LYS B 1 176 ? 15.422 -26.879 65.473 1.00 19.95 176 LYS B O 1
ATOM 2908 N N . LYS B 1 177 ? 14.328 -25.187 66.486 1.00 20.37 177 LYS B N 1
ATOM 2909 C CA . LYS B 1 177 ? 13.613 -24.774 65.287 1.00 21.41 177 LYS B CA 1
ATOM 2910 C C . LYS B 1 177 ? 14.510 -24.371 64.128 1.00 21.04 177 LYS B C 1
ATOM 2911 O O . LYS B 1 177 ? 14.306 -24.822 62.990 1.00 19.91 177 LYS B O 1
ATOM 2917 N N . ILE B 1 178 ? 15.492 -23.507 64.391 1.00 20.02 178 ILE B N 1
ATOM 2918 C CA . ILE B 1 178 ? 16.353 -23.075 63.306 1.00 18.77 178 ILE B CA 1
ATOM 2919 C C . ILE B 1 178 ? 17.240 -24.211 62.870 1.00 17.27 178 ILE B C 1
ATOM 2920 O O . ILE B 1 178 ? 17.499 -24.385 61.681 1.00 18.31 178 ILE B O 1
ATOM 2925 N N . PHE B 1 179 ? 17.676 -25.020 63.826 1.00 18.74 179 PHE B N 1
ATOM 2926 C CA . PHE B 1 179 ? 18.508 -26.178 63.502 1.00 19.41 179 PHE B CA 1
ATOM 2927 C C . PHE B 1 179 ? 17.722 -27.119 62.550 1.00 20.58 179 PHE B C 1
ATOM 2928 O O . PHE B 1 179 ? 18.219 -27.525 61.514 1.00 18.36 179 PHE B O 1
ATOM 2936 N N . ASP B 1 180 ? 16.491 -27.477 62.930 1.00 21.81 180 ASP B N 1
ATOM 2937 C CA . ASP B 1 180 ? 15.671 -28.352 62.093 1.00 21.37 180 ASP B CA 1
ATOM 2938 C C . ASP B 1 180 ? 15.442 -27.710 60.724 1.00 19.87 180 ASP B C 1
ATOM 2939 O O . ASP B 1 180 ? 15.401 -28.397 59.714 1.00 21.53 180 ASP B O 1
ATOM 2944 N N . LYS B 1 181 ? 15.261 -26.401 60.681 1.00 21.38 181 LYS B N 1
ATOM 2945 C CA . LYS B 1 181 ? 15.068 -25.765 59.386 1.00 22.54 181 LYS B CA 1
ATOM 2946 C C . LYS B 1 181 ? 16.343 -25.883 58.571 1.00 21.79 181 LYS B C 1
ATOM 2947 O O . LYS B 1 181 ? 16.300 -26.215 57.385 1.00 20.09 181 LYS B O 1
ATOM 2953 N N . LEU B 1 182 ? 17.485 -25.600 59.196 1.00 20.00 182 LEU B N 1
ATOM 2954 C CA . LEU B 1 182 ? 18.734 -25.684 58.458 1.00 20.36 182 LEU B CA 1
ATOM 2955 C C . LEU B 1 182 ? 18.984 -27.098 57.915 1.00 20.93 182 LEU B C 1
ATOM 2956 O O . LEU B 1 182 ? 19.520 -27.255 56.817 1.00 20.46 182 LEU B O 1
ATOM 2961 N N . VAL B 1 183 ? 18.611 -28.124 58.676 1.00 22.39 183 VAL B N 1
ATOM 2962 C CA . VAL B 1 183 ? 18.808 -29.509 58.218 1.00 23.98 183 VAL B CA 1
ATOM 2963 C C . VAL B 1 183 ? 17.873 -29.758 57.039 1.00 24.34 183 VAL B C 1
ATOM 2964 O O . VAL B 1 183 ? 18.285 -30.268 56.016 1.00 24.07 183 VAL B O 1
ATOM 2968 N N . GLU B 1 184 ? 16.614 -29.363 57.176 1.00 25.37 184 GLU B N 1
ATOM 2969 C CA . GLU B 1 184 ? 15.648 -29.534 56.090 1.00 27.92 184 GLU B CA 1
ATOM 2970 C C . GLU B 1 184 ? 16.102 -28.856 54.787 1.00 26.71 184 GLU B C 1
ATOM 2971 O O . GLU B 1 184 ? 15.863 -29.382 53.693 1.00 25.79 184 GLU B O 1
ATOM 2977 N N . LEU B 1 185 ? 16.761 -27.700 54.899 1.00 23.46 185 LEU B N 1
ATOM 2978 C CA . LEU B 1 185 ? 17.258 -26.970 53.712 1.00 22.40 185 LEU B CA 1
ATOM 2979 C C . LEU B 1 185 ? 18.644 -27.464 53.270 1.00 22.12 185 LEU B C 1
ATOM 2980 O O . LEU B 1 185 ? 19.220 -26.954 52.303 1.00 20.31 185 LEU B O 1
ATOM 2985 N N . ASP B 1 186 ? 19.159 -28.479 53.965 1.00 21.68 186 ASP B N 1
ATOM 2986 C CA . ASP B 1 186 ? 20.482 -29.035 53.662 1.00 23.78 186 ASP B CA 1
ATOM 2987 C C . ASP B 1 186 ? 21.564 -27.941 53.686 1.00 23.44 186 ASP B C 1
ATOM 2988 O O . ASP B 1 186 ? 22.357 -27.791 52.758 1.00 23.21 186 ASP B O 1
ATOM 2993 N N . CYS B 1 187 ? 21.582 -27.191 54.775 1.00 22.87 187 CYS B N 1
ATOM 2994 C CA . CYS B 1 187 ? 22.528 -26.091 54.967 1.00 23.26 187 CYS B CA 1
ATOM 2995 C C . CYS B 1 187 ? 23.541 -26.340 56.080 1.00 23.13 187 CYS B C 1
ATOM 2996 O O . CYS B 1 187 ? 24.267 -25.427 56.473 1.00 22.74 187 CYS B O 1
ATOM 2999 N N . VAL B 1 188 ? 23.559 -27.551 56.628 1.00 22.84 188 VAL B N 1
ATOM 3000 C CA . VAL B 1 188 ? 24.529 -27.843 57.682 1.00 24.66 188 VAL B CA 1
ATOM 3001 C C . VAL B 1 188 ? 25.295 -29.105 57.388 1.00 26.31 188 VAL B C 1
ATOM 3002 O O . VAL B 1 188 ? 24.834 -29.959 56.625 1.00 26.04 188 VAL B O 1
ATOM 3006 N N . LYS B 1 189 ? 26.493 -29.200 57.950 1.00 26.90 189 LYS B N 1
ATOM 3007 C CA . LYS B 1 189 ? 27.316 -30.375 57.739 1.00 29.99 189 LYS B CA 1
ATOM 3008 C C . LYS B 1 189 ? 27.926 -30.732 59.069 1.00 29.99 189 LYS B C 1
ATOM 3009 O O . LYS B 1 189 ? 28.161 -29.865 59.899 1.00 27.20 189 LYS B O 1
ATOM 3015 N N . PRO B 1 190 ? 28.191 -32.023 59.285 1.00 31.11 190 PRO B N 1
ATOM 3016 C CA . PRO B 1 190 ? 28.791 -32.482 60.540 1.00 32.78 190 PRO B CA 1
ATOM 3017 C C . PRO B 1 190 ? 30.187 -31.885 60.618 1.00 33.89 190 PRO B C 1
ATOM 3018 O O . PRO B 1 190 ? 30.795 -31.579 59.594 1.00 33.98 190 PRO B O 1
ATOM 3022 N N . VAL B 1 191 ? 30.688 -31.697 61.824 1.00 36.31 191 VAL B N 1
ATOM 3023 C CA . VAL B 1 191 ? 32.028 -31.175 61.996 1.00 39.09 191 VAL B CA 1
ATOM 3024 C C . VAL B 1 191 ? 32.961 -32.337 61.661 1.00 39.11 191 VAL B C 1
ATOM 3025 O O . VAL B 1 191 ? 32.611 -33.467 62.026 1.00 40.32 191 VAL B O 1
#

Radius of gyration: 25.09 Å; Cα contacts (8 Å, |Δi|>4): 757; chains: 2; bounding box: 30×68×82 Å